Protein AF-A0A8H7EEN5-F1 (afdb_monomer_lite)

Foldseek 3Di:
DDPPPDDVLVVDDPVLSVVVLLVLLFPQKFFFQDPDLDPPQQQHDQDDSPDAAFFGMKGAQDGDPNVVSVVVVVVVVVVVVVVDDPPDDDDDPDPPPDPSSNSVVVCQPPDLVRLLVVLPDDNAMETEGEFQDWGQYNVGTDRDDHQHHGPVCVSCLVVRQQDQEYEYEYAYDAQQQQFAADFDQPPVRDTDGPPPGDGGDGRQLNSLQVVCVSHLNHAEYEYEYEDELVCVLSHCCDLDHCPSNVCVVPDDSDDPSQDRHFKYKYFYWYDPGSNDTDTQKIWIWGDDDRPDTDIDIDGACPPPSSVVSFDPVDVSSVVSSVVRDDDDDPPDDDDDDDDDDDDDDDDDDDDDDDDDDDDDDDDDDDDDDDDDDDDDDDDDDPPDPDPDDDPDFDDWAWDCFDWDDDDQKIWTFNQPQQVQFPDKTKTKGWRDQDPQWTWIKMWMFTHHNAPDFRGWGKIWGHDDWAFLLPWPWKWKKWAKDKDFFLFAKFWWKWWFWDLDLPDDTQEIEIETLGGPNPHADAAPVSAFPDWDQFQNFIWGWGWDDDPNYIYIYTHTPDRRNIGTHTPSRSVCVCCVPPPDPSSIITNIIIIGMTTRGGGRMMMTIPTIGIDID

Secondary structure (DSSP, 8-state):
-------GGGGS-HHHHHHHHHHHTS-SEEE-S---S--TTTTT-SSPPS---SEEEEE------HHHHHHHHHHHHHHHHTTS-TT-------TT---HHHHHHTTTTSSHHHHHHHHT--SS-EEEEEES--EEETTEEE-----S--HHHHHHHHHHTT-SEEEEEEEE-TTTT--PPPEEE-TTS-EEE-TTSPPPPPHHHHHHHHHHTT-TT--EEEEEEEEEHHHHTTS---SSTTHHHHHHHHS-S-TT--SS--EEEEEEEEESSTT--EEEEEEEEEEEETTEEEEEEE--S-SHHHHTTS-TTSHHHHHHHHHT-------SS-----------S----------------------------------------PPPPPPPPPPPB-STT-EEEETTEEEE---TTGGG-SEEEEEEEEEEEETTEEEEEEEEEEES-TT-----EEEEEP---EEGGG----EEEEEEEEEEEEEEEEEEEEEEEESSTTSPP-EEEEEEEEEETT-----SSSS-SEEEEETTEEEEEEEEEETTEEEEEEEESS--SEEEEETHHHHHHHHHHS---TT-EEEEEEEEE-EEEEEEEEEEEEEEEE---

Organism: NCBI:txid1187904

Radius of gyration: 32.05 Å; chains: 1; bounding box: 96×91×93 Å

InterPro domains:
  IPR002594 Glycoside hydrolase family 12 [PF01670] (408-610)
  IPR002594 Glycoside hydrolase family 12 [PTHR34002] (374-611)
  IPR013319 Glycoside hydrolase family 11/12 [G3DSA:2.60.120.180] (385-611)
  IPR013320 Concanavalin A-like lectin/glucanase domain superfamily [SSF49899] (396-610)

Sequence (613 aa):
MSVTTHSPFLALPRELRDEILGYLILPQYVYTSTSAKDIQNLYKSRQRAIDTYLDTRIYLPSRPPANILATCRQLREECLERRLDPTISVALSTPENRPLSNILAERLGTEFAEEAERACDDDAPRITLEIQRQLRGAHGYYIPTRDEVSPRFLALLPIMERNKKLRLTLWPGYDWWNGGPPVFTDKRGNVRVNPGEAAKPNAASVAISRMLQHFPHVEELSVDVLMQASDGGRWDLPDKKWENIQSWLDAPIMPNMERTMKKVTRKLTAFWLASEPESFYVQQEIQQSGNTWKVDRKGDMGTPTMISFFDTAIDGDMEFLRSLVLISFWGSSAGYIIASLLSNPPIFRIALTPCSGDRQVCGLTMGHPGEDAFLIASTASLALAVPTATIQKRADYCGQWDSTVTGDYTVYNNLWGQADATSGSQCTGVDGLSGRSLKWHTSWSWTGGPGHVKSYANVVTKITQKAVSSIKSLPSVWKWTYAGDDLVANVSYDLFTSSKVDGSPEYEIMIWVGALGGAGPISATGSPIATVNLAGNTWKLYNGKNGQMNVFSFVAEKQVNNFNGDLMTFVKEITSKHGLPTSQILTSVGAGTEPFSGNKAKLTVTEYSLSQS

Structure (mmCIF, N/CA/C/O backbone):
data_AF-A0A8H7EEN5-F1
#
_entry.id   AF-A0A8H7EEN5-F1
#
loop_
_atom_site.group_PDB
_atom_site.id
_atom_site.type_symbol
_atom_site.label_atom_id
_atom_site.label_alt_id
_atom_site.label_comp_id
_atom_site.label_asym_id
_atom_site.label_entity_id
_atom_site.label_seq_id
_atom_site.pdbx_PDB_ins_code
_atom_site.Cartn_x
_atom_site.Cartn_y
_atom_site.Cartn_z
_atom_site.occupancy
_atom_site.B_iso_or_equiv
_atom_site.auth_seq_id
_atom_site.auth_comp_id
_atom_site.auth_asym_id
_atom_site.auth_atom_id
_atom_site.pdbx_PDB_model_num
ATOM 1 N N . MET A 1 1 ? -13.222 5.894 63.993 1.00 35.59 1 MET A N 1
ATOM 2 C CA . MET A 1 1 ? -11.985 6.248 63.266 1.00 35.59 1 MET A CA 1
ATOM 3 C C . MET A 1 1 ? -12.399 6.731 61.889 1.00 35.59 1 MET A C 1
ATOM 5 O O . MET A 1 1 ? -12.877 5.932 61.097 1.00 35.59 1 MET A O 1
ATOM 9 N N . SER A 1 2 ? -12.361 8.046 61.669 1.00 36.41 2 SER A N 1
ATOM 10 C CA . SER A 1 2 ? -12.703 8.653 60.380 1.00 36.41 2 SER A CA 1
ATOM 11 C C . SER A 1 2 ? -11.558 8.374 59.412 1.00 36.41 2 SER A C 1
ATOM 13 O O . SER A 1 2 ? -10.443 8.840 59.641 1.00 36.41 2 SER A O 1
ATOM 15 N N . VAL A 1 3 ? -11.801 7.563 58.384 1.00 38.34 3 VAL A N 1
ATOM 16 C CA . VAL A 1 3 ? -10.853 7.400 57.281 1.00 38.34 3 VAL A CA 1
ATOM 17 C C . VAL A 1 3 ? -10.930 8.689 56.477 1.00 38.34 3 VAL A C 1
ATOM 19 O O . VAL A 1 3 ? -11.831 8.872 55.663 1.00 38.34 3 VAL A O 1
ATOM 22 N N . THR A 1 4 ? -10.016 9.618 56.746 1.00 41.69 4 THR A N 1
ATOM 23 C CA . THR A 1 4 ? -9.776 10.763 55.873 1.00 41.69 4 THR A CA 1
ATOM 24 C C . THR A 1 4 ? -9.306 10.217 54.533 1.00 41.69 4 THR A C 1
ATOM 26 O O . THR A 1 4 ? -8.136 9.882 54.352 1.00 41.69 4 THR A O 1
ATOM 29 N N . THR A 1 5 ? -10.238 10.073 53.595 1.00 41.34 5 THR A N 1
ATOM 30 C CA . THR A 1 5 ? -9.944 9.770 52.199 1.00 41.34 5 THR A CA 1
ATOM 31 C C . THR A 1 5 ? -9.202 10.967 51.623 1.00 41.34 5 THR A C 1
ATOM 33 O O . THR A 1 5 ? -9.811 11.922 51.141 1.00 41.34 5 THR A O 1
ATOM 36 N N . HIS A 1 6 ? -7.874 10.958 51.730 1.00 45.81 6 HIS A N 1
ATOM 37 C CA . HIS A 1 6 ? -7.046 11.880 50.970 1.00 45.81 6 HIS A CA 1
ATOM 38 C C . HIS A 1 6 ? -7.410 11.709 49.496 1.00 45.81 6 HIS A C 1
ATOM 40 O O . HIS A 1 6 ? -7.462 10.585 48.994 1.00 45.81 6 HIS A O 1
ATOM 46 N N . SER A 1 7 ? -7.708 12.819 48.815 1.00 51.88 7 SER A N 1
ATOM 47 C CA . SER A 1 7 ? -7.914 12.784 47.370 1.00 51.88 7 SER A CA 1
ATOM 48 C C . SER A 1 7 ? -6.681 12.122 46.742 1.00 51.88 7 SER A C 1
ATOM 50 O O . SER A 1 7 ? -5.574 12.613 46.979 1.00 51.88 7 SER A O 1
ATOM 52 N N . PRO A 1 8 ? -6.830 11.030 45.969 1.00 55.72 8 PRO A N 1
ATOM 53 C CA . PRO A 1 8 ? -5.698 10.325 45.362 1.00 55.72 8 PRO A CA 1
ATOM 54 C C . PRO A 1 8 ? -4.866 11.254 44.470 1.00 55.72 8 PRO A C 1
ATOM 56 O O . PRO A 1 8 ? -3.670 11.053 44.302 1.00 55.72 8 PRO A O 1
ATOM 59 N N . PHE A 1 9 ? -5.477 12.340 43.993 1.00 48.69 9 PHE A N 1
ATOM 60 C CA . PHE A 1 9 ? -4.800 13.407 43.278 1.00 48.69 9 PHE A CA 1
ATOM 61 C C . PHE A 1 9 ? -3.714 14.092 44.119 1.00 48.69 9 PHE A C 1
ATOM 63 O O . PHE A 1 9 ? -2.622 14.341 43.626 1.00 48.69 9 PHE A O 1
ATOM 70 N N . LEU A 1 10 ? -3.977 14.366 45.402 1.00 55.97 10 LEU A N 1
ATOM 71 C CA . LEU A 1 10 ? -3.044 15.053 46.306 1.00 55.97 10 LEU A CA 1
ATOM 72 C C . LEU A 1 10 ? -1.858 14.182 46.739 1.00 55.97 10 LEU A C 1
ATOM 74 O O . LEU A 1 10 ? -0.888 14.724 47.264 1.00 55.97 10 LEU A O 1
ATOM 78 N N . ALA A 1 11 ? -1.934 12.868 46.513 1.00 55.31 11 ALA A N 1
ATOM 79 C CA . ALA A 1 11 ? -0.842 11.931 46.761 1.00 55.31 11 ALA A CA 1
ATOM 80 C C . ALA A 1 11 ? 0.208 11.924 45.633 1.00 55.31 11 ALA A C 1
ATOM 82 O O . ALA A 1 11 ? 1.303 11.399 45.825 1.00 55.31 11 ALA A O 1
ATOM 83 N N . LEU A 1 12 ? -0.102 12.510 44.470 1.00 52.31 12 LEU A N 1
ATOM 84 C CA . LEU A 1 12 ? 0.830 12.601 43.350 1.00 52.31 12 LEU A CA 1
ATOM 85 C C . LEU A 1 12 ? 1.868 13.723 43.571 1.00 52.31 12 LEU A C 1
ATOM 87 O O . LEU A 1 12 ? 1.518 14.795 44.099 1.00 52.31 12 LEU A O 1
ATOM 91 N N . PRO A 1 13 ? 3.127 13.520 43.122 1.00 59.56 13 PRO A N 1
ATOM 92 C CA . PRO A 1 13 ? 4.131 14.575 43.012 1.00 59.56 13 PRO A CA 1
ATOM 93 C C . PRO A 1 13 ? 3.558 15.842 42.378 1.00 59.56 13 PRO A C 1
ATOM 95 O O . PRO A 1 13 ? 2.663 15.792 41.529 1.00 59.56 13 PRO A O 1
ATOM 98 N N . ARG A 1 14 ? 4.034 17.000 42.839 1.00 52.62 14 ARG A N 1
ATOM 99 C CA . ARG A 1 14 ? 3.484 18.307 42.454 1.00 52.62 14 ARG A CA 1
ATOM 100 C C . ARG A 1 14 ? 3.541 18.511 40.940 1.00 52.62 14 ARG A C 1
ATOM 102 O O . ARG A 1 14 ? 2.594 19.031 40.365 1.00 52.62 14 ARG A O 1
ATOM 109 N N . GLU A 1 15 ? 4.618 18.051 40.327 1.00 50.78 15 GLU A N 1
ATOM 110 C CA . GLU A 1 15 ? 4.914 18.139 38.904 1.00 50.78 15 GLU A CA 1
ATOM 111 C C . GLU A 1 15 ? 3.869 17.360 38.096 1.00 50.78 15 GLU A C 1
ATOM 113 O O . GLU A 1 15 ? 3.260 17.916 37.189 1.00 50.78 15 GLU A O 1
ATOM 118 N N . LEU A 1 16 ? 3.558 16.126 38.514 1.00 51.06 16 LEU A N 1
ATOM 119 C CA . LEU A 1 16 ? 2.521 15.291 37.895 1.00 51.06 16 LEU A CA 1
ATOM 120 C C . LEU A 1 16 ? 1.118 15.878 38.078 1.00 51.06 16 LEU A C 1
ATOM 122 O O . LEU A 1 16 ? 0.292 15.803 37.174 1.00 51.06 16 LEU A O 1
ATOM 126 N N . ARG A 1 17 ? 0.827 16.503 39.226 1.00 57.94 17 ARG A N 1
ATOM 127 C CA . ARG A 1 17 ? -0.450 17.208 39.421 1.00 57.94 17 ARG A CA 1
ATOM 128 C C . ARG A 1 17 ? -0.589 18.409 38.497 1.00 57.94 17 ARG A C 1
ATOM 130 O O . ARG A 1 17 ? -1.647 18.574 37.898 1.00 57.94 17 ARG A O 1
ATOM 137 N N . ASP A 1 18 ? 0.440 19.248 38.403 1.00 56.47 18 ASP A N 1
ATOM 138 C CA . ASP A 1 18 ? 0.435 20.425 37.531 1.00 56.47 18 ASP A CA 1
ATOM 139 C C . ASP A 1 18 ? 0.334 19.997 36.046 1.00 56.47 18 ASP A C 1
ATOM 141 O O . ASP A 1 18 ? -0.391 20.634 35.276 1.00 56.47 18 ASP A O 1
ATOM 145 N N . GLU A 1 19 ? 0.927 18.856 35.673 1.00 54.81 19 GLU A N 1
ATOM 146 C CA . GLU A 1 19 ? 0.770 18.224 34.357 1.00 54.81 19 GLU A CA 1
ATOM 147 C C . GLU A 1 19 ? -0.674 17.747 34.101 1.00 54.81 19 GLU A C 1
ATOM 149 O O . GLU A 1 19 ? -1.284 18.130 33.101 1.00 54.81 19 GLU A O 1
ATOM 154 N N . ILE A 1 20 ? -1.282 17.005 35.040 1.00 56.19 20 ILE A N 1
ATOM 155 C CA . ILE A 1 20 ? -2.679 16.547 34.930 1.00 56.19 20 ILE A CA 1
ATOM 156 C C . ILE A 1 20 ? -3.653 17.731 34.880 1.00 56.19 20 ILE A C 1
ATOM 158 O O . ILE A 1 20 ? -4.601 17.714 34.097 1.00 56.19 20 ILE A O 1
ATOM 162 N N . LEU A 1 21 ? -3.420 18.796 35.656 1.00 60.31 21 LEU A N 1
ATOM 163 C CA . LEU A 1 21 ? -4.220 20.024 35.570 1.00 60.31 21 LEU A CA 1
ATOM 164 C C . LEU A 1 21 ? -4.040 20.717 34.214 1.00 60.31 21 LEU A C 1
ATOM 166 O O . LEU A 1 21 ? -5.000 21.275 33.697 1.00 60.31 21 LEU A O 1
ATOM 170 N N . GLY A 1 22 ? -2.842 20.681 33.623 1.00 58.50 22 GLY A N 1
ATOM 171 C CA . GLY A 1 22 ? -2.618 21.101 32.237 1.00 58.50 22 GLY A CA 1
ATOM 172 C C . GLY A 1 22 ? -3.462 20.302 31.243 1.00 58.50 22 GLY A C 1
ATOM 173 O O . GLY A 1 22 ? -4.060 20.886 30.339 1.00 58.50 22 GLY A O 1
ATOM 174 N N . TYR A 1 23 ? -3.589 18.991 31.460 1.00 55.62 23 TYR A N 1
ATOM 175 C CA . TYR A 1 23 ? -4.391 18.108 30.616 1.00 55.62 23 TYR A CA 1
ATOM 176 C C . TYR A 1 23 ? -5.911 18.276 30.793 1.00 55.62 23 TYR A C 1
ATOM 178 O O . TYR A 1 23 ? -6.658 18.169 29.820 1.00 55.62 23 TYR A O 1
ATOM 186 N N . LEU A 1 24 ? -6.385 18.611 31.997 1.00 56.81 24 LEU A N 1
ATOM 187 C CA . LEU A 1 24 ? -7.807 18.873 32.272 1.00 56.81 24 LEU A CA 1
ATOM 188 C C . LEU A 1 24 ? -8.338 20.153 31.593 1.00 56.81 24 LEU A C 1
ATOM 190 O O . LEU A 1 24 ? -9.550 20.287 31.435 1.00 56.81 24 LEU A O 1
ATOM 194 N N . ILE A 1 25 ? -7.452 21.059 31.156 1.00 57.94 25 ILE A N 1
ATOM 195 C CA . ILE A 1 25 ? -7.785 22.270 30.371 1.00 57.94 25 ILE A CA 1
ATOM 196 C C . ILE A 1 25 ? -7.855 21.981 28.873 1.00 57.94 25 ILE A C 1
ATOM 198 O O . ILE A 1 25 ? -8.329 22.823 28.111 1.00 57.94 25 ILE A O 1
ATOM 202 N N . LEU A 1 26 ? -7.382 20.813 28.421 1.00 60.53 26 LEU A N 1
ATOM 203 C CA . LEU A 1 26 ? -7.450 20.485 27.002 1.00 60.53 26 LEU A CA 1
ATOM 204 C C . LEU A 1 26 ? -8.919 20.489 26.520 1.00 60.53 26 LEU A C 1
ATOM 206 O O . LEU A 1 26 ? -9.847 20.332 27.322 1.00 60.53 26 LEU A O 1
ATOM 210 N N . PRO A 1 27 ? -9.170 20.627 25.214 1.00 64.25 27 PRO A N 1
ATOM 211 C CA . PRO A 1 27 ? -10.485 20.395 24.631 1.00 64.25 27 PRO A CA 1
ATOM 212 C C . PRO A 1 27 ? -10.919 18.943 24.790 1.00 64.25 27 PRO A C 1
ATOM 214 O O . PRO A 1 27 ? -10.067 18.065 24.935 1.00 64.25 27 PRO A O 1
ATOM 217 N N . GLN A 1 28 ? -12.234 18.693 24.715 1.00 74.75 28 GLN A N 1
ATOM 218 C CA . GLN A 1 28 ? -12.872 17.368 24.852 1.00 74.75 28 GLN A CA 1
ATOM 219 C C . GLN A 1 28 ? -12.187 16.256 24.043 1.00 74.75 28 GLN A C 1
ATOM 221 O O . GLN A 1 28 ? -12.191 15.105 24.477 1.00 74.75 28 GLN A O 1
ATOM 226 N N . TYR A 1 29 ? -11.516 16.626 22.957 1.00 79.69 29 TYR A N 1
ATOM 227 C CA . TYR A 1 29 ? -10.754 15.767 22.068 1.00 79.69 29 TYR A CA 1
ATOM 228 C C . TYR A 1 29 ? -9.254 15.982 22.280 1.00 79.69 29 TYR A C 1
ATOM 230 O O . TYR A 1 29 ? -8.747 17.098 22.162 1.00 79.69 29 TYR A O 1
ATOM 238 N N . VAL A 1 30 ? -8.538 14.907 22.599 1.00 75.88 30 VAL A N 1
ATOM 239 C CA . VAL A 1 30 ? -7.086 14.900 22.770 1.00 75.88 30 VAL A CA 1
ATOM 240 C C . VAL A 1 30 ? -6.458 14.067 21.668 1.00 75.88 30 VAL A C 1
ATOM 242 O O . VAL A 1 30 ? -6.775 12.894 21.509 1.00 75.88 30 VAL A O 1
ATOM 245 N N . TYR A 1 31 ? -5.521 14.662 20.942 1.00 77.12 31 TYR A N 1
ATOM 246 C CA . TYR A 1 31 ? -4.715 13.971 19.944 1.00 77.12 31 TYR A CA 1
ATOM 247 C C . TYR A 1 31 ? -3.474 13.404 20.610 1.00 77.12 31 TYR A C 1
ATOM 249 O O . TYR A 1 31 ? -2.757 14.127 21.310 1.00 77.12 31 TYR A O 1
ATOM 257 N N . THR A 1 32 ? -3.207 12.122 20.402 1.00 72.06 32 THR A N 1
ATOM 258 C CA . THR A 1 32 ? -2.176 11.409 21.153 1.00 72.06 32 THR A CA 1
ATOM 259 C C . THR A 1 32 ? -0.956 11.021 20.324 1.00 72.06 32 THR A C 1
ATOM 261 O O . THR A 1 32 ? 0.145 10.998 20.868 1.00 72.06 32 THR A O 1
ATOM 264 N N . SER A 1 33 ? -1.111 10.836 19.010 1.00 63.16 33 SER A N 1
ATOM 265 C CA . SER A 1 33 ? -0.052 10.332 18.122 1.00 63.16 33 SER A CA 1
ATOM 266 C C . SER A 1 33 ? 0.573 11.359 17.166 1.00 63.16 33 SER A C 1
ATOM 268 O O . SER A 1 33 ? 1.408 10.983 16.349 1.00 63.16 33 SER A O 1
ATOM 270 N N . THR A 1 34 ? 0.214 12.651 17.234 1.00 60.47 34 THR A N 1
ATOM 271 C CA . THR A 1 34 ? 0.760 13.670 16.313 1.00 60.47 34 THR A CA 1
ATOM 272 C C . THR A 1 34 ? 1.407 14.865 17.019 1.00 60.47 34 THR A C 1
ATOM 274 O O . THR A 1 34 ? 0.864 15.455 17.962 1.00 60.47 34 THR A O 1
ATOM 277 N N . SER A 1 35 ? 2.596 15.225 16.529 1.00 50.69 35 SER A N 1
ATOM 278 C CA . SER A 1 35 ? 3.328 16.460 16.835 1.00 50.69 35 SER A CA 1
ATOM 279 C C . SER A 1 35 ? 3.221 17.503 15.710 1.00 50.69 35 SER A C 1
ATOM 281 O O . SER A 1 35 ? 3.724 18.618 15.856 1.00 50.69 35 SER A O 1
ATOM 283 N N . ALA A 1 36 ? 2.562 17.164 14.594 1.00 48.28 36 ALA A N 1
ATOM 284 C CA . ALA A 1 36 ? 2.480 18.010 13.411 1.00 48.28 36 ALA A CA 1
ATOM 285 C C . ALA A 1 36 ? 1.472 19.154 13.600 1.00 48.28 36 ALA A C 1
ATOM 287 O O . ALA A 1 36 ? 0.324 18.946 13.987 1.00 48.28 36 ALA A O 1
ATOM 288 N N . LYS A 1 37 ? 1.913 20.381 13.290 1.00 47.22 37 LYS A N 1
ATOM 289 C CA . LYS A 1 37 ? 1.096 21.603 13.331 1.00 47.22 37 LYS A CA 1
ATOM 290 C C . LYS A 1 37 ? 0.174 21.760 12.127 1.00 47.22 37 LYS A C 1
ATOM 292 O O . LYS A 1 37 ? -0.535 22.750 12.088 1.00 47.22 37 LYS A O 1
ATOM 297 N N . ASP A 1 38 ? 0.174 20.873 11.144 1.00 46.16 38 ASP A N 1
ATOM 298 C CA . ASP A 1 38 ? -0.795 20.836 10.045 1.00 46.16 38 ASP A CA 1
ATOM 299 C C . ASP A 1 38 ? -0.933 19.385 9.599 1.00 46.16 38 ASP A C 1
ATOM 301 O O . ASP A 1 38 ? 0.071 18.690 9.428 1.00 46.16 38 ASP A O 1
ATOM 305 N N . ILE A 1 39 ? -2.175 18.922 9.532 1.00 50.28 39 ILE A N 1
ATOM 306 C CA . ILE A 1 39 ? -2.517 17.527 9.274 1.00 50.28 39 ILE A CA 1
ATOM 307 C C . ILE A 1 39 ? -3.443 17.374 8.079 1.00 50.28 39 ILE A C 1
ATOM 309 O O . ILE A 1 39 ? -3.690 16.233 7.706 1.00 50.28 39 ILE A O 1
ATOM 313 N N . GLN A 1 40 ? -3.818 18.462 7.378 1.00 42.31 40 GLN A N 1
ATOM 314 C CA . GLN A 1 40 ? -4.345 18.323 6.021 1.00 42.31 40 GLN A CA 1
ATOM 315 C C . GLN A 1 40 ? -3.346 17.462 5.253 1.00 42.31 40 GLN A C 1
ATOM 317 O O . GLN A 1 40 ? -2.255 17.929 4.933 1.00 42.31 40 GLN A O 1
ATOM 322 N N . ASN A 1 41 ? -3.713 16.203 4.988 1.00 49.41 41 ASN A N 1
ATOM 323 C CA . ASN A 1 41 ? -2.842 15.165 4.439 1.00 49.41 41 ASN A CA 1
ATOM 324 C C . ASN A 1 41 ? -1.952 14.387 5.439 1.00 49.41 41 ASN A C 1
ATOM 326 O O . ASN A 1 41 ? -0.905 13.929 5.013 1.00 49.41 41 ASN A O 1
ATOM 330 N N . LEU A 1 42 ? -2.319 14.116 6.700 1.00 49.88 42 LEU A N 1
ATOM 331 C CA . LEU A 1 42 ? -1.494 13.304 7.628 1.00 49.88 42 LEU A CA 1
ATOM 332 C C . LEU A 1 42 ? -1.084 11.949 7.012 1.00 49.88 42 LEU A C 1
ATOM 334 O O . LEU A 1 42 ? 0.088 11.584 7.013 1.00 49.88 42 LEU A O 1
ATOM 338 N N . TYR A 1 43 ? -2.033 11.259 6.374 1.00 50.66 43 TYR A N 1
ATOM 339 C CA . TYR A 1 43 ? -1.816 9.992 5.648 1.00 50.66 43 TYR A CA 1
ATOM 340 C C . TYR A 1 43 ? -1.282 10.175 4.216 1.00 50.66 43 TYR A C 1
ATOM 342 O O . TYR A 1 43 ? -1.072 9.209 3.487 1.00 50.66 43 TYR A O 1
ATOM 350 N N . LYS A 1 44 ? -1.108 11.421 3.780 1.00 49.50 44 LYS A N 1
ATOM 351 C CA . LYS A 1 44 ? -0.715 11.839 2.426 1.00 49.50 44 LYS A CA 1
ATOM 352 C C . LYS A 1 44 ? 0.581 12.676 2.443 1.00 49.50 44 LYS A C 1
ATOM 354 O O . LYS A 1 44 ? 1.084 13.023 1.372 1.00 49.50 44 LYS A O 1
ATOM 359 N N . SER A 1 45 ? 1.129 12.977 3.620 1.00 49.53 45 SER A N 1
ATOM 360 C CA . SER A 1 45 ? 2.338 13.764 3.843 1.00 49.53 45 SER A CA 1
ATOM 361 C C . SER A 1 45 ? 3.560 12.946 3.450 1.00 49.53 45 SER A C 1
ATOM 363 O O . SER A 1 45 ? 3.586 11.729 3.598 1.00 49.53 45 SER A O 1
ATOM 365 N N . ARG A 1 46 ? 4.576 13.617 2.906 1.00 49.44 46 ARG A N 1
ATOM 366 C CA . ARG A 1 46 ? 5.858 12.993 2.535 1.00 49.44 46 ARG A CA 1
ATOM 367 C C . ARG A 1 46 ? 6.856 12.973 3.701 1.00 49.44 46 ARG A C 1
ATOM 369 O O . ARG A 1 46 ? 7.968 12.478 3.540 1.00 49.44 46 ARG A O 1
ATOM 376 N N . GLN A 1 47 ? 6.493 13.551 4.849 1.00 47.38 47 GLN A N 1
ATOM 377 C CA . GLN A 1 47 ? 7.352 13.627 6.030 1.00 47.38 47 GLN A CA 1
ATOM 378 C C . GLN A 1 47 ? 7.192 12.376 6.898 1.00 47.38 47 GLN A C 1
ATOM 380 O O . GLN A 1 47 ? 6.083 11.901 7.122 1.00 47.38 47 GLN A O 1
ATOM 385 N N . ARG A 1 48 ? 8.314 11.845 7.397 1.00 46.78 48 ARG A N 1
ATOM 386 C CA . ARG A 1 48 ? 8.341 10.667 8.272 1.00 46.78 48 ARG A CA 1
ATOM 387 C C . ARG A 1 48 ? 7.588 10.985 9.570 1.00 46.78 48 ARG A C 1
ATOM 389 O O . ARG A 1 48 ? 8.006 11.883 10.297 1.00 46.78 48 ARG A O 1
ATOM 396 N N . ALA A 1 49 ? 6.511 10.256 9.866 1.00 53.62 49 ALA A N 1
ATOM 397 C CA . ALA A 1 49 ? 5.925 10.262 11.205 1.00 53.62 49 ALA A CA 1
ATOM 398 C C . ALA A 1 49 ? 6.983 9.708 12.171 1.00 53.62 49 ALA A C 1
ATOM 400 O O . ALA A 1 49 ? 7.495 8.610 11.951 1.00 53.62 49 ALA A O 1
ATOM 401 N N . ILE A 1 50 ? 7.393 10.518 13.151 1.00 54.66 50 ILE A N 1
ATOM 402 C CA . ILE A 1 50 ? 8.576 10.231 13.976 1.00 54.66 50 ILE A CA 1
ATOM 403 C C . ILE A 1 50 ? 8.283 9.110 14.981 1.00 54.66 50 ILE A C 1
ATOM 405 O O . ILE A 1 50 ? 9.167 8.292 15.185 1.00 54.66 50 ILE A O 1
ATOM 409 N N . ASP A 1 51 ? 7.038 8.983 15.461 1.00 65.38 51 ASP A N 1
ATOM 410 C CA . ASP A 1 51 ? 6.567 7.871 16.297 1.00 65.38 51 ASP A CA 1
ATOM 411 C C . ASP A 1 51 ? 5.092 7.551 15.988 1.00 65.38 51 ASP A C 1
ATOM 413 O O . ASP A 1 51 ? 4.288 8.461 15.771 1.00 65.38 51 ASP A O 1
ATOM 417 N N . THR A 1 52 ? 4.716 6.268 15.971 1.00 72.94 52 THR A N 1
ATOM 418 C CA . THR A 1 52 ? 3.328 5.812 15.767 1.00 72.94 52 THR A CA 1
ATOM 419 C C . THR A 1 52 ? 2.881 4.926 16.920 1.00 72.94 52 THR A C 1
ATOM 421 O O . THR A 1 52 ? 3.549 3.947 17.238 1.00 72.94 52 THR A O 1
ATOM 424 N N . TYR A 1 53 ? 1.723 5.235 17.499 1.00 85.19 53 TYR A N 1
ATOM 425 C CA . TYR A 1 53 ? 1.168 4.539 18.663 1.00 85.19 53 TYR A CA 1
ATOM 426 C C . TYR A 1 53 ? -0.162 3.857 18.320 1.00 85.19 53 TYR A C 1
ATOM 428 O O . TYR A 1 53 ? -0.763 4.145 17.280 1.00 85.19 53 TYR A O 1
ATOM 436 N N . LEU A 1 54 ? -0.609 2.946 19.189 1.00 86.25 54 LEU A N 1
ATOM 437 C CA . LEU A 1 54 ? -1.911 2.277 19.096 1.00 86.25 54 LEU A CA 1
ATOM 438 C C . LEU A 1 54 ? -3.067 3.276 19.144 1.00 86.25 54 LEU A C 1
ATOM 440 O O . LEU A 1 54 ? -3.959 3.240 18.295 1.00 86.25 54 LEU A O 1
ATOM 444 N N . ASP A 1 55 ? -3.040 4.164 20.135 1.00 90.25 55 ASP A N 1
ATOM 445 C CA . ASP A 1 55 ? -4.004 5.238 20.302 1.00 90.25 55 ASP A CA 1
ATOM 446 C C . ASP A 1 55 ? -3.598 6.465 19.485 1.00 90.25 55 ASP A C 1
ATOM 448 O O . ASP A 1 55 ? -2.431 6.853 19.421 1.00 90.25 55 ASP A O 1
ATOM 452 N N . THR A 1 56 ? -4.592 7.095 18.866 1.00 86.75 56 THR A N 1
ATOM 453 C CA . THR A 1 56 ? -4.377 8.292 18.041 1.00 86.75 56 THR A CA 1
ATOM 454 C C . THR A 1 56 ? -5.167 9.497 18.523 1.00 86.75 56 THR A C 1
ATOM 456 O O . THR A 1 56 ? -4.688 10.634 18.430 1.00 86.75 56 THR A O 1
ATOM 459 N N . ARG A 1 57 ? -6.372 9.260 19.051 1.00 88.25 57 ARG A N 1
ATOM 460 C CA . ARG A 1 57 ? -7.298 10.279 19.552 1.00 88.25 57 ARG A CA 1
ATOM 461 C C . ARG A 1 57 ? -8.067 9.740 20.755 1.00 88.25 57 ARG A C 1
ATOM 463 O O . ARG A 1 57 ? -8.368 8.550 20.819 1.00 88.25 57 ARG A O 1
ATOM 470 N N . ILE A 1 58 ? -8.396 10.619 21.695 1.00 89.50 58 ILE A N 1
ATOM 471 C CA . ILE A 1 58 ? -9.183 10.311 22.891 1.00 89.50 58 ILE A CA 1
ATOM 472 C C . ILE A 1 58 ? -10.271 11.371 23.047 1.00 89.50 58 ILE A C 1
ATOM 474 O O . ILE A 1 58 ? -9.973 12.565 23.048 1.00 89.50 58 ILE A O 1
ATOM 478 N N . TYR A 1 59 ? -11.515 10.945 23.227 1.00 89.25 59 TYR A N 1
ATOM 479 C CA . TYR A 1 59 ? -12.625 11.808 23.621 1.00 89.25 59 TYR A CA 1
ATOM 480 C C . TYR A 1 59 ? -12.955 11.594 25.101 1.00 89.25 59 TYR A C 1
ATOM 482 O O . TYR A 1 59 ? -13.131 10.462 25.556 1.00 89.25 59 TYR A O 1
ATOM 490 N N . LEU A 1 60 ? -13.022 12.698 25.852 1.00 87.25 60 LEU A N 1
ATOM 491 C CA . LEU A 1 60 ? -13.359 12.723 27.277 1.00 87.25 60 LEU A CA 1
ATOM 492 C C . LEU A 1 60 ? -14.556 13.660 27.510 1.00 87.25 60 LEU A C 1
ATOM 494 O O . LEU A 1 60 ? -14.348 14.882 27.534 1.00 87.25 60 LEU A O 1
ATOM 498 N N . PRO A 1 61 ? -15.772 13.108 27.704 1.00 76.12 61 PRO A N 1
ATOM 499 C CA . PRO A 1 61 ? -17.016 13.881 27.777 1.00 76.12 61 PRO A CA 1
ATOM 500 C C . PRO A 1 61 ? -17.124 14.735 29.048 1.00 76.12 61 PRO A C 1
ATOM 502 O O . PRO A 1 61 ? -17.570 15.880 29.003 1.00 76.12 61 PRO A O 1
ATOM 505 N N . SER A 1 62 ? -16.674 14.217 30.194 1.00 68.12 62 SER A N 1
ATOM 506 C CA . SER A 1 62 ? -16.779 14.897 31.489 1.00 68.12 62 SER A CA 1
ATOM 507 C C . SER A 1 62 ? -15.470 15.588 31.881 1.00 68.12 62 SER A C 1
ATOM 509 O O . SER A 1 62 ? -14.468 14.914 32.134 1.00 68.12 62 SER A O 1
ATOM 511 N N . ARG A 1 63 ? -15.484 16.925 31.990 1.00 65.50 63 ARG A N 1
ATOM 512 C CA . ARG A 1 63 ? -14.343 17.731 32.466 1.00 65.50 63 ARG A CA 1
ATOM 513 C C . ARG A 1 63 ? -14.773 18.772 33.499 1.00 65.50 63 ARG A C 1
ATOM 515 O O . ARG A 1 63 ? -15.901 19.261 33.423 1.00 65.50 63 ARG A O 1
ATOM 522 N N . PRO A 1 64 ? -13.889 19.159 34.437 1.00 58.91 64 PRO A N 1
ATOM 523 C CA . PRO A 1 64 ? -14.100 20.358 35.232 1.00 58.91 64 PRO A CA 1
ATOM 524 C C . PRO A 1 64 ? -14.234 21.568 34.290 1.00 58.91 64 PRO A C 1
ATOM 526 O O . PRO A 1 64 ? -13.391 21.730 33.406 1.00 58.91 64 PRO A O 1
ATOM 529 N N . PRO A 1 65 ? -15.259 22.419 34.451 1.00 57.28 65 PRO A N 1
ATOM 530 C CA . PRO A 1 65 ? -15.396 23.653 33.687 1.00 57.28 65 PRO A CA 1
ATOM 531 C C . PRO A 1 65 ? -14.102 24.486 33.714 1.00 57.28 65 PRO A C 1
ATOM 533 O O . PRO A 1 65 ? -13.510 24.686 34.778 1.00 57.28 65 PRO A O 1
ATOM 536 N N . ALA A 1 66 ? -13.652 24.976 32.553 1.00 53.62 66 ALA A N 1
ATOM 537 C CA . ALA A 1 66 ? -12.372 25.684 32.417 1.00 53.62 66 ALA A CA 1
ATOM 538 C C . ALA A 1 66 ? -12.259 26.907 33.347 1.00 53.62 66 ALA A C 1
ATOM 540 O O . ALA A 1 66 ? -11.181 27.206 33.857 1.00 53.62 66 ALA A O 1
ATOM 541 N N . ASN A 1 67 ? -13.384 27.570 33.626 1.00 54.31 67 ASN A N 1
ATOM 542 C CA . ASN A 1 67 ? -13.492 28.662 34.591 1.00 54.31 67 ASN A CA 1
ATOM 543 C C . ASN A 1 67 ? -13.200 28.209 36.029 1.00 54.31 67 ASN A C 1
ATOM 545 O O . ASN A 1 67 ? -12.459 28.892 36.721 1.00 54.31 67 ASN A O 1
ATOM 549 N N . ILE A 1 68 ? -13.703 27.048 36.467 1.00 58.94 68 ILE A N 1
ATOM 550 C CA . ILE A 1 68 ? -13.416 26.515 37.810 1.00 58.94 68 ILE A CA 1
ATOM 551 C C . ILE A 1 68 ? -11.918 26.262 37.959 1.00 58.94 68 ILE A C 1
ATOM 553 O O . ILE A 1 68 ? -11.320 26.612 38.975 1.00 58.94 68 ILE A O 1
ATOM 557 N N . LEU A 1 69 ? -11.287 25.706 36.926 1.00 62.41 69 LEU A N 1
ATOM 558 C CA . LEU A 1 69 ? -9.864 25.411 36.976 1.00 62.41 69 LEU A CA 1
ATOM 559 C C . LEU A 1 69 ? -8.988 26.671 36.904 1.00 62.41 69 LEU A C 1
ATOM 561 O O . LEU A 1 69 ? -7.979 26.751 37.604 1.00 62.41 69 LEU A O 1
ATOM 565 N N . ALA A 1 70 ? -9.386 27.662 36.102 1.00 53.56 70 ALA A N 1
ATOM 566 C CA . ALA A 1 70 ? -8.744 28.972 36.066 1.00 53.56 70 ALA A CA 1
ATOM 567 C C . ALA A 1 70 ? -8.833 29.668 37.433 1.00 53.56 70 ALA A C 1
ATOM 569 O O . ALA A 1 70 ? -7.817 30.133 37.942 1.00 53.56 70 ALA A O 1
ATOM 570 N N . THR A 1 71 ? -10.002 29.640 38.080 1.00 55.16 71 THR A N 1
ATOM 571 C CA . THR A 1 71 ? -10.184 30.162 39.440 1.00 55.16 71 THR A CA 1
ATOM 572 C C . THR A 1 71 ? -9.321 29.412 40.457 1.00 55.16 71 THR A C 1
ATOM 574 O O . THR A 1 71 ? -8.687 30.041 41.297 1.00 55.16 71 THR A O 1
ATOM 577 N N . CYS A 1 72 ? -9.216 28.080 40.374 1.00 60.94 72 CYS A N 1
ATOM 578 C CA . CYS A 1 72 ? -8.325 27.312 41.249 1.00 60.94 72 CYS A CA 1
ATOM 579 C C . CYS A 1 72 ? -6.839 27.656 41.046 1.00 60.94 72 CYS A C 1
ATOM 581 O O . CYS A 1 72 ? -6.090 27.684 42.024 1.00 60.94 72 CYS A O 1
ATOM 583 N N . ARG A 1 73 ? -6.402 27.915 39.804 1.00 62.69 73 ARG A N 1
ATOM 584 C CA . ARG A 1 73 ? -5.031 28.368 39.504 1.00 62.69 73 ARG A CA 1
ATOM 585 C C . ARG A 1 73 ? -4.768 29.762 40.061 1.00 62.69 73 ARG A C 1
ATOM 587 O O . ARG A 1 73 ? -3.799 29.930 40.794 1.00 62.69 73 ARG A O 1
ATOM 594 N N . GLN A 1 74 ? -5.670 30.699 39.793 1.00 58.03 74 GLN A N 1
ATOM 595 C CA . GLN A 1 74 ? -5.585 32.068 40.288 1.00 58.03 74 GLN A CA 1
ATOM 596 C C . GLN A 1 74 ? -5.521 32.107 41.825 1.00 58.03 74 GLN A C 1
ATOM 598 O O . GLN A 1 74 ? -4.597 32.679 42.393 1.00 58.03 74 GLN A O 1
ATOM 603 N N . LEU A 1 75 ? -6.433 31.414 42.517 1.00 56.97 75 LEU A N 1
ATOM 604 C CA . LEU A 1 75 ? -6.444 31.351 43.986 1.00 56.97 75 LEU A CA 1
ATOM 605 C C . LEU A 1 75 ? -5.154 30.751 44.566 1.00 56.97 75 LEU A C 1
ATOM 607 O O . LEU A 1 75 ? -4.719 31.129 45.655 1.00 56.97 75 LEU A O 1
ATOM 611 N N . ARG A 1 76 ? -4.534 29.801 43.857 1.00 66.25 76 ARG A N 1
ATOM 612 C CA . ARG A 1 76 ? -3.243 29.224 44.247 1.00 66.25 76 ARG A CA 1
ATOM 613 C C . ARG A 1 76 ? -2.110 30.234 44.086 1.00 66.25 76 ARG A C 1
ATOM 615 O O . ARG A 1 76 ? -1.286 30.320 44.992 1.00 66.25 76 ARG A O 1
ATOM 622 N N . GLU A 1 77 ? -2.048 30.946 42.964 1.00 60.84 77 GLU A N 1
ATOM 623 C CA . GLU A 1 77 ? -1.046 31.992 42.714 1.00 60.84 77 GLU A CA 1
ATOM 624 C C . GLU A 1 77 ? -1.138 33.086 43.778 1.00 60.84 77 GLU A C 1
ATOM 626 O O . GLU A 1 77 ? -0.152 33.347 44.462 1.00 60.84 77 GLU A O 1
ATOM 631 N N . GLU A 1 78 ? -2.344 33.581 44.058 1.00 59.22 78 GLU A N 1
ATOM 632 C CA . GLU A 1 78 ? -2.591 34.568 45.116 1.00 59.22 78 GLU A CA 1
ATOM 633 C C . GLU A 1 78 ? -2.174 34.054 46.514 1.00 59.22 78 GLU A C 1
ATOM 635 O O . GLU A 1 78 ? -1.651 34.805 47.342 1.00 59.22 78 GLU A O 1
ATOM 640 N N . CYS A 1 79 ? -2.353 32.758 46.803 1.00 60.09 79 CYS A N 1
ATOM 641 C CA . CYS A 1 79 ? -1.881 32.146 48.053 1.00 60.09 79 CYS A CA 1
ATOM 642 C C . CYS A 1 79 ? -0.353 31.989 48.123 1.00 60.09 79 CYS A C 1
ATOM 644 O O . CYS A 1 79 ? 0.206 32.017 49.223 1.00 60.09 79 CYS A O 1
ATOM 646 N N . LEU A 1 80 ? 0.315 31.775 46.987 1.00 56.78 80 LEU A N 1
ATOM 647 C CA . LEU A 1 80 ? 1.772 31.649 46.898 1.00 56.78 80 LEU A CA 1
ATOM 648 C C . LEU A 1 80 ? 2.452 33.017 46.985 1.00 56.78 80 LEU A C 1
ATOM 650 O O . LEU A 1 80 ? 3.431 33.147 47.715 1.00 56.78 80 LEU A O 1
ATOM 654 N N . GLU A 1 81 ? 1.894 34.036 46.332 1.00 60.84 81 GLU A N 1
ATOM 655 C CA . GLU A 1 81 ? 2.341 35.431 46.440 1.00 60.84 81 GLU A CA 1
ATOM 656 C C . GLU A 1 81 ? 2.253 35.937 47.881 1.00 60.84 81 GLU A C 1
ATOM 658 O O . GLU A 1 81 ? 3.161 36.599 48.373 1.00 60.84 81 GLU A O 1
ATOM 663 N N . ARG A 1 82 ? 1.209 35.541 48.618 1.00 58.31 82 ARG A N 1
ATOM 664 C CA . ARG A 1 82 ? 1.081 35.853 50.050 1.00 58.31 82 ARG A CA 1
ATOM 665 C C . ARG A 1 82 ? 2.031 35.066 50.963 1.00 58.31 82 ARG A C 1
ATOM 667 O O . ARG A 1 82 ? 2.048 35.331 52.164 1.00 58.31 82 ARG A O 1
ATOM 674 N N . ARG A 1 83 ? 2.781 34.086 50.445 1.00 55.81 83 ARG A N 1
ATOM 675 C CA . ARG A 1 83 ? 3.677 33.207 51.224 1.00 55.81 83 ARG A CA 1
ATOM 676 C C . ARG A 1 83 ? 5.158 33.291 50.839 1.00 55.81 83 ARG A C 1
ATOM 678 O O . ARG A 1 83 ? 5.952 32.631 51.507 1.00 55.81 83 ARG A O 1
ATOM 685 N N . LEU A 1 84 ? 5.547 34.055 49.815 1.00 49.50 84 LEU A N 1
ATOM 686 C CA . LEU A 1 84 ? 6.938 34.135 49.354 1.00 49.50 84 LEU A CA 1
ATOM 687 C C . LEU A 1 84 ? 7.606 35.479 49.686 1.00 49.50 84 LEU A C 1
ATOM 689 O O . LEU A 1 84 ? 7.041 36.551 49.500 1.00 49.50 84 LEU A O 1
ATOM 693 N N . ASP A 1 85 ? 8.836 35.355 50.186 1.00 54.88 85 ASP A N 1
ATOM 694 C CA . ASP A 1 85 ? 9.842 36.392 50.437 1.00 54.88 85 ASP A CA 1
ATOM 695 C C . ASP A 1 85 ? 10.196 37.133 49.117 1.00 54.88 85 ASP A C 1
ATOM 697 O O . ASP A 1 85 ? 10.247 36.471 48.072 1.00 54.88 85 ASP A O 1
ATOM 701 N N . PRO A 1 86 ? 10.476 38.457 49.096 1.00 53.31 86 PRO A N 1
ATOM 702 C CA . PRO A 1 86 ? 10.587 39.273 47.871 1.00 53.31 86 PRO A CA 1
ATOM 703 C C . PRO A 1 86 ? 11.735 38.926 46.902 1.00 53.31 86 PRO A C 1
ATOM 705 O O . PRO A 1 86 ? 11.970 39.662 45.947 1.00 53.31 86 PRO A O 1
ATOM 708 N N . THR A 1 87 ? 12.496 37.858 47.143 1.00 48.34 87 THR A N 1
ATOM 709 C CA . THR A 1 87 ? 13.724 37.517 46.406 1.00 48.34 87 THR A CA 1
ATOM 710 C C . THR A 1 87 ? 13.568 36.372 45.404 1.00 48.34 87 THR A C 1
ATOM 712 O O . THR A 1 87 ? 14.500 36.106 44.645 1.00 48.34 87 THR A O 1
ATOM 715 N N . ILE A 1 88 ? 12.407 35.711 45.332 1.00 48.66 88 ILE A N 1
ATOM 716 C CA . ILE A 1 88 ? 12.177 34.611 44.384 1.00 48.66 88 ILE A CA 1
ATOM 717 C C . ILE A 1 88 ? 11.359 35.115 43.190 1.00 48.66 88 ILE A C 1
ATOM 719 O O . ILE A 1 88 ? 10.142 35.261 43.263 1.00 48.66 88 ILE A O 1
ATOM 723 N N . SER A 1 89 ? 12.038 35.344 42.064 1.00 45.19 89 SER A N 1
ATOM 724 C CA . SER A 1 89 ? 11.385 35.558 40.769 1.00 45.19 89 SER A CA 1
ATOM 725 C C . SER A 1 89 ? 10.864 34.223 40.235 1.00 45.19 89 SER A C 1
ATOM 727 O O . SER A 1 89 ? 11.642 33.361 39.819 1.00 45.19 89 SER A O 1
ATOM 729 N N . VAL A 1 90 ? 9.545 34.035 40.265 1.00 45.69 90 VAL A N 1
ATOM 730 C CA . VAL A 1 90 ? 8.874 32.958 39.531 1.00 45.69 90 VAL A CA 1
ATOM 731 C C . VAL A 1 90 ? 8.531 33.507 38.150 1.00 45.69 90 VAL A C 1
ATOM 733 O O . VAL A 1 90 ? 7.736 34.435 38.025 1.00 45.69 90 VAL A O 1
ATOM 736 N N . ALA A 1 91 ? 9.158 32.962 37.108 1.00 41.19 91 ALA A N 1
ATOM 737 C CA . ALA A 1 91 ? 8.870 33.358 35.735 1.00 41.19 91 ALA A CA 1
ATOM 738 C C . ALA A 1 91 ? 7.394 33.078 35.398 1.00 41.19 91 ALA A C 1
ATOM 740 O O . ALA A 1 91 ? 6.940 31.935 35.494 1.00 41.19 91 ALA A O 1
ATOM 741 N N . LEU A 1 92 ? 6.658 34.117 34.987 1.00 40.56 92 LEU A N 1
ATOM 742 C CA . LEU A 1 92 ? 5.313 33.983 34.429 1.00 40.56 92 LEU A CA 1
ATOM 743 C C . LEU A 1 92 ? 5.372 33.078 33.191 1.00 40.56 92 LEU A C 1
ATOM 745 O O . LEU A 1 92 ? 6.097 33.373 32.240 1.00 40.56 92 LEU A O 1
ATOM 749 N N . SER A 1 93 ? 4.567 32.015 33.156 1.00 38.47 93 SER A N 1
ATOM 750 C CA . SER A 1 93 ? 4.274 31.334 31.896 1.00 38.47 93 SER A CA 1
ATOM 751 C C . SER A 1 93 ? 3.478 32.297 31.014 1.00 38.47 93 SER A C 1
ATOM 753 O O . SER A 1 93 ? 2.324 32.607 31.312 1.00 38.47 93 SER A O 1
ATOM 755 N N . THR A 1 94 ? 4.100 32.808 29.955 1.00 37.12 94 THR A N 1
ATOM 756 C CA . THR A 1 94 ? 3.451 33.710 29.003 1.00 37.12 94 THR A CA 1
ATOM 757 C C . THR A 1 94 ? 2.330 32.993 28.226 1.00 37.12 94 THR A C 1
ATOM 759 O O . THR A 1 94 ? 2.403 31.778 28.012 1.00 37.12 94 THR A O 1
ATOM 762 N N . PRO A 1 95 ? 1.304 33.726 27.740 1.00 40.31 95 PRO A N 1
ATOM 763 C CA . PRO A 1 95 ? 0.184 33.181 26.953 1.00 40.31 95 PRO A CA 1
ATOM 764 C C . PRO A 1 95 ? 0.569 32.509 25.620 1.00 40.31 95 PRO A C 1
ATOM 766 O O . PRO A 1 95 ? -0.303 31.989 24.924 1.00 40.31 95 PRO A O 1
ATOM 769 N N . GLU A 1 96 ? 1.851 32.524 25.245 1.00 40.09 96 GLU A N 1
ATOM 770 C CA . GLU A 1 96 ? 2.368 31.971 23.989 1.00 40.09 96 GLU A CA 1
ATOM 771 C C . GLU A 1 96 ? 2.579 30.444 24.025 1.00 40.09 96 GLU A C 1
ATOM 773 O O . GLU A 1 96 ? 2.673 29.816 22.972 1.00 40.09 96 GLU A O 1
ATOM 778 N N . ASN A 1 97 ? 2.555 29.805 25.202 1.00 47.28 97 ASN A N 1
ATOM 779 C CA . ASN A 1 97 ? 2.676 28.347 25.350 1.00 47.28 97 ASN A CA 1
ATOM 780 C C . ASN A 1 97 ? 1.305 27.644 25.417 1.00 47.28 97 ASN A C 1
ATOM 782 O O . ASN A 1 97 ? 0.959 26.999 26.409 1.00 47.28 97 ASN A O 1
ATOM 786 N N . ARG A 1 98 ? 0.493 27.747 24.355 1.00 47.94 98 ARG A N 1
ATOM 787 C CA . ARG A 1 98 ? -0.714 26.906 24.234 1.00 47.94 98 ARG A CA 1
ATOM 788 C C . ARG A 1 98 ? -0.312 25.434 24.021 1.00 47.94 98 ARG A C 1
ATOM 790 O O . ARG A 1 98 ? 0.486 25.165 23.121 1.00 47.94 98 ARG A O 1
ATOM 797 N N . PRO A 1 99 ? -0.873 24.465 24.777 1.00 54.56 99 PRO A N 1
ATOM 798 C CA . PRO A 1 99 ? -0.649 23.044 24.521 1.00 54.56 99 PRO A CA 1
ATOM 799 C C . PRO A 1 99 ? -1.030 22.687 23.081 1.00 54.56 99 PRO A C 1
ATOM 801 O O . PRO A 1 99 ? -2.087 23.101 22.606 1.00 54.56 99 PRO A O 1
ATOM 804 N N . LEU A 1 100 ? -0.207 21.890 22.391 1.00 57.34 100 LEU A N 1
ATOM 805 C CA . LEU A 1 100 ? -0.446 21.512 20.990 1.00 57.34 100 LEU A CA 1
ATOM 806 C C . LEU A 1 100 ? -1.838 20.893 20.784 1.00 57.34 100 LEU A C 1
ATOM 808 O O . LEU A 1 100 ? -2.493 21.178 19.789 1.00 57.34 100 LEU A O 1
ATOM 812 N N . SER A 1 101 ? -2.329 20.115 21.750 1.00 54.53 101 SER A N 1
ATOM 813 C CA . SER A 1 101 ? -3.675 19.538 21.703 1.00 54.53 101 SER A CA 1
ATOM 814 C C . SER A 1 101 ? -4.793 20.592 21.701 1.00 54.53 101 SER A C 1
ATOM 816 O O . SER A 1 101 ? -5.832 20.336 21.107 1.00 54.53 101 SER A O 1
ATOM 818 N N . ASN A 1 102 ? -4.586 21.782 22.282 1.00 57.44 102 ASN A N 1
ATOM 819 C CA . ASN A 1 102 ? -5.549 22.890 22.188 1.00 57.44 102 ASN A CA 1
ATOM 820 C C . ASN A 1 102 ? -5.598 23.442 20.763 1.00 57.44 102 ASN A C 1
ATOM 822 O O . ASN A 1 102 ? -6.678 23.622 20.217 1.00 57.44 102 ASN A O 1
ATOM 826 N N . ILE A 1 103 ? -4.430 23.642 20.147 1.00 58.50 103 ILE A N 1
ATOM 827 C CA . ILE A 1 103 ? -4.313 24.110 18.757 1.00 58.50 103 ILE A CA 1
ATOM 828 C C . ILE A 1 103 ? -4.931 23.091 17.789 1.00 58.50 103 ILE A C 1
ATOM 830 O O . ILE A 1 103 ? -5.569 23.470 16.812 1.00 58.50 103 ILE A O 1
ATOM 834 N N . LEU A 1 104 ? -4.745 21.794 18.050 1.00 56.38 104 LEU A N 1
ATOM 835 C CA . LEU A 1 104 ? -5.296 20.723 17.218 1.00 56.38 104 LEU A CA 1
ATOM 836 C C . LEU A 1 104 ? -6.813 20.607 17.363 1.00 56.38 104 LEU A C 1
ATOM 838 O O . LEU A 1 104 ? -7.511 20.512 16.361 1.00 56.38 104 LEU A O 1
ATOM 842 N N . ALA A 1 105 ? -7.346 20.681 18.580 1.00 57.53 105 ALA A N 1
ATOM 843 C CA . ALA A 1 105 ? -8.789 20.614 18.767 1.00 57.53 105 ALA A CA 1
ATOM 844 C C . ALA A 1 105 ? -9.537 21.902 18.365 1.00 57.53 105 ALA A C 1
ATOM 846 O O . ALA A 1 105 ? -10.741 21.853 18.144 1.00 57.53 105 ALA A O 1
ATOM 847 N N . GLU A 1 106 ? -8.856 23.033 18.161 1.00 53.97 106 GLU A N 1
ATOM 848 C CA . GLU A 1 106 ? -9.437 24.200 17.471 1.00 53.97 106 GLU A CA 1
ATOM 849 C C . GLU A 1 106 ? -9.715 23.934 15.966 1.00 53.97 106 GLU A C 1
ATOM 851 O O . GLU A 1 106 ? -10.382 24.740 15.322 1.00 53.97 106 GLU A O 1
ATOM 856 N N . ARG A 1 107 ? -9.257 22.804 15.395 1.00 54.09 107 ARG A N 1
ATOM 857 C CA . ARG A 1 107 ? -9.406 22.430 13.966 1.00 54.09 107 ARG A CA 1
ATOM 858 C C . ARG A 1 107 ? -10.434 21.332 13.688 1.00 54.09 107 ARG A C 1
ATOM 860 O O . ARG A 1 107 ? -10.517 20.839 12.560 1.00 54.09 107 ARG A O 1
ATOM 867 N N . LEU A 1 108 ? -11.196 20.943 14.711 1.00 53.38 108 LEU A N 1
ATOM 868 C CA . LEU A 1 108 ? -12.164 19.847 14.653 1.00 53.38 108 LEU A CA 1
ATOM 869 C C . LEU A 1 108 ? -13.165 20.029 13.503 1.00 53.38 108 LEU A C 1
ATOM 871 O O . LEU A 1 108 ? -13.879 21.030 13.445 1.00 53.38 108 LEU A O 1
ATOM 875 N N . GLY A 1 109 ? -13.264 19.016 12.636 1.00 50.94 109 GLY A N 1
ATOM 876 C CA . GLY A 1 109 ? -14.186 18.999 11.490 1.00 50.94 109 GLY A CA 1
ATOM 877 C C . GLY A 1 109 ? -13.571 19.388 10.152 1.00 50.94 109 GLY A C 1
ATOM 878 O O . GLY A 1 109 ? -14.295 19.625 9.194 1.00 50.94 109 GLY A O 1
ATOM 879 N N . THR A 1 110 ? -12.244 19.450 10.078 1.00 52.88 110 THR A N 1
ATOM 880 C CA . THR A 1 110 ? -11.524 19.613 8.807 1.00 52.88 110 THR A CA 1
ATOM 881 C C . THR A 1 110 ? -11.190 18.276 8.140 1.00 52.88 110 THR A C 1
ATOM 883 O O . THR A 1 110 ? -10.923 18.243 6.939 1.00 52.88 110 THR A O 1
ATOM 886 N N . GLU A 1 111 ? -11.247 17.169 8.889 1.00 69.38 111 GLU A N 1
ATOM 887 C CA . GLU A 1 111 ? -10.958 15.821 8.401 1.00 69.38 111 GLU A CA 1
ATOM 888 C C . GLU A 1 111 ? -12.137 14.862 8.581 1.00 69.38 111 GLU A C 1
ATOM 890 O O . GLU A 1 111 ? -12.765 14.797 9.640 1.00 69.38 111 GLU A O 1
ATOM 895 N N . PHE A 1 112 ? -12.366 14.040 7.553 1.00 79.88 112 PHE A N 1
ATOM 896 C CA . PHE A 1 112 ? -13.448 13.056 7.503 1.00 79.88 112 PHE A CA 1
ATOM 897 C C . PHE A 1 112 ? -13.483 12.138 8.731 1.00 79.88 112 PHE A C 1
ATOM 899 O O . PHE A 1 112 ? -14.535 11.940 9.326 1.00 79.88 112 PHE A O 1
ATOM 906 N N . ALA A 1 113 ? -12.331 11.587 9.131 1.00 82.06 113 ALA A N 1
ATOM 907 C CA . ALA A 1 113 ? -12.266 10.621 10.226 1.00 82.06 113 ALA A CA 1
ATOM 908 C C . ALA A 1 113 ? -12.674 11.238 11.571 1.00 82.06 113 ALA A C 1
ATOM 910 O O . ALA A 1 113 ? -13.345 10.586 12.361 1.00 82.06 113 ALA A O 1
ATOM 911 N N . GLU A 1 114 ? -12.309 12.496 11.820 1.00 82.69 114 GLU A N 1
ATOM 912 C CA . GLU A 1 114 ? -12.641 13.200 13.061 1.00 82.69 114 GLU A CA 1
ATOM 913 C C . GLU A 1 114 ? -14.122 13.565 13.136 1.00 82.69 114 GLU A C 1
ATOM 915 O O . GLU A 1 114 ? -14.737 13.501 14.197 1.00 82.69 114 GLU A O 1
ATOM 920 N N . GLU A 1 115 ? -14.707 13.972 12.011 1.00 83.00 115 GLU A N 1
ATOM 921 C CA . GLU A 1 115 ? -16.138 14.238 11.926 1.00 83.00 115 GLU A CA 1
ATOM 922 C C . GLU A 1 115 ? -16.964 12.949 12.046 1.00 83.00 115 GLU A C 1
ATOM 924 O O . GLU A 1 115 ? -17.913 12.931 12.825 1.00 83.00 115 GLU A O 1
ATOM 929 N N . ALA A 1 116 ? -16.529 11.856 11.412 1.00 87.62 116 ALA A N 1
ATOM 930 C CA . ALA A 1 116 ? -17.137 10.527 11.523 1.00 87.62 116 ALA A CA 1
ATOM 931 C C . ALA A 1 116 ? -17.090 9.973 12.949 1.00 87.62 116 ALA A C 1
ATOM 933 O O . ALA A 1 116 ? -18.085 9.483 13.485 1.00 87.62 116 ALA A O 1
ATOM 934 N N . GLU A 1 117 ? -15.934 10.108 13.593 1.00 90.62 117 GLU A N 1
ATOM 935 C CA . GLU A 1 117 ? -15.737 9.791 15.001 1.00 90.62 117 GLU A CA 1
ATOM 936 C C . GLU A 1 117 ? -16.717 10.565 15.901 1.00 90.62 117 GLU A C 1
ATOM 938 O O . GLU A 1 117 ? -17.371 9.959 16.748 1.00 90.62 117 GLU A O 1
ATOM 943 N N . ARG A 1 118 ? -16.878 11.877 15.674 1.00 86.81 118 ARG A N 1
ATOM 944 C CA . ARG A 1 118 ? -17.811 12.730 16.433 1.00 86.81 118 ARG A CA 1
ATOM 945 C C . ARG A 1 118 ? -19.270 12.380 16.211 1.00 86.81 118 ARG A C 1
ATOM 947 O O . ARG A 1 118 ? -20.044 12.407 17.160 1.00 86.81 118 ARG A O 1
ATOM 954 N N . ALA A 1 119 ? -19.648 12.032 14.988 1.00 88.25 119 ALA A N 1
ATOM 955 C CA . ALA A 1 119 ? -21.013 11.616 14.699 1.00 88.25 119 ALA A CA 1
ATOM 956 C C . ALA A 1 119 ? -21.393 10.315 15.435 1.00 88.25 119 ALA A C 1
ATOM 958 O O . ALA A 1 119 ? -22.574 10.054 15.658 1.00 88.25 119 ALA A O 1
ATOM 959 N N . CYS A 1 120 ? -20.400 9.520 15.854 1.00 90.00 120 CYS A N 1
ATOM 960 C CA . CYS A 1 120 ? -20.597 8.339 16.695 1.00 90.00 120 CYS A CA 1
ATOM 961 C C . CYS A 1 120 ? -20.470 8.606 18.200 1.00 90.00 120 CYS A C 1
ATOM 963 O O . CYS A 1 120 ? -20.807 7.713 18.986 1.00 90.00 120 CYS A O 1
ATOM 965 N N . ASP A 1 121 ? -19.963 9.768 18.623 1.00 89.06 121 ASP A N 1
ATOM 966 C CA . ASP A 1 121 ? -19.717 10.053 20.036 1.00 89.06 121 ASP A CA 1
ATOM 967 C C . ASP A 1 121 ? -21.006 10.014 20.862 1.00 89.06 121 ASP A C 1
ATOM 969 O O . ASP A 1 121 ? -22.090 10.397 20.434 1.00 89.06 121 ASP A O 1
ATOM 973 N N . ASP A 1 122 ? -20.866 9.484 22.069 1.00 83.31 122 ASP A N 1
ATOM 974 C CA . ASP A 1 122 ? -21.881 9.463 23.116 1.00 83.31 122 ASP A CA 1
ATOM 975 C C . ASP A 1 122 ? -21.216 9.930 24.414 1.00 83.31 122 ASP A C 1
ATOM 977 O O . ASP A 1 122 ? -20.028 10.232 24.428 1.00 83.31 122 ASP A O 1
ATOM 981 N N . ASP A 1 123 ? -21.938 9.951 25.529 1.00 83.75 123 ASP A N 1
ATOM 982 C CA . ASP A 1 123 ? -21.380 10.376 26.819 1.00 83.75 123 ASP A CA 1
ATOM 983 C C . ASP A 1 123 ? -20.337 9.397 27.418 1.00 83.75 123 ASP A C 1
ATOM 985 O O . ASP A 1 123 ? -19.983 9.516 28.596 1.00 83.75 123 ASP A O 1
ATOM 989 N N . ALA A 1 124 ? -19.834 8.414 26.656 1.00 88.62 124 ALA A N 1
ATOM 990 C CA . ALA A 1 124 ? -18.767 7.517 27.085 1.00 88.62 124 ALA A CA 1
ATOM 991 C C . ALA A 1 124 ? -17.380 7.993 26.600 1.00 88.62 124 ALA A C 1
ATOM 993 O O . ALA A 1 124 ? -17.233 8.500 25.489 1.00 88.62 124 ALA A O 1
ATOM 994 N N . PRO A 1 125 ? -16.316 7.786 27.399 1.00 91.94 125 PRO A N 1
ATOM 995 C CA . PRO A 1 125 ? -14.946 7.975 26.934 1.00 91.94 125 PRO A CA 1
ATOM 996 C C . PRO A 1 125 ? -14.651 7.106 25.705 1.00 91.94 125 PRO A C 1
ATOM 998 O O . PRO A 1 125 ? -14.876 5.891 25.739 1.00 91.94 125 PRO A O 1
ATOM 1001 N N . ARG A 1 126 ? -14.104 7.712 24.644 1.00 94.06 126 ARG A N 1
ATOM 1002 C CA . ARG A 1 126 ? -13.698 7.014 23.412 1.00 94.06 126 ARG A CA 1
ATOM 1003 C C . ARG A 1 126 ? -12.189 7.053 23.249 1.00 94.06 126 ARG A C 1
ATOM 1005 O O . ARG A 1 126 ? -11.578 8.109 23.397 1.00 94.06 126 ARG A O 1
ATOM 1012 N N . ILE A 1 127 ? -11.603 5.926 22.859 1.00 94.81 127 ILE A N 1
ATOM 1013 C CA . ILE A 1 127 ? -10.220 5.837 22.387 1.00 94.81 127 ILE A CA 1
ATOM 1014 C C . ILE A 1 127 ? -10.240 5.371 20.937 1.00 94.81 127 ILE A C 1
ATOM 1016 O O . ILE A 1 127 ? -10.815 4.331 20.617 1.00 94.81 127 ILE A O 1
ATOM 1020 N N . THR A 1 128 ? -9.599 6.137 20.065 1.00 94.38 128 THR A N 1
ATOM 1021 C CA . THR A 1 128 ? -9.484 5.820 18.647 1.00 94.38 128 THR A CA 1
ATOM 1022 C C . THR A 1 128 ? -8.183 5.072 18.368 1.00 94.38 128 THR A C 1
ATOM 1024 O O . THR A 1 128 ? -7.091 5.581 18.641 1.00 94.38 128 THR A O 1
ATOM 1027 N N . LEU A 1 129 ? -8.311 3.892 17.766 1.00 93.12 129 LEU A N 1
ATOM 1028 C CA . LEU A 1 129 ? -7.235 2.990 17.384 1.00 93.12 129 LEU A CA 1
ATOM 1029 C C . LEU A 1 129 ? -7.097 2.931 15.866 1.00 93.12 129 LEU A C 1
ATOM 1031 O O . LEU A 1 129 ? -8.084 2.809 15.140 1.00 93.12 129 LEU A O 1
ATOM 1035 N N . GLU A 1 130 ? -5.860 2.948 15.388 1.00 88.38 130 GLU A N 1
ATOM 1036 C CA . GLU A 1 130 ? -5.557 2.685 13.983 1.00 88.38 130 GLU A CA 1
ATOM 1037 C C . GLU A 1 130 ? -4.905 1.326 13.828 1.00 88.38 130 GLU A C 1
ATOM 1039 O O . GLU A 1 130 ? -3.854 1.062 14.405 1.00 88.38 130 GLU A O 1
ATOM 1044 N N . ILE A 1 131 ? -5.510 0.462 13.020 1.00 86.00 131 ILE A N 1
ATOM 1045 C CA . ILE A 1 131 ? -5.128 -0.950 12.965 1.00 86.00 131 ILE A CA 1
ATOM 1046 C C . ILE A 1 131 ? -4.741 -1.287 11.544 1.00 86.00 131 ILE A C 1
ATOM 1048 O O . ILE A 1 131 ? -5.563 -1.181 10.650 1.00 86.00 131 ILE A O 1
ATOM 1052 N N . GLN A 1 132 ? -3.480 -1.648 11.306 1.00 78.62 132 GLN A N 1
ATOM 1053 C CA . GLN A 1 132 ? -2.957 -1.909 9.955 1.00 78.62 132 GLN A CA 1
ATOM 1054 C C . GLN A 1 132 ? -3.181 -0.766 8.940 1.00 78.62 132 GLN A C 1
ATOM 1056 O O . GLN A 1 132 ? -3.032 -0.950 7.732 1.00 78.62 132 GLN A O 1
ATOM 1061 N N . ARG A 1 133 ? -3.514 0.440 9.413 1.00 79.88 133 ARG A N 1
ATOM 1062 C CA . ARG A 1 133 ? -3.732 1.602 8.557 1.00 79.88 133 ARG A CA 1
ATOM 1063 C C . ARG A 1 133 ? -2.396 2.067 7.995 1.00 79.88 133 ARG A C 1
ATOM 1065 O O . ARG A 1 133 ? -1.475 2.357 8.770 1.00 79.88 133 ARG A O 1
ATOM 1072 N N . GLN A 1 134 ? -2.303 2.118 6.671 1.00 71.12 134 GLN A N 1
ATOM 1073 C CA . GLN A 1 134 ? -1.094 2.518 5.961 1.00 71.12 134 GLN A CA 1
ATOM 1074 C C . GLN A 1 134 ? -0.784 4.005 6.178 1.00 71.12 134 GLN A C 1
ATOM 1076 O O . GLN A 1 134 ? -1.686 4.841 6.237 1.00 71.12 134 GLN A O 1
ATOM 1081 N N . LEU A 1 135 ? 0.504 4.331 6.259 1.00 65.69 135 LEU A N 1
ATOM 1082 C CA . LEU A 1 135 ? 1.035 5.689 6.244 1.00 65.69 135 LEU A CA 1
ATOM 1083 C C . LEU A 1 135 ? 1.888 5.892 4.997 1.00 65.69 135 LEU A C 1
ATOM 1085 O O . LEU A 1 135 ? 2.580 4.978 4.551 1.00 65.69 135 LEU A O 1
ATOM 1089 N N . ARG A 1 136 ? 1.870 7.110 4.456 1.00 55.09 136 ARG A N 1
ATOM 1090 C CA . ARG A 1 136 ? 2.769 7.501 3.374 1.00 55.09 136 ARG A CA 1
ATOM 1091 C C . ARG A 1 136 ? 4.150 7.811 3.952 1.00 55.09 136 ARG A C 1
ATOM 1093 O O . ARG A 1 136 ? 4.303 8.694 4.788 1.00 55.09 136 ARG A O 1
ATOM 1100 N N . GLY A 1 137 ? 5.152 7.071 3.500 1.00 56.56 137 GLY A N 1
ATOM 1101 C CA . GLY A 1 137 ? 6.563 7.335 3.747 1.00 56.56 137 GLY A CA 1
ATOM 1102 C C . GLY A 1 137 ? 7.263 7.873 2.501 1.00 56.56 137 GLY A C 1
ATOM 1103 O O . GLY A 1 137 ? 6.654 8.086 1.451 1.00 56.56 137 GLY A O 1
ATOM 1104 N N . ALA A 1 138 ? 8.579 8.057 2.609 1.00 47.38 138 ALA A N 1
ATOM 1105 C CA . ALA A 1 138 ? 9.421 8.500 1.496 1.00 47.38 138 ALA A CA 1
ATOM 1106 C C . ALA A 1 138 ? 9.381 7.546 0.281 1.00 47.38 138 ALA A C 1
ATOM 1108 O O . ALA A 1 138 ? 9.572 7.999 -0.842 1.00 47.38 138 ALA A O 1
ATOM 1109 N N . HIS A 1 139 ? 9.079 6.261 0.508 1.00 51.53 139 HIS A N 1
ATOM 1110 C CA . HIS A 1 139 ? 9.127 5.176 -0.486 1.00 51.53 139 HIS A CA 1
ATOM 1111 C C . HIS A 1 139 ? 7.747 4.577 -0.800 1.00 51.53 139 HIS A C 1
ATOM 1113 O O . HIS A 1 139 ? 7.637 3.409 -1.153 1.00 51.53 139 HIS A O 1
ATOM 1119 N N . GLY A 1 140 ? 6.680 5.360 -0.628 1.00 54.12 140 GLY A N 1
ATOM 1120 C CA . GLY A 1 140 ? 5.303 4.892 -0.805 1.00 54.12 140 GLY A CA 1
ATOM 1121 C C . GLY A 1 140 ? 4.619 4.555 0.518 1.00 54.12 140 GLY A C 1
ATOM 1122 O O . GLY A 1 140 ? 4.997 5.069 1.572 1.00 54.12 140 GLY A O 1
ATOM 1123 N N . TYR A 1 141 ? 3.563 3.748 0.464 1.00 59.59 141 TYR A N 1
ATOM 1124 C CA . TYR A 1 141 ? 2.779 3.396 1.645 1.00 59.59 141 TYR A CA 1
ATOM 1125 C C . TYR A 1 141 ? 3.406 2.227 2.402 1.00 59.59 141 TYR A C 1
ATOM 1127 O O . TYR A 1 141 ? 3.811 1.233 1.809 1.00 59.59 141 TYR A O 1
ATOM 1135 N N . TYR A 1 142 ? 3.453 2.334 3.724 1.00 63.19 142 TYR A N 1
ATOM 1136 C CA . TYR A 1 142 ? 3.862 1.256 4.617 1.00 63.19 142 TYR A CA 1
ATOM 1137 C C . TYR A 1 142 ? 2.874 1.150 5.777 1.00 63.19 142 TYR A C 1
ATOM 1139 O O . TYR A 1 142 ? 2.223 2.127 6.145 1.00 63.19 142 TYR A O 1
ATOM 1147 N N . ILE A 1 143 ? 2.742 -0.036 6.364 1.00 73.00 143 ILE A N 1
ATOM 1148 C CA . ILE A 1 143 ? 1.976 -0.215 7.599 1.00 73.00 143 ILE A CA 1
ATOM 1149 C C . ILE A 1 143 ? 2.956 -0.003 8.756 1.00 73.00 143 ILE A C 1
ATOM 1151 O O . ILE A 1 143 ? 3.878 -0.806 8.899 1.00 73.00 143 ILE A O 1
ATOM 1155 N N . PRO A 1 144 ? 2.823 1.066 9.559 1.00 71.25 144 PRO A N 1
ATOM 1156 C CA . PRO A 1 144 ? 3.711 1.266 10.691 1.00 71.25 144 PRO A CA 1
ATOM 1157 C C . PRO A 1 144 ? 3.385 0.264 11.805 1.00 71.25 144 PRO A C 1
ATOM 1159 O O . PRO A 1 144 ? 2.220 -0.088 12.029 1.00 71.25 144 PRO A O 1
ATOM 1162 N N . THR A 1 145 ? 4.414 -0.148 12.538 1.00 74.94 145 THR A N 1
ATOM 1163 C CA . THR A 1 145 ? 4.260 -0.934 13.762 1.00 74.94 145 THR A CA 1
ATOM 1164 C C . THR A 1 145 ? 3.639 -0.058 14.850 1.00 74.94 145 THR A C 1
ATOM 1166 O O . THR A 1 145 ? 4.193 0.978 15.212 1.00 74.94 145 THR A O 1
ATOM 1169 N N . ARG A 1 146 ? 2.474 -0.462 15.362 1.00 80.38 146 ARG A N 1
ATOM 1170 C CA . ARG A 1 146 ? 1.750 0.215 16.447 1.00 80.38 146 ARG A CA 1
ATOM 1171 C C . ARG A 1 146 ? 1.595 -0.767 17.596 1.00 80.38 146 ARG A C 1
ATOM 1173 O O . ARG A 1 146 ? 0.530 -1.341 17.780 1.00 80.38 146 ARG A O 1
ATOM 1180 N N . ASP A 1 147 ? 2.678 -0.990 18.326 1.00 76.25 147 ASP A N 1
ATOM 1181 C CA . ASP A 1 147 ? 2.672 -1.938 19.441 1.00 76.25 147 ASP A CA 1
ATOM 1182 C C . ASP A 1 147 ? 2.547 -1.229 20.791 1.00 76.25 147 ASP A C 1
ATOM 1184 O O . ASP A 1 147 ? 2.121 -1.841 21.761 1.00 76.25 147 ASP A O 1
ATOM 1188 N N . GLU A 1 148 ? 2.869 0.059 20.880 1.00 84.31 148 GLU A N 1
ATOM 1189 C CA . GLU A 1 148 ? 2.897 0.798 22.143 1.00 84.31 148 GLU A CA 1
ATOM 1190 C C . GLU A 1 148 ? 1.759 1.815 22.243 1.00 84.31 148 GLU A C 1
ATOM 1192 O O . GLU A 1 148 ? 1.282 2.348 21.239 1.00 84.31 148 GLU A O 1
ATOM 1197 N N . VAL A 1 149 ? 1.325 2.084 23.475 1.00 88.12 149 VAL A N 1
ATOM 1198 C CA . VAL A 1 149 ? 0.423 3.200 23.782 1.00 88.12 149 VAL A CA 1
ATOM 1199 C C . VAL A 1 149 ? 1.226 4.491 23.913 1.00 88.12 149 VAL A C 1
ATOM 1201 O O . VAL A 1 149 ? 2.384 4.476 24.329 1.00 88.12 149 VAL A O 1
ATOM 1204 N N . SER A 1 150 ? 0.621 5.618 23.563 1.00 86.31 150 SER A N 1
ATOM 1205 C CA . SER A 1 150 ? 1.302 6.906 23.550 1.00 86.31 150 SER A CA 1
ATOM 1206 C C . SER A 1 150 ? 1.623 7.415 24.965 1.00 86.31 150 SER A C 1
ATOM 1208 O O . SER A 1 150 ? 0.870 7.165 25.916 1.00 86.31 150 SER A O 1
ATOM 1210 N N . PRO A 1 151 ? 2.678 8.238 25.126 1.00 80.88 151 PRO A N 1
ATOM 1211 C CA . PRO A 1 151 ? 2.947 8.920 26.391 1.00 80.88 151 PRO A CA 1
ATOM 1212 C C . PRO A 1 151 ? 1.761 9.766 26.881 1.00 80.88 151 PRO A C 1
ATOM 1214 O O . PRO A 1 151 ? 1.498 9.835 28.081 1.00 80.88 151 PRO A O 1
ATOM 1217 N N . ARG A 1 152 ? 0.996 10.372 25.957 1.00 77.50 152 ARG A N 1
ATOM 1218 C CA . ARG A 1 152 ? -0.201 11.164 26.292 1.00 77.50 152 ARG A CA 1
ATOM 1219 C C . ARG A 1 152 ? -1.343 10.292 26.810 1.00 77.50 152 ARG A C 1
ATOM 1221 O O . ARG A 1 152 ? -2.037 10.710 27.732 1.00 77.50 152 ARG A O 1
ATOM 1228 N N . PHE A 1 153 ? -1.530 9.094 26.261 1.00 86.81 153 PHE A N 1
ATOM 1229 C CA . PHE A 1 153 ? -2.484 8.131 26.803 1.00 86.81 153 PHE A CA 1
ATOM 1230 C C . PHE A 1 153 ? -2.117 7.743 28.236 1.00 86.81 153 PHE A C 1
ATOM 1232 O O . PHE A 1 153 ? -2.970 7.811 29.119 1.00 86.81 153 PHE A O 1
ATOM 1239 N N . LEU A 1 154 ? -0.846 7.413 28.487 1.00 85.19 154 LEU A N 1
ATOM 1240 C CA . LEU A 1 154 ? -0.368 7.060 29.828 1.00 85.19 154 LEU A CA 1
ATOM 1241 C C . LEU A 1 154 ? -0.571 8.203 30.831 1.00 85.19 154 LEU A C 1
ATOM 1243 O O . LEU A 1 154 ? -0.988 7.957 31.960 1.00 85.19 154 LEU A O 1
ATOM 1247 N N . ALA A 1 155 ? -0.353 9.451 30.410 1.00 75.88 155 ALA A N 1
ATOM 1248 C CA . ALA A 1 155 ? -0.595 10.625 31.245 1.00 75.88 155 ALA A CA 1
ATOM 1249 C C . ALA A 1 155 ? -2.083 10.828 31.593 1.00 75.88 155 ALA A C 1
ATOM 1251 O O . ALA A 1 155 ? -2.411 11.282 32.689 1.00 75.88 155 ALA A O 1
ATOM 1252 N N . LEU A 1 156 ? -2.996 10.474 30.680 1.00 78.69 156 LEU A N 1
ATOM 1253 C CA . LEU A 1 156 ? -4.445 10.553 30.897 1.00 78.69 156 LEU A CA 1
ATOM 1254 C C . LEU A 1 156 ? -5.015 9.322 31.612 1.00 78.69 156 LEU A C 1
ATOM 1256 O O . LEU A 1 156 ? -6.147 9.358 32.091 1.00 78.69 156 LEU A O 1
ATOM 1260 N N . LEU A 1 157 ? -4.266 8.225 31.703 1.00 84.31 157 LEU A N 1
ATOM 1261 C CA . LEU A 1 157 ? -4.763 6.976 32.268 1.00 84.31 157 LEU A CA 1
ATOM 1262 C C . LEU A 1 157 ? -5.350 7.123 33.689 1.00 84.31 157 LEU A C 1
ATOM 1264 O O . LEU A 1 157 ? -6.448 6.606 33.903 1.00 84.31 157 LEU A O 1
ATOM 1268 N N . PRO A 1 158 ? -4.753 7.888 34.631 1.00 80.75 158 PRO A N 1
ATOM 1269 C CA . PRO A 1 158 ? -5.296 8.033 35.986 1.00 80.75 158 PRO A CA 1
ATOM 1270 C C . PRO A 1 158 ? -6.715 8.616 36.053 1.00 80.75 158 PRO A C 1
ATOM 1272 O O . PRO A 1 158 ? -7.436 8.372 37.020 1.00 80.75 158 PRO A O 1
ATOM 1275 N N . ILE A 1 159 ? -7.134 9.392 35.045 1.00 76.88 159 ILE A N 1
ATOM 1276 C CA . ILE A 1 159 ? -8.496 9.947 34.979 1.00 76.88 159 ILE A CA 1
ATOM 1277 C C . ILE A 1 159 ? -9.466 9.043 34.208 1.00 76.88 159 ILE A C 1
ATOM 1279 O O . ILE A 1 159 ? -10.674 9.269 34.262 1.00 76.88 159 ILE A O 1
ATOM 1283 N N . MET A 1 160 ? -8.964 8.019 33.509 1.00 84.38 160 MET A N 1
ATOM 1284 C CA . MET A 1 160 ? -9.776 7.120 32.688 1.00 84.38 160 MET A CA 1
ATOM 1285 C C . MET A 1 160 ? -9.897 5.695 33.252 1.00 84.38 160 MET A C 1
ATOM 1287 O O . MET A 1 160 ? -10.899 5.031 32.995 1.00 84.38 160 MET A O 1
ATOM 1291 N N . GLU A 1 161 ? -8.917 5.216 34.023 1.00 83.00 161 GLU A N 1
ATOM 1292 C CA . GLU A 1 161 ? -8.765 3.810 34.456 1.00 83.00 161 GLU A CA 1
ATOM 1293 C C . GLU A 1 161 ? -9.950 3.250 35.271 1.00 83.00 161 GLU A C 1
ATOM 1295 O O . GLU A 1 161 ? -10.118 2.033 35.403 1.00 83.00 161 GLU A O 1
ATOM 1300 N N . ARG A 1 162 ? -10.771 4.137 35.851 1.00 84.69 162 ARG A N 1
ATOM 1301 C CA . ARG A 1 162 ? -11.937 3.794 36.685 1.00 84.69 162 ARG A CA 1
ATOM 1302 C C . ARG A 1 162 ? -13.263 3.848 35.932 1.00 84.69 162 ARG A C 1
ATOM 1304 O O . ARG A 1 162 ? -14.312 3.649 36.545 1.00 84.69 162 ARG A O 1
ATOM 1311 N N . ASN A 1 163 ? -13.241 4.145 34.635 1.00 86.81 163 ASN A N 1
ATOM 1312 C CA . ASN A 1 163 ? -14.459 4.189 33.842 1.00 86.81 163 ASN A CA 1
ATOM 1313 C C . ASN A 1 163 ? -15.078 2.798 33.721 1.00 86.81 163 ASN A C 1
ATOM 1315 O O . ASN A 1 163 ? -14.409 1.823 33.393 1.00 86.81 163 ASN A O 1
ATOM 1319 N N . LYS A 1 164 ? -16.390 2.732 33.957 1.00 91.62 164 LYS A N 1
ATOM 1320 C CA . LYS A 1 164 ? -17.183 1.510 33.778 1.00 91.62 164 LYS A CA 1
ATOM 1321 C C . LYS A 1 164 ? -17.607 1.291 32.331 1.00 91.62 164 LYS A C 1
ATOM 1323 O O . LYS A 1 164 ? -17.925 0.167 31.960 1.00 91.62 164 LYS A O 1
ATOM 1328 N N . LYS A 1 165 ? -17.640 2.365 31.541 1.00 92.94 165 LYS A N 1
ATOM 1329 C CA . LYS A 1 165 ? -18.008 2.353 30.127 1.00 92.94 165 LYS A CA 1
ATOM 1330 C C . LYS A 1 165 ? -16.830 2.840 29.306 1.00 92.94 165 LYS A C 1
ATOM 1332 O O . LYS A 1 165 ? -16.234 3.858 29.655 1.00 92.94 165 LYS A O 1
ATOM 1337 N N . LEU A 1 166 ? -16.514 2.122 28.240 1.00 93.44 166 LEU A N 1
ATOM 1338 C CA . LEU A 1 166 ? -15.444 2.484 27.322 1.00 93.44 166 LEU A CA 1
ATOM 1339 C C . LEU A 1 166 ? -15.890 2.227 25.888 1.00 93.44 166 LEU A C 1
ATOM 1341 O O . LEU A 1 166 ? -16.443 1.169 25.581 1.00 93.44 166 LEU A O 1
ATOM 1345 N N . ARG A 1 167 ? -15.595 3.175 25.002 1.00 95.62 167 ARG A N 1
ATOM 1346 C CA . ARG A 1 167 ? -15.690 2.977 23.561 1.00 95.62 167 ARG A CA 1
ATOM 1347 C C . ARG A 1 167 ? -14.298 2.883 22.950 1.00 95.62 167 ARG A C 1
ATOM 1349 O O . ARG A 1 167 ? -13.445 3.737 23.178 1.00 95.62 167 ARG A O 1
ATOM 1356 N N . LEU A 1 168 ? -14.084 1.853 22.145 1.00 95.88 168 LEU A N 1
ATOM 1357 C CA . LEU A 1 168 ? -12.932 1.714 21.268 1.00 95.88 168 LEU A CA 1
ATOM 1358 C C . LEU A 1 168 ? -13.409 1.898 19.833 1.00 95.88 168 LEU A C 1
ATOM 1360 O O . LEU A 1 168 ? -14.236 1.130 19.344 1.00 95.88 168 LEU A O 1
ATOM 1364 N N . THR A 1 169 ? -12.886 2.916 19.168 1.00 96.06 169 THR A N 1
ATOM 1365 C CA . THR A 1 169 ? -13.198 3.205 17.770 1.00 96.06 169 THR A CA 1
ATOM 1366 C C . THR A 1 169 ? -12.033 2.778 16.904 1.00 96.06 169 THR A C 1
ATOM 1368 O O . THR A 1 169 ? -10.905 3.198 17.139 1.00 96.06 169 THR A O 1
ATOM 1371 N N . LEU A 1 170 ? -12.285 1.916 15.928 1.00 93.75 170 LEU A N 1
ATOM 1372 C CA . LEU A 1 170 ? -11.257 1.303 15.105 1.00 93.75 170 LEU A CA 1
ATOM 1373 C C . LEU A 1 170 ? -11.321 1.891 13.698 1.00 93.75 170 LEU A C 1
ATOM 1375 O O . LEU A 1 170 ? -12.355 1.806 13.041 1.00 93.75 170 LEU A O 1
ATOM 1379 N N . TRP A 1 171 ? -10.190 2.414 13.228 1.00 90.25 171 TRP A N 1
ATOM 1380 C CA . TRP A 1 171 ? -9.930 2.703 11.818 1.00 90.25 171 TRP A CA 1
ATOM 1381 C C . TRP A 1 171 ? -8.979 1.648 11.257 1.00 90.25 171 TRP A C 1
ATOM 1383 O O . TRP A 1 171 ? -7.756 1.767 11.431 1.00 90.25 171 TRP A O 1
ATOM 1393 N N . PRO A 1 172 ? -9.507 0.589 10.631 1.00 86.44 172 PRO A N 1
ATOM 1394 C CA . PRO A 1 172 ? -8.673 -0.500 10.167 1.00 86.44 172 PRO A CA 1
ATOM 1395 C C . PRO A 1 172 ? -8.180 -0.329 8.716 1.00 86.44 172 PRO A C 1
ATOM 1397 O O . PRO A 1 172 ? -8.777 0.377 7.907 1.00 86.44 172 PRO A O 1
ATOM 1400 N N . GLY A 1 173 ? -7.076 -1.003 8.389 1.00 78.69 173 GLY A N 1
ATOM 1401 C CA . GLY A 1 173 ? -6.618 -1.285 7.027 1.00 78.69 173 GLY A CA 1
ATOM 1402 C C . GLY A 1 173 ? -7.259 -2.555 6.457 1.00 78.69 173 GLY A C 1
ATOM 1403 O O . GLY A 1 173 ? -8.105 -3.156 7.100 1.00 78.69 173 GLY A O 1
ATOM 1404 N N . TYR A 1 174 ? -6.841 -2.977 5.263 1.00 71.25 174 TYR A N 1
ATOM 1405 C CA . TYR A 1 174 ? -7.500 -4.044 4.494 1.00 71.25 174 TYR A CA 1
ATOM 1406 C C . TYR A 1 174 ? -7.618 -5.400 5.217 1.00 71.25 174 TYR A C 1
ATOM 1408 O O . TYR A 1 174 ? -8.667 -6.003 5.146 1.00 71.25 174 TYR A O 1
ATOM 1416 N N . ASP A 1 175 ? -6.599 -5.888 5.929 1.00 69.94 175 ASP A N 1
ATOM 1417 C CA . ASP A 1 175 ? -6.547 -7.282 6.431 1.00 69.94 175 ASP A CA 1
ATOM 1418 C C . ASP A 1 175 ? -6.806 -7.405 7.949 1.00 69.94 175 ASP A C 1
ATOM 1420 O O . ASP A 1 175 ? -6.337 -8.328 8.626 1.00 69.94 175 ASP A O 1
ATOM 1424 N N . TRP A 1 176 ? -7.534 -6.448 8.530 1.00 78.19 176 TRP A N 1
ATOM 1425 C CA . TRP A 1 176 ? -7.603 -6.275 9.986 1.00 78.19 176 TRP A CA 1
ATOM 1426 C C . TRP A 1 176 ? -8.247 -7.444 10.738 1.00 78.19 176 TRP A C 1
ATOM 1428 O O . TRP A 1 176 ? -7.937 -7.668 11.913 1.00 78.19 176 TRP A O 1
ATOM 1438 N N . TRP A 1 177 ? -9.132 -8.176 10.059 1.00 72.62 177 TRP A N 1
ATOM 1439 C CA . TRP A 1 177 ? -9.869 -9.336 10.564 1.00 72.62 177 TRP A CA 1
ATOM 1440 C C . TRP A 1 177 ? -9.091 -10.651 10.448 1.00 72.62 177 TRP A C 1
ATOM 1442 O O . TRP A 1 177 ? -9.498 -11.654 11.036 1.00 72.62 177 TRP A O 1
ATOM 1452 N N . ASN A 1 178 ? -7.988 -10.680 9.695 1.00 66.50 178 ASN A N 1
ATOM 1453 C CA . ASN A 1 178 ? -7.327 -11.924 9.329 1.00 66.50 178 ASN A CA 1
ATOM 1454 C C . ASN A 1 178 ? -6.550 -12.526 10.520 1.00 66.50 178 ASN A C 1
ATOM 1456 O O . ASN A 1 178 ? -5.645 -11.905 11.083 1.00 66.50 178 ASN A O 1
ATOM 1460 N N . GLY A 1 179 ? -6.942 -13.741 10.917 1.00 55.41 179 GLY A N 1
ATOM 1461 C CA . GLY A 1 179 ? -6.402 -14.497 12.056 1.00 55.41 179 GLY A CA 1
ATOM 1462 C C . GLY A 1 179 ? -6.790 -15.986 12.062 1.00 55.41 179 GLY A C 1
ATOM 1463 O O . GLY A 1 179 ? -6.708 -16.647 13.091 1.00 55.41 179 GLY A O 1
ATOM 1464 N N . GLY A 1 180 ? -7.256 -16.532 10.931 1.00 52.38 180 GLY A N 1
ATOM 1465 C CA . GLY A 1 180 ? -7.785 -17.902 10.840 1.00 52.38 180 GLY A CA 1
ATOM 1466 C C . GLY A 1 180 ? -6.765 -19.016 11.154 1.00 52.38 180 GLY A C 1
ATOM 1467 O O . GLY A 1 180 ? -5.568 -18.743 11.303 1.00 52.38 180 GLY A O 1
ATOM 1468 N N . PRO A 1 181 ? -7.213 -20.286 11.270 1.00 45.41 181 PRO A N 1
ATOM 1469 C CA . PRO A 1 181 ? -6.323 -21.409 11.551 1.00 45.41 181 PRO A CA 1
ATOM 1470 C C . PRO A 1 181 ? -5.252 -21.524 10.460 1.00 45.41 181 PRO A C 1
ATOM 1472 O O . PRO A 1 181 ? -5.549 -21.245 9.293 1.00 45.41 181 PRO A O 1
ATOM 1475 N N . PRO A 1 182 ? -4.019 -21.943 10.800 1.00 44.88 182 PRO A N 1
ATOM 1476 C CA . PRO A 1 182 ? -2.956 -22.094 9.824 1.00 44.88 182 PRO A CA 1
ATOM 1477 C C . PRO A 1 182 ? -3.421 -22.990 8.684 1.00 44.88 182 PRO A C 1
ATOM 1479 O O . PRO A 1 182 ? -3.865 -24.129 8.874 1.00 44.88 182 PRO A O 1
ATOM 1482 N N . VAL A 1 183 ? -3.338 -22.442 7.482 1.00 48.22 183 VAL A N 1
ATOM 1483 C CA . VAL A 1 183 ? -3.616 -23.203 6.281 1.00 48.22 183 VAL A CA 1
ATOM 1484 C C . VAL A 1 183 ? -2.365 -24.014 5.972 1.00 48.22 183 VAL A C 1
ATOM 1486 O O . VAL A 1 183 ? -1.274 -23.456 5.856 1.00 48.22 183 VAL A O 1
ATOM 1489 N N . PHE A 1 184 ? -2.504 -25.332 5.875 1.00 49.53 184 PHE A N 1
ATOM 1490 C CA . PHE A 1 184 ? -1.417 -26.227 5.507 1.00 49.53 184 PHE A CA 1
ATOM 1491 C C . PHE A 1 184 ? -1.748 -26.933 4.203 1.00 49.53 184 PHE A C 1
ATOM 1493 O O . PHE A 1 184 ? -2.893 -27.275 3.912 1.00 49.53 184 PHE A O 1
ATOM 1500 N N . THR A 1 185 ? -0.718 -27.183 3.413 1.00 48.91 185 THR A N 1
ATOM 1501 C CA . THR A 1 185 ? -0.858 -27.954 2.186 1.00 48.91 185 THR A CA 1
ATOM 1502 C C . THR A 1 185 ? -0.652 -29.421 2.527 1.00 48.91 185 THR A C 1
ATOM 1504 O O . THR A 1 185 ? 0.410 -29.808 3.021 1.00 48.91 185 THR A O 1
ATOM 1507 N N . ASP A 1 186 ? -1.671 -30.253 2.305 1.00 57.59 186 ASP A N 1
ATOM 1508 C CA . ASP A 1 186 ? -1.520 -31.693 2.485 1.00 57.59 186 ASP A CA 1
ATOM 1509 C C . ASP A 1 186 ? -0.501 -32.266 1.480 1.00 57.59 186 ASP A C 1
ATOM 1511 O O . ASP A 1 186 ? -0.118 -31.629 0.496 1.00 57.59 186 ASP A O 1
ATOM 1515 N N . LYS A 1 187 ? -0.057 -33.509 1.697 1.00 50.59 187 LYS A N 1
ATOM 1516 C CA . LYS A 1 187 ? 0.916 -34.184 0.813 1.00 50.59 187 LYS A CA 1
ATOM 1517 C C . LYS A 1 187 ? 0.450 -34.315 -0.648 1.00 50.59 187 LYS A C 1
ATOM 1519 O O . LYS A 1 187 ? 1.230 -34.751 -1.488 1.00 50.59 187 LYS A O 1
ATOM 1524 N N . ARG A 1 188 ? -0.813 -33.998 -0.947 1.00 53.00 188 ARG A N 1
ATOM 1525 C CA . ARG A 1 188 ? -1.421 -34.046 -2.280 1.00 53.00 188 ARG A CA 1
ATOM 1526 C C . ARG A 1 188 ? -1.609 -32.653 -2.886 1.00 53.00 188 ARG A C 1
ATOM 1528 O O . ARG A 1 188 ? -2.203 -32.551 -3.952 1.00 53.00 188 ARG A O 1
ATOM 1535 N N . GLY A 1 189 ? -1.099 -31.601 -2.245 1.00 42.72 189 GLY A N 1
ATOM 1536 C CA . GLY A 1 189 ? -1.186 -30.237 -2.758 1.00 42.72 189 GLY A CA 1
ATOM 1537 C C . GLY A 1 189 ? -2.503 -29.530 -2.437 1.00 42.72 189 GLY A C 1
ATOM 1538 O O . GLY A 1 189 ? -2.700 -28.414 -2.908 1.00 42.72 189 GLY A O 1
ATOM 1539 N N . ASN A 1 190 ? -3.399 -30.136 -1.647 1.00 49.53 190 ASN A N 1
ATOM 1540 C CA . ASN A 1 190 ? -4.650 -29.482 -1.278 1.00 49.53 190 ASN A CA 1
ATOM 1541 C C . ASN A 1 190 ? -4.424 -28.580 -0.074 1.00 49.53 190 ASN A C 1
ATOM 1543 O O . ASN A 1 190 ? -3.906 -29.012 0.959 1.00 49.53 190 ASN A O 1
ATOM 1547 N N . VAL A 1 191 ? -4.870 -27.341 -0.209 1.00 38.12 191 VAL A N 1
ATOM 1548 C CA . VAL A 1 191 ? -4.918 -26.361 0.866 1.00 38.12 191 VAL A CA 1
ATOM 1549 C C . VAL A 1 191 ? -5.988 -26.814 1.862 1.00 38.12 191 VAL A C 1
ATOM 1551 O O . VAL A 1 191 ? -7.170 -26.879 1.530 1.00 38.12 191 VAL A O 1
ATOM 1554 N N . ARG A 1 192 ? -5.569 -27.196 3.070 1.00 50.03 192 ARG A N 1
ATOM 1555 C CA . ARG A 1 192 ? -6.448 -27.607 4.166 1.00 50.03 192 ARG A CA 1
ATOM 1556 C C . ARG A 1 192 ? -6.277 -26.667 5.347 1.00 50.03 192 ARG A C 1
ATOM 1558 O O . ARG A 1 192 ? -5.177 -26.237 5.672 1.00 50.03 192 ARG A O 1
ATOM 1565 N N . VAL A 1 193 ? -7.380 -26.379 6.016 1.00 49.91 193 VAL A N 1
ATOM 1566 C CA . VAL A 1 193 ? -7.375 -25.679 7.300 1.00 49.91 193 VAL A CA 1
ATOM 1567 C C . VAL A 1 193 ? -6.987 -26.699 8.366 1.00 49.91 193 VAL A C 1
ATOM 1569 O O . VAL A 1 193 ? -7.572 -27.782 8.381 1.00 49.91 193 VAL A O 1
ATOM 1572 N N . ASN A 1 194 ? -6.004 -26.404 9.222 1.00 49.62 194 ASN A N 1
ATOM 1573 C CA . ASN A 1 194 ? -5.707 -27.249 10.378 1.00 49.62 194 ASN A CA 1
ATOM 1574 C C . ASN A 1 194 ? -6.709 -26.932 11.499 1.00 49.62 194 ASN A C 1
ATOM 1576 O O . ASN A 1 194 ? -6.540 -25.923 12.180 1.00 49.62 194 ASN A O 1
ATOM 1580 N N . PRO A 1 195 ? -7.752 -27.750 11.734 1.00 46.19 195 PRO A N 1
ATOM 1581 C CA . PRO A 1 195 ? -8.770 -27.421 12.731 1.00 46.19 195 PRO A CA 1
ATOM 1582 C C . PRO A 1 195 ? -8.226 -27.552 14.164 1.00 46.19 195 PRO A C 1
ATOM 1584 O O . PRO A 1 195 ? -8.875 -27.111 15.106 1.00 46.19 195 PRO A O 1
ATOM 1587 N N . GLY A 1 196 ? -7.061 -28.198 14.328 1.00 40.84 196 GLY A N 1
ATOM 1588 C CA . GLY A 1 196 ? -6.413 -28.452 15.614 1.00 40.84 196 GLY A CA 1
ATOM 1589 C C . GLY A 1 196 ? -5.369 -27.413 16.033 1.00 40.84 196 GLY A C 1
ATOM 1590 O O . GLY A 1 196 ? -4.858 -27.511 17.146 1.00 40.84 196 GLY A O 1
ATOM 1591 N N . GLU A 1 197 ? -5.037 -26.432 15.186 1.00 44.47 197 GLU A N 1
ATOM 1592 C CA . GLU A 1 197 ? -4.153 -25.317 15.553 1.00 44.47 197 GLU A CA 1
ATOM 1593 C C . GLU A 1 197 ? -4.976 -24.072 15.896 1.00 44.47 197 GLU A C 1
ATOM 1595 O O . GLU A 1 197 ? -5.862 -23.668 15.143 1.00 44.47 197 GLU A O 1
ATOM 1600 N N . ALA A 1 198 ? -4.677 -23.457 17.044 1.00 44.44 198 ALA A N 1
ATOM 1601 C CA . ALA A 1 198 ? -5.366 -22.255 17.499 1.00 44.44 198 ALA A CA 1
ATOM 1602 C C . ALA A 1 198 ? -5.213 -21.121 16.469 1.00 44.44 198 ALA A C 1
ATOM 1604 O O . ALA A 1 198 ? -4.099 -20.791 16.056 1.00 44.44 198 ALA A O 1
ATOM 1605 N N . ALA A 1 199 ? -6.341 -20.526 16.075 1.00 53.47 199 ALA A N 1
ATOM 1606 C CA . ALA A 1 199 ? -6.398 -19.319 15.257 1.00 53.47 199 ALA A CA 1
ATOM 1607 C C . ALA A 1 199 ? -5.461 -18.244 15.845 1.00 53.47 199 ALA A C 1
ATOM 1609 O O . ALA A 1 199 ? -5.521 -17.953 17.045 1.00 53.47 199 ALA A O 1
ATOM 1610 N N . LYS A 1 200 ? -4.558 -17.678 15.032 1.00 56.03 200 LYS A N 1
ATOM 1611 C CA . LYS A 1 200 ? -3.706 -16.569 15.489 1.00 56.03 200 LYS A CA 1
ATOM 1612 C C . LYS A 1 200 ? -4.606 -15.356 15.761 1.00 56.03 200 LYS A C 1
ATOM 1614 O O . LYS A 1 200 ? -5.458 -15.051 14.937 1.00 56.03 200 LYS A O 1
ATOM 1619 N N . PRO A 1 201 ? -4.441 -14.621 16.871 1.00 64.44 201 PRO A N 1
ATOM 1620 C CA . PRO A 1 201 ? -5.276 -13.451 17.116 1.00 64.44 201 PRO A CA 1
ATOM 1621 C C . PRO A 1 201 ? -5.052 -12.413 16.004 1.00 64.44 201 PRO A C 1
ATOM 1623 O O . PRO A 1 201 ? -3.913 -12.055 15.703 1.00 64.44 201 PRO A O 1
ATOM 1626 N N . ASN A 1 202 ? -6.138 -11.955 15.379 1.00 76.88 202 ASN A N 1
ATOM 1627 C CA . ASN A 1 202 ? -6.107 -10.907 14.354 1.00 76.88 202 ASN A CA 1
ATOM 1628 C C . ASN A 1 202 ? -5.671 -9.561 14.961 1.00 76.88 202 ASN A C 1
ATOM 1630 O O . ASN A 1 202 ? -5.729 -9.353 16.179 1.00 76.88 202 ASN A O 1
ATOM 1634 N N . ALA A 1 203 ? -5.253 -8.627 14.104 1.00 79.75 203 ALA A N 1
ATOM 1635 C CA . ALA A 1 203 ? -4.689 -7.348 14.532 1.00 79.75 203 ALA A CA 1
ATOM 1636 C C . ALA A 1 203 ? -5.657 -6.522 15.397 1.00 79.75 203 ALA A C 1
ATOM 1638 O O . ALA A 1 203 ? -5.222 -5.886 16.361 1.00 79.75 203 ALA A O 1
ATOM 1639 N N . ALA A 1 204 ? -6.963 -6.572 15.107 1.00 85.38 204 ALA A N 1
ATOM 1640 C CA . ALA A 1 204 ? -7.967 -5.894 15.922 1.00 85.38 204 ALA A CA 1
ATOM 1641 C C . ALA A 1 204 ? -8.068 -6.474 17.333 1.00 85.38 204 ALA A C 1
ATOM 1643 O O . ALA A 1 204 ? -8.009 -5.728 18.310 1.00 85.38 204 ALA A O 1
ATOM 1644 N N . SER A 1 205 ? -8.150 -7.799 17.454 1.00 84.25 205 SER A N 1
ATOM 1645 C CA . SER A 1 205 ? -8.169 -8.488 18.745 1.00 84.25 205 SER A CA 1
ATOM 1646 C C . SER A 1 205 ? -6.912 -8.196 19.568 1.00 84.25 205 SER A C 1
ATOM 1648 O O . SER A 1 205 ? -7.026 -7.969 20.772 1.00 84.25 205 SER A O 1
ATOM 1650 N N . VAL A 1 206 ? -5.728 -8.143 18.945 1.00 83.75 206 VAL A N 1
ATOM 1651 C CA . VAL A 1 206 ? -4.469 -7.806 19.637 1.00 83.75 206 VAL A CA 1
ATOM 1652 C C . VAL A 1 206 ? -4.493 -6.371 20.171 1.00 83.75 206 VAL A C 1
ATOM 1654 O O . VAL A 1 206 ? -4.208 -6.158 21.351 1.00 83.75 206 VAL A O 1
ATOM 1657 N N . ALA A 1 207 ? -4.875 -5.396 19.341 1.00 88.06 207 ALA A N 1
ATOM 1658 C CA . ALA A 1 207 ? -4.929 -3.988 19.736 1.00 88.06 207 ALA A CA 1
ATOM 1659 C C . ALA A 1 207 ? -5.954 -3.740 20.854 1.00 88.06 207 ALA A C 1
ATOM 1661 O O . ALA A 1 207 ? -5.629 -3.114 21.864 1.00 88.06 207 ALA A O 1
ATOM 1662 N N . ILE A 1 208 ? -7.168 -4.285 20.714 1.00 89.31 208 ILE A N 1
ATOM 1663 C CA . ILE A 1 208 ? -8.217 -4.194 21.739 1.00 89.31 208 ILE A CA 1
ATOM 1664 C C . ILE A 1 208 ? -7.733 -4.830 23.043 1.00 89.31 208 ILE A C 1
ATOM 1666 O O . ILE A 1 208 ? -7.850 -4.217 24.104 1.00 89.31 208 ILE A O 1
ATOM 1670 N N . SER A 1 209 ? -7.136 -6.024 22.966 1.00 86.12 209 SER A N 1
ATOM 1671 C CA . SER A 1 209 ? -6.641 -6.723 24.153 1.00 86.12 209 SER A CA 1
ATOM 1672 C C . SER A 1 209 ? -5.584 -5.914 24.892 1.00 86.12 209 SER A C 1
ATOM 1674 O O . SER A 1 209 ? -5.607 -5.833 26.118 1.00 86.12 209 SER A O 1
ATOM 1676 N N . ARG A 1 210 ? -4.674 -5.274 24.153 1.00 87.81 210 ARG A N 1
ATOM 1677 C CA . ARG A 1 210 ? -3.630 -4.432 24.736 1.00 87.81 210 ARG A CA 1
ATOM 1678 C C . ARG A 1 210 ? -4.203 -3.183 25.396 1.00 87.81 210 ARG A C 1
ATOM 1680 O O . ARG A 1 210 ? -3.789 -2.846 26.499 1.00 87.81 210 ARG A O 1
ATOM 1687 N N . MET A 1 211 ? -5.202 -2.549 24.783 1.00 90.25 211 MET A N 1
ATOM 1688 C CA . MET A 1 211 ? -5.877 -1.401 25.391 1.00 90.25 211 MET A CA 1
ATOM 1689 C C . MET A 1 211 ? -6.592 -1.767 26.688 1.00 90.25 211 MET A C 1
ATOM 1691 O O . MET A 1 211 ? -6.446 -1.070 27.690 1.00 90.25 211 MET A O 1
ATOM 1695 N N . LEU A 1 212 ? -7.338 -2.872 26.696 1.00 89.38 212 LEU A N 1
ATOM 1696 C CA . LEU A 1 212 ? -8.145 -3.275 27.847 1.00 89.38 212 LEU A CA 1
ATOM 1697 C C . LEU A 1 212 ? -7.309 -3.657 29.077 1.00 89.38 212 LEU A C 1
ATOM 1699 O O . LEU A 1 212 ? -7.811 -3.537 30.191 1.00 89.38 212 LEU A O 1
ATOM 1703 N N . GLN A 1 213 ? -6.027 -4.016 28.921 1.00 88.31 213 GLN A N 1
ATOM 1704 C CA . GLN A 1 213 ? -5.106 -4.225 30.054 1.00 88.31 213 GLN A CA 1
ATOM 1705 C C . GLN A 1 213 ? -4.994 -2.997 30.971 1.00 88.31 213 GLN A C 1
ATOM 1707 O O . GLN A 1 213 ? -4.739 -3.145 32.165 1.00 88.31 213 GLN A O 1
ATOM 1712 N N . HIS A 1 214 ? -5.230 -1.798 30.437 1.00 90.25 214 HIS A N 1
ATOM 1713 C CA . HIS A 1 214 ? -5.200 -0.546 31.190 1.00 90.25 214 HIS A CA 1
ATOM 1714 C C . HIS A 1 214 ? -6.544 -0.197 31.861 1.00 90.25 214 HIS A C 1
ATOM 1716 O O . HIS A 1 214 ? -6.613 0.761 32.627 1.00 90.25 214 HIS A O 1
ATOM 1722 N N . PHE A 1 215 ? -7.610 -0.966 31.611 1.00 90.56 215 PHE A N 1
ATOM 1723 C CA . PHE A 1 215 ? -8.977 -0.657 32.043 1.00 90.56 215 PHE A CA 1
ATOM 1724 C C . PHE A 1 215 ? -9.634 -1.803 32.832 1.00 90.56 215 PHE A C 1
ATOM 1726 O O . PHE A 1 215 ? -10.642 -2.367 32.400 1.00 90.56 215 PHE A O 1
ATOM 1733 N N . PRO A 1 216 ? -9.125 -2.142 34.031 1.00 87.38 216 PRO A N 1
ATOM 1734 C CA . PRO A 1 216 ? -9.612 -3.294 34.798 1.00 87.38 216 PRO A CA 1
ATOM 1735 C C . PRO A 1 216 ? -11.066 -3.156 35.295 1.00 87.38 216 PRO A C 1
ATOM 1737 O O . PRO A 1 216 ? -11.692 -4.153 35.656 1.00 87.38 216 PRO A O 1
ATOM 1740 N N . HIS A 1 217 ? -11.617 -1.937 35.319 1.00 89.19 217 HIS A N 1
ATOM 1741 C CA . HIS A 1 217 ? -12.951 -1.637 35.856 1.00 89.19 217 HIS A CA 1
ATOM 1742 C C . HIS A 1 217 ? -14.059 -1.543 34.796 1.00 89.19 217 HIS A C 1
ATOM 1744 O O . HIS A 1 217 ? -15.202 -1.257 35.154 1.00 89.19 217 HIS A O 1
ATOM 1750 N N . VAL A 1 218 ? -13.747 -1.747 33.513 1.00 90.88 218 VAL A N 1
ATOM 1751 C CA . VAL A 1 218 ? -14.747 -1.642 32.441 1.00 90.88 218 VAL A CA 1
ATOM 1752 C C . VAL A 1 218 ? -15.749 -2.792 32.539 1.00 90.88 218 VAL A C 1
ATOM 1754 O O . VAL A 1 218 ? -15.381 -3.964 32.557 1.00 90.88 218 VAL A O 1
ATOM 1757 N N . GLU A 1 219 ? -17.030 -2.430 32.598 1.00 92.44 219 GLU A N 1
ATOM 1758 C CA . GLU A 1 219 ? -18.176 -3.343 32.632 1.00 92.44 219 GLU A CA 1
ATOM 1759 C C . GLU A 1 219 ? -18.941 -3.337 31.294 1.00 92.44 219 GLU A C 1
ATOM 1761 O O . GLU A 1 219 ? -19.539 -4.345 30.918 1.00 92.44 219 GLU A O 1
ATOM 1766 N N . GLU A 1 220 ? -18.931 -2.214 30.568 1.00 93.50 220 GLU A N 1
ATOM 1767 C CA . GLU A 1 220 ? -19.559 -2.066 29.252 1.00 93.50 220 GLU A CA 1
ATOM 1768 C C . GLU A 1 220 ? -18.535 -1.589 28.214 1.00 93.50 220 GLU A C 1
ATOM 1770 O O . GLU A 1 220 ? -17.959 -0.505 28.348 1.00 93.50 220 GLU A O 1
ATOM 1775 N N . LEU A 1 221 ? -18.345 -2.375 27.155 1.00 93.75 221 LEU A N 1
ATOM 1776 C CA . LEU A 1 221 ? -17.437 -2.066 26.051 1.00 93.75 221 LEU A CA 1
ATOM 1777 C C . LEU A 1 221 ? -18.215 -1.883 24.742 1.00 93.75 221 LEU A C 1
ATOM 1779 O O . LEU A 1 221 ? -18.986 -2.760 24.356 1.00 93.75 221 LEU A O 1
ATOM 1783 N N . SER A 1 222 ? -17.981 -0.781 24.028 1.00 95.25 222 SER A N 1
ATOM 1784 C CA . SER A 1 222 ? -18.383 -0.633 22.620 1.00 95.25 222 SER A CA 1
ATOM 1785 C C . SER A 1 222 ? -17.145 -0.688 21.736 1.00 95.25 222 SER A C 1
ATOM 1787 O O . SER A 1 222 ? -16.188 0.039 21.984 1.00 95.25 222 SER A O 1
ATOM 1789 N N . VAL A 1 223 ? -17.154 -1.544 20.721 1.00 95.19 223 VAL A N 1
ATOM 1790 C CA . VAL A 1 223 ? -16.117 -1.653 19.694 1.00 95.19 223 VAL A CA 1
ATOM 1791 C C . VAL A 1 223 ? -16.745 -1.259 18.365 1.00 95.19 223 VAL A C 1
ATOM 1793 O O . VAL A 1 223 ? -17.498 -2.034 17.775 1.00 95.19 223 VAL A O 1
ATOM 1796 N N . ASP A 1 224 ? -16.436 -0.055 17.903 1.00 94.88 224 ASP A N 1
ATOM 1797 C CA . ASP A 1 224 ? -17.041 0.524 16.708 1.00 94.88 224 ASP A CA 1
ATOM 1798 C C . ASP A 1 224 ? -15.983 0.563 15.602 1.00 94.88 224 ASP A C 1
ATOM 1800 O O . ASP A 1 224 ? -15.033 1.344 15.655 1.00 94.88 224 ASP A O 1
ATOM 1804 N N . VAL A 1 225 ? -16.122 -0.316 14.612 1.00 92.69 225 VAL A N 1
ATOM 1805 C CA . VAL A 1 225 ? -15.259 -0.353 13.432 1.00 92.69 225 VAL A CA 1
ATOM 1806 C C . VAL A 1 225 ? -15.841 0.594 12.390 1.00 92.69 225 VAL A C 1
ATOM 1808 O O . VAL A 1 225 ? -16.943 0.366 11.887 1.00 92.69 225 VAL A O 1
ATOM 1811 N N . LEU A 1 226 ? -15.108 1.663 12.087 1.00 91.75 226 LEU A N 1
ATOM 1812 C CA . LEU A 1 226 ? -15.541 2.699 11.156 1.00 91.75 226 LEU A CA 1
ATOM 1813 C C . LEU A 1 226 ? -14.860 2.517 9.803 1.00 91.75 226 LEU A C 1
ATOM 1815 O O . LEU A 1 226 ? -13.678 2.175 9.727 1.00 91.75 226 LEU A O 1
ATOM 1819 N N . MET A 1 227 ? -15.597 2.795 8.733 1.00 84.19 227 MET A N 1
ATOM 1820 C CA . MET A 1 227 ? -15.058 2.840 7.378 1.00 84.19 227 MET A CA 1
ATOM 1821 C C . MET A 1 227 ? -15.624 4.024 6.605 1.00 84.19 227 MET A C 1
ATOM 1823 O O . MET A 1 227 ? -16.814 4.331 6.687 1.00 84.19 227 MET A O 1
ATOM 1827 N N . GLN A 1 228 ? -14.781 4.668 5.802 1.00 80.88 228 GLN A N 1
ATOM 1828 C CA . GLN A 1 228 ? -15.294 5.511 4.733 1.00 80.88 228 GLN A CA 1
ATOM 1829 C C . GLN A 1 228 ? -15.921 4.596 3.684 1.00 80.88 228 GLN A C 1
ATOM 1831 O O . GLN A 1 228 ? -15.345 3.561 3.353 1.00 80.88 228 GLN A O 1
ATOM 1836 N N . ALA A 1 229 ? -17.085 4.960 3.152 1.00 71.56 229 ALA A N 1
ATOM 1837 C CA . ALA A 1 229 ? -17.795 4.107 2.212 1.00 71.56 229 ALA A CA 1
ATOM 1838 C C . ALA A 1 229 ? -16.921 3.748 0.994 1.00 71.56 229 ALA A C 1
ATOM 1840 O O . ALA A 1 229 ? -16.834 2.588 0.617 1.00 71.56 229 ALA A O 1
ATOM 1841 N N . SER A 1 230 ? -16.134 4.692 0.469 1.00 64.06 230 SER A N 1
ATOM 1842 C CA . SER A 1 230 ? -15.168 4.424 -0.610 1.00 64.06 230 SER A CA 1
ATOM 1843 C C . SER A 1 230 ? -14.123 3.340 -0.299 1.00 64.06 230 SER A C 1
ATOM 1845 O O . SER A 1 230 ? -13.523 2.798 -1.223 1.00 64.06 230 SER A O 1
ATOM 1847 N N . ASP A 1 231 ? -13.878 3.032 0.976 1.00 62.28 231 ASP A N 1
ATOM 1848 C CA . ASP A 1 231 ? -12.978 1.958 1.400 1.00 62.28 231 ASP A CA 1
ATOM 1849 C C . ASP A 1 231 ? -13.704 0.609 1.553 1.00 62.28 231 ASP A C 1
ATOM 1851 O O . ASP A 1 231 ? -13.049 -0.432 1.534 1.00 62.28 231 ASP A O 1
ATOM 1855 N N . GLY A 1 232 ? -15.039 0.609 1.659 1.00 57.50 232 GLY A N 1
ATOM 1856 C CA . GLY A 1 232 ? -15.871 -0.587 1.821 1.00 57.50 232 GLY A CA 1
ATOM 1857 C C . GLY A 1 232 ? -15.799 -1.536 0.625 1.00 57.50 232 GLY A C 1
ATOM 1858 O O . GLY A 1 232 ? -15.684 -2.741 0.819 1.00 57.50 232 GLY A O 1
ATOM 1859 N N . GLY A 1 233 ? -15.727 -1.000 -0.599 1.00 54.84 233 GLY A N 1
ATOM 1860 C CA . GLY A 1 233 ? -15.490 -1.796 -1.813 1.00 54.84 233 GLY A CA 1
ATOM 1861 C C . GLY A 1 233 ? -14.106 -2.458 -1.869 1.00 54.84 233 GLY A C 1
ATOM 1862 O O . GLY A 1 233 ? -13.886 -3.354 -2.678 1.00 54.84 233 GLY A O 1
ATOM 1863 N N . ARG A 1 234 ? -13.165 -2.038 -1.008 1.00 53.50 234 ARG A N 1
ATOM 1864 C CA . ARG A 1 234 ? -11.878 -2.720 -0.836 1.00 53.50 234 ARG A CA 1
ATOM 1865 C C . ARG A 1 234 ? -11.948 -3.822 0.205 1.00 53.50 234 ARG A C 1
ATOM 1867 O O . ARG A 1 234 ? -11.002 -4.579 0.284 1.00 53.50 234 ARG A O 1
ATOM 1874 N N . TRP A 1 235 ? -12.958 -3.912 1.061 1.00 54.75 235 TRP A N 1
ATOM 1875 C CA . TRP A 1 235 ? -12.995 -5.010 2.023 1.00 54.75 235 TRP A CA 1
ATOM 1876 C C . TRP A 1 235 ? -13.536 -6.240 1.308 1.00 54.75 235 TRP A C 1
ATOM 1878 O O . TRP A 1 235 ? -14.529 -6.136 0.597 1.00 54.75 235 TRP A O 1
ATOM 1888 N N . ASP A 1 236 ? -12.892 -7.396 1.491 1.00 48.78 236 ASP A N 1
ATOM 1889 C CA . ASP A 1 236 ? -13.383 -8.693 1.001 1.00 48.78 236 ASP A CA 1
ATOM 1890 C C . ASP A 1 236 ? -14.603 -9.122 1.843 1.00 48.78 236 ASP A C 1
ATOM 1892 O O . ASP A 1 236 ? -14.570 -10.120 2.569 1.00 48.78 236 ASP A O 1
ATOM 1896 N N . LEU A 1 237 ? -15.642 -8.273 1.839 1.00 52.25 237 LEU A N 1
ATOM 1897 C CA . LEU A 1 237 ? -16.980 -8.533 2.344 1.00 52.25 237 LEU A CA 1
ATOM 1898 C C . LEU A 1 237 ? -17.573 -9.541 1.354 1.00 52.25 237 LEU A C 1
ATOM 1900 O O . LEU A 1 237 ? -17.902 -9.174 0.232 1.00 52.25 237 LEU A O 1
ATOM 1904 N N . PRO A 1 238 ? -17.608 -10.828 1.714 1.00 40.47 238 PRO A N 1
ATOM 1905 C CA . PRO A 1 238 ? -17.630 -11.899 0.727 1.00 40.47 238 PRO A CA 1
ATOM 1906 C C . PRO A 1 238 ? -18.950 -11.979 -0.047 1.00 40.47 238 PRO A C 1
ATOM 1908 O O . PRO A 1 238 ? -20.013 -11.750 0.534 1.00 40.47 238 PRO A O 1
ATOM 1911 N N . ASP A 1 239 ? -18.876 -12.512 -1.276 1.00 42.19 239 ASP A N 1
ATOM 1912 C CA . ASP A 1 239 ? -20.000 -13.032 -2.090 1.00 42.19 239 ASP A CA 1
ATOM 1913 C C . ASP A 1 239 ? -20.872 -14.059 -1.323 1.00 42.19 239 ASP A C 1
ATOM 1915 O O . ASP A 1 239 ? -21.990 -14.398 -1.716 1.00 42.19 239 ASP A O 1
ATOM 1919 N N . LYS A 1 240 ? -20.366 -14.576 -0.190 1.00 46.28 240 LYS A N 1
ATOM 1920 C CA . LYS A 1 240 ? -21.098 -15.342 0.828 1.00 46.28 240 LYS A CA 1
ATOM 1921 C C . LYS A 1 240 ? -20.828 -14.796 2.232 1.00 46.28 240 LYS A C 1
ATOM 1923 O O . LYS A 1 240 ? -19.810 -15.111 2.833 1.00 46.28 240 LYS A O 1
ATOM 1928 N N . LYS A 1 241 ? -21.786 -14.014 2.750 1.00 48.62 241 LYS A N 1
ATOM 1929 C CA . LYS A 1 241 ? -21.965 -13.549 4.146 1.00 48.62 241 LYS A CA 1
ATOM 1930 C C . LYS A 1 241 ? -20.759 -13.718 5.072 1.00 48.62 241 LYS A C 1
ATOM 1932 O O . LYS A 1 241 ? -20.575 -14.788 5.644 1.00 48.62 241 LYS A O 1
ATOM 1937 N N . TRP A 1 242 ? -20.072 -12.609 5.347 1.00 55.31 242 TRP A N 1
ATOM 1938 C CA . TRP A 1 242 ? -19.244 -12.396 6.540 1.00 55.31 242 TRP A CA 1
ATOM 1939 C C . TRP A 1 242 ? -18.096 -13.381 6.796 1.00 55.31 242 TRP A C 1
ATOM 1941 O O . TRP A 1 242 ? -17.357 -13.138 7.734 1.00 55.31 242 TRP A O 1
ATOM 1951 N N . GLU A 1 243 ? -17.893 -14.432 5.998 1.00 55.97 243 GLU A N 1
ATOM 1952 C CA . GLU A 1 243 ? -17.003 -15.573 6.267 1.00 55.97 243 GLU A CA 1
ATOM 1953 C C . GLU A 1 243 ? -15.613 -15.164 6.781 1.00 55.97 243 GLU A C 1
ATOM 1955 O O . GLU A 1 243 ? -15.138 -15.682 7.793 1.00 55.97 243 GLU A O 1
ATOM 1960 N N . ASN A 1 244 ? -15.019 -14.141 6.165 1.00 60.50 244 ASN A N 1
ATOM 1961 C CA . ASN A 1 244 ? -13.706 -13.621 6.536 1.00 60.50 244 ASN A CA 1
ATOM 1962 C C . ASN A 1 244 ? -13.677 -12.912 7.903 1.00 60.50 244 ASN A C 1
ATOM 1964 O O . ASN A 1 244 ? -12.722 -13.074 8.666 1.00 60.50 244 ASN A O 1
ATOM 1968 N N . ILE A 1 245 ? -14.727 -12.160 8.247 1.00 71.50 245 ILE A N 1
ATOM 1969 C CA . ILE A 1 245 ? -14.817 -11.423 9.519 1.00 71.50 245 ILE A CA 1
ATOM 1970 C C . ILE A 1 245 ? -15.594 -12.186 10.598 1.00 71.50 245 ILE A C 1
ATOM 1972 O O . ILE A 1 245 ? -15.554 -11.820 11.771 1.00 71.50 245 ILE A O 1
ATOM 1976 N N . GLN A 1 246 ? -16.307 -13.245 10.216 1.00 70.94 246 GLN A N 1
ATOM 1977 C CA . GLN A 1 246 ? -17.185 -14.031 11.076 1.00 70.94 246 GLN A CA 1
ATOM 1978 C C . GLN A 1 246 ? -16.381 -14.661 12.208 1.00 70.94 246 GLN A C 1
ATOM 1980 O O . GLN A 1 246 ? -16.801 -14.623 13.358 1.00 70.94 246 GLN A O 1
ATOM 1985 N N . SER A 1 247 ? -15.168 -15.127 11.898 1.00 71.69 247 SER A N 1
ATOM 1986 C CA . SER A 1 247 ? -14.221 -15.619 12.898 1.00 71.69 247 SER A CA 1
ATOM 1987 C C . SER A 1 247 ? -13.905 -14.573 13.975 1.00 71.69 247 SER A C 1
ATOM 1989 O O . SER A 1 247 ? -13.889 -14.907 15.156 1.00 71.69 247 SER A O 1
ATOM 1991 N N . TRP A 1 248 ? -13.725 -13.300 13.603 1.00 79.94 248 TRP A N 1
ATOM 1992 C CA . TRP A 1 248 ? -13.541 -12.207 14.559 1.00 79.94 248 TRP A CA 1
ATOM 1993 C C . TRP A 1 248 ? -14.822 -11.921 15.342 1.00 79.94 248 TRP A C 1
ATOM 1995 O O . TRP A 1 248 ? -14.759 -11.789 16.561 1.00 79.94 248 TRP A O 1
ATOM 2005 N N . LEU A 1 249 ? -15.977 -11.856 14.670 1.00 78.81 249 LEU A N 1
ATOM 2006 C CA . LEU A 1 249 ? -17.285 -11.604 15.290 1.00 78.81 249 LEU A CA 1
ATOM 2007 C C . LEU A 1 249 ? -17.680 -12.678 16.312 1.00 78.81 249 LEU A C 1
ATOM 2009 O O . LEU A 1 249 ? -18.266 -12.350 17.344 1.00 78.81 249 LEU A O 1
ATOM 2013 N N . ASP A 1 250 ? -17.348 -13.936 16.035 1.00 75.75 250 ASP A N 1
ATOM 2014 C CA . ASP A 1 250 ? -17.620 -15.080 16.907 1.00 75.75 250 ASP A CA 1
ATOM 2015 C C . ASP A 1 250 ? -16.563 -15.250 18.000 1.00 75.75 250 ASP A C 1
ATOM 2017 O O . ASP A 1 250 ? -16.858 -15.795 19.065 1.00 75.75 250 ASP A O 1
ATOM 2021 N N . ALA A 1 251 ? -15.334 -14.782 17.764 1.00 75.00 251 ALA A N 1
ATOM 2022 C CA . ALA A 1 251 ? -14.274 -14.865 18.754 1.00 75.00 251 ALA A CA 1
ATOM 2023 C C . ALA A 1 251 ? -14.585 -13.979 19.972 1.00 75.00 251 ALA A C 1
ATOM 2025 O O . ALA A 1 251 ? -15.067 -12.848 19.817 1.00 75.00 251 ALA A O 1
ATOM 2026 N N . PRO A 1 252 ? -14.262 -14.438 21.195 1.00 73.50 252 PRO A N 1
ATOM 2027 C CA . PRO A 1 252 ? -14.314 -13.579 22.367 1.00 73.50 252 PRO A CA 1
ATOM 2028 C C . PRO A 1 252 ? -13.335 -12.419 22.178 1.00 73.50 252 PRO A C 1
ATOM 2030 O O . PRO A 1 252 ? -12.189 -12.626 21.777 1.00 73.50 252 PRO A O 1
ATOM 2033 N N . ILE A 1 253 ? -13.767 -11.194 22.493 1.00 69.75 253 ILE A N 1
ATOM 2034 C CA . ILE A 1 253 ? -12.895 -10.015 22.380 1.00 69.75 253 ILE A CA 1
ATOM 2035 C C . ILE A 1 253 ? -11.646 -10.164 23.250 1.00 69.75 253 ILE A C 1
ATOM 2037 O O . ILE A 1 253 ? -10.575 -9.731 22.833 1.00 69.75 253 ILE A O 1
ATOM 2041 N N . MET A 1 254 ? -11.767 -10.828 24.406 1.00 65.62 254 MET A N 1
ATOM 2042 C CA . MET A 1 254 ? -10.642 -11.170 25.271 1.00 65.62 254 MET A CA 1
ATOM 2043 C C . MET A 1 254 ? -10.782 -12.584 25.846 1.00 65.62 254 MET A C 1
ATOM 2045 O O . MET A 1 254 ? -11.627 -12.801 26.718 1.00 65.62 254 MET A O 1
ATOM 2049 N N . PRO A 1 255 ? -9.928 -13.541 25.454 1.00 52.78 255 PRO A N 1
ATOM 2050 C CA . PRO A 1 255 ? -9.703 -14.717 26.276 1.00 52.78 255 PRO A CA 1
ATOM 2051 C C . PRO A 1 255 ? -8.946 -14.245 27.532 1.00 52.78 255 PRO A C 1
ATOM 2053 O O . PRO A 1 255 ? -7.849 -13.708 27.406 1.00 52.78 255 PRO A O 1
ATOM 2056 N N . ASN A 1 256 ? -9.516 -14.419 28.733 1.00 52.09 256 ASN A N 1
ATOM 2057 C CA . ASN A 1 256 ? -8.884 -14.224 30.062 1.00 52.09 256 ASN A CA 1
ATOM 2058 C C . ASN A 1 256 ? -9.179 -12.936 30.883 1.00 52.09 256 ASN A C 1
ATOM 2060 O O . ASN A 1 256 ? -8.648 -12.832 31.989 1.00 52.09 256 ASN A O 1
ATOM 2064 N N . MET A 1 257 ? -10.053 -12.001 30.472 1.00 54.25 257 MET A N 1
ATOM 2065 C CA . MET A 1 257 ? -10.670 -11.031 31.419 1.00 54.25 257 MET A CA 1
ATOM 2066 C C . MET A 1 257 ? -12.152 -11.343 31.622 1.00 54.25 257 MET A C 1
ATOM 2068 O O . MET A 1 257 ? -13.026 -10.737 31.011 1.00 54.25 257 MET A O 1
ATOM 2072 N N . GLU A 1 258 ? -12.450 -12.279 32.515 1.00 55.06 258 GLU A N 1
ATOM 2073 C CA . GLU A 1 258 ? -13.834 -12.709 32.768 1.00 55.06 258 GLU A CA 1
ATOM 2074 C C . GLU A 1 258 ? -14.453 -12.103 34.038 1.00 55.06 258 GLU A C 1
ATOM 2076 O O . GLU A 1 258 ? -15.557 -12.474 34.421 1.00 55.06 258 GLU A O 1
ATOM 2081 N N . ARG A 1 259 ? -13.781 -11.174 34.736 1.00 57.34 259 ARG A N 1
ATOM 2082 C CA . ARG A 1 259 ? -14.223 -10.787 36.092 1.00 57.34 259 ARG A CA 1
ATOM 2083 C C . ARG A 1 259 ? -15.118 -9.546 36.194 1.00 57.34 259 ARG A C 1
ATOM 2085 O O . ARG A 1 259 ? -15.771 -9.406 37.224 1.00 57.34 259 ARG A O 1
ATOM 2092 N N . THR A 1 260 ? -15.187 -8.674 35.185 1.00 75.19 260 THR A N 1
ATOM 2093 C CA . THR A 1 260 ? -15.947 -7.402 35.280 1.00 75.19 260 THR A CA 1
ATOM 2094 C C . THR A 1 260 ? -16.836 -7.072 34.079 1.00 75.19 260 THR A C 1
ATOM 2096 O O . THR A 1 260 ? -17.807 -6.336 34.250 1.00 75.19 260 THR A O 1
ATOM 2099 N N . MET A 1 261 ? -16.566 -7.629 32.893 1.00 86.69 261 MET A N 1
ATOM 2100 C CA . MET A 1 261 ? -17.312 -7.317 31.670 1.00 86.69 261 MET A CA 1
ATOM 2101 C C . MET A 1 261 ? -18.734 -7.892 31.716 1.00 86.69 261 MET A C 1
ATOM 2103 O O . MET A 1 261 ? -18.908 -9.098 31.857 1.00 86.69 261 MET A O 1
ATOM 2107 N N . LYS A 1 262 ? -19.743 -7.037 31.540 1.00 90.12 262 LYS A N 1
ATOM 2108 C CA . LYS A 1 262 ? -21.173 -7.395 31.535 1.00 90.12 262 LYS A CA 1
ATOM 2109 C C . LYS A 1 262 ? -21.816 -7.253 30.165 1.00 90.12 262 LYS A C 1
ATOM 2111 O O . LYS A 1 262 ? -22.781 -7.953 29.859 1.00 90.12 262 LYS A O 1
ATOM 2116 N N . LYS A 1 263 ? -21.324 -6.312 29.359 1.00 91.81 263 LYS A N 1
ATOM 2117 C CA . LYS A 1 263 ? -21.890 -6.004 28.049 1.00 91.81 263 LYS A CA 1
ATOM 2118 C C . LYS A 1 263 ? -20.794 -5.664 27.058 1.00 91.81 263 LYS A C 1
ATOM 2120 O O . LYS A 1 263 ? -19.964 -4.801 27.332 1.00 91.81 263 LYS A O 1
ATOM 2125 N N . VAL A 1 264 ? -20.861 -6.268 25.880 1.00 92.44 264 VAL A N 1
ATOM 2126 C CA . VAL A 1 264 ? -20.035 -5.878 24.743 1.00 92.44 264 VAL A CA 1
ATOM 2127 C C . VAL A 1 264 ? -20.922 -5.568 23.551 1.00 92.44 264 VAL A C 1
ATOM 2129 O O . VAL A 1 264 ? -21.867 -6.290 23.259 1.00 92.44 264 VAL A O 1
ATOM 2132 N N . THR A 1 265 ? -20.668 -4.450 22.886 1.00 93.88 265 THR A N 1
ATOM 2133 C CA . THR A 1 265 ? -21.344 -4.074 21.644 1.00 93.88 265 THR A CA 1
ATOM 2134 C C . THR A 1 265 ? -20.297 -3.962 20.552 1.00 93.88 265 THR A C 1
ATOM 2136 O O . THR A 1 265 ? -19.306 -3.270 20.742 1.00 93.88 265 THR A O 1
ATOM 2139 N N . ARG A 1 266 ? -20.500 -4.632 19.419 1.00 92.06 266 ARG A N 1
ATOM 2140 C CA . ARG A 1 266 ? -19.668 -4.485 18.221 1.00 92.06 266 ARG A CA 1
ATOM 2141 C C . ARG A 1 266 ? -20.493 -3.838 17.130 1.00 92.06 266 ARG A C 1
ATOM 2143 O O . ARG A 1 266 ? -21.619 -4.279 16.893 1.00 92.06 266 ARG A O 1
ATOM 2150 N N . LYS A 1 267 ? -19.946 -2.832 16.461 1.00 91.44 267 LYS A N 1
ATOM 2151 C CA . LYS A 1 267 ? -20.592 -2.185 15.318 1.00 91.44 267 LYS A CA 1
ATOM 2152 C C . LYS A 1 267 ? -19.652 -2.138 14.132 1.00 91.44 267 LYS A C 1
ATOM 2154 O O . LYS A 1 267 ? -18.464 -1.879 14.306 1.00 91.44 267 LYS A O 1
ATOM 2159 N N . LEU A 1 268 ? -20.206 -2.351 12.947 1.00 88.06 268 LEU A N 1
ATOM 2160 C CA . LEU A 1 268 ? -19.564 -2.003 11.686 1.00 88.06 268 LEU A CA 1
ATOM 2161 C C . LEU A 1 268 ? -20.366 -0.849 11.088 1.00 88.06 268 LEU A C 1
ATOM 2163 O O . LEU A 1 268 ? -21.569 -0.993 10.853 1.00 88.06 268 LEU A O 1
ATOM 2167 N N . THR A 1 269 ? -19.707 0.292 10.908 1.00 88.12 269 THR A N 1
ATOM 2168 C CA . THR A 1 269 ? -20.346 1.550 10.511 1.00 88.12 269 THR A CA 1
ATOM 2169 C C . THR A 1 269 ? -19.648 2.121 9.290 1.00 88.12 269 THR A C 1
ATOM 2171 O O . THR A 1 269 ? -18.438 2.351 9.313 1.00 88.12 269 THR A O 1
ATOM 2174 N N . ALA A 1 270 ? -20.420 2.365 8.235 1.00 84.88 270 ALA A N 1
ATOM 2175 C CA . ALA A 1 270 ? -19.961 3.025 7.023 1.00 84.88 270 ALA A CA 1
ATOM 2176 C C . ALA A 1 270 ? -20.420 4.489 6.990 1.00 84.88 270 ALA A C 1
ATOM 2178 O O . ALA A 1 270 ? -21.414 4.853 7.615 1.00 84.88 270 ALA A O 1
ATOM 2179 N N . PHE A 1 271 ? -19.678 5.322 6.262 1.00 83.81 271 PHE A N 1
ATOM 2180 C CA . PHE A 1 271 ? -19.944 6.754 6.127 1.00 83.81 271 PHE A CA 1
ATOM 2181 C C . PHE A 1 271 ? -19.758 7.201 4.670 1.00 83.81 271 PHE A C 1
ATOM 2183 O O . PHE A 1 271 ? -18.646 7.103 4.141 1.00 83.81 271 PHE A O 1
ATOM 2190 N N . TRP A 1 272 ? -20.799 7.748 4.032 1.00 75.25 272 TRP A N 1
ATOM 2191 C CA . TRP A 1 272 ? -20.643 8.554 2.802 1.00 75.25 272 TRP A CA 1
ATOM 2192 C C . TRP A 1 272 ? -20.250 9.977 3.127 1.00 75.25 272 TRP A C 1
ATOM 2194 O O . TRP A 1 272 ? -19.300 10.527 2.573 1.00 75.25 272 TRP A O 1
ATOM 2204 N N . LEU A 1 273 ? -21.003 10.546 4.059 1.00 78.75 273 LEU A N 1
ATOM 2205 C CA . LEU A 1 273 ? -20.758 11.829 4.673 1.00 78.75 273 LEU A CA 1
ATOM 2206 C C . LEU A 1 273 ? -20.320 11.552 6.103 1.00 78.75 273 LEU A C 1
ATOM 2208 O O . LEU A 1 273 ? -20.894 10.705 6.785 1.00 78.75 273 LEU A O 1
ATOM 2212 N N . ALA A 1 274 ? -19.285 12.249 6.557 1.00 81.50 274 ALA A N 1
ATOM 2213 C CA . ALA A 1 274 ? -18.731 12.020 7.884 1.00 81.50 274 ALA A CA 1
ATOM 2214 C C . ALA A 1 274 ? -19.763 12.273 9.001 1.00 81.50 274 ALA A C 1
ATOM 2216 O O . ALA A 1 274 ? -19.716 11.638 10.045 1.00 81.50 274 ALA A O 1
ATOM 2217 N N . SER A 1 275 ? -20.742 13.145 8.774 1.00 84.81 275 SER A N 1
ATOM 2218 C CA . SER A 1 275 ? -21.820 13.442 9.718 1.00 84.81 275 SER A CA 1
ATOM 2219 C C . SER A 1 275 ? -22.933 12.386 9.783 1.00 84.81 275 SER A C 1
ATOM 2221 O O . SER A 1 275 ? -23.784 12.474 10.667 1.00 84.81 275 SER A O 1
ATOM 2223 N N . GLU A 1 276 ? -22.954 11.404 8.877 1.00 85.38 276 GLU A N 1
ATOM 2224 C CA . GLU A 1 276 ? -24.058 10.448 8.717 1.00 85.38 276 GLU A CA 1
ATOM 2225 C C . GLU A 1 276 ? -23.567 9.000 8.911 1.00 85.38 276 GLU A C 1
ATOM 2227 O O . GLU A 1 276 ? -23.286 8.298 7.936 1.00 85.38 276 GLU A O 1
ATOM 2232 N N . PRO A 1 277 ? -23.416 8.538 10.169 1.00 88.88 277 PRO A N 1
ATOM 2233 C CA . PRO A 1 277 ? -23.001 7.174 10.468 1.00 88.88 277 PRO A CA 1
ATOM 2234 C C . PRO A 1 277 ? -24.101 6.178 10.106 1.00 88.88 277 PRO A C 1
ATOM 2236 O O . PRO A 1 277 ? -25.211 6.242 10.637 1.00 88.88 277 PRO A O 1
ATOM 2239 N N . GLU A 1 278 ? -23.763 5.186 9.286 1.00 85.81 278 GLU A N 1
ATOM 2240 C CA . GLU A 1 278 ? -24.673 4.108 8.918 1.00 85.81 278 GLU A CA 1
ATOM 2241 C C . GLU A 1 278 ? -24.134 2.747 9.377 1.00 85.81 278 GLU A C 1
ATOM 2243 O O . GLU A 1 278 ? -23.272 2.128 8.745 1.00 85.81 278 GLU A O 1
ATOM 2248 N N . SER A 1 279 ? -24.630 2.270 10.524 1.00 85.81 279 SER A N 1
ATOM 2249 C CA . SER A 1 279 ? -24.288 0.941 11.040 1.00 85.81 279 SER A CA 1
ATOM 2250 C C . SER A 1 279 ? -25.069 -0.145 10.305 1.00 85.81 279 SER A C 1
ATOM 2252 O O . SER A 1 279 ? -26.260 -0.328 10.544 1.00 85.81 279 SER A O 1
ATOM 2254 N N . PHE A 1 280 ? -24.379 -0.913 9.468 1.00 79.06 280 PHE A N 1
ATOM 2255 C CA . PHE A 1 280 ? -24.955 -2.046 8.736 1.00 79.06 280 PHE A CA 1
ATOM 2256 C C . PHE A 1 280 ? -24.846 -3.371 9.514 1.00 79.06 280 PHE A C 1
ATOM 2258 O O . PHE A 1 280 ? -25.506 -4.357 9.189 1.00 79.06 280 PHE A O 1
ATOM 2265 N N . TYR A 1 281 ? -24.052 -3.402 10.591 1.00 83.75 281 TYR A N 1
ATOM 2266 C CA . TYR A 1 281 ? -23.985 -4.532 11.516 1.00 83.75 281 TYR A CA 1
ATOM 2267 C C . TYR A 1 281 ? -23.824 -4.072 12.962 1.00 83.75 281 TYR A C 1
ATOM 2269 O O . TYR A 1 281 ? -22.984 -3.228 13.274 1.00 83.75 281 TYR A O 1
ATOM 2277 N N . VAL A 1 282 ? -24.603 -4.675 13.858 1.00 88.31 282 VAL A N 1
ATOM 2278 C CA . VAL A 1 282 ? -24.575 -4.466 15.304 1.00 88.31 282 VAL A CA 1
ATOM 2279 C C . VAL A 1 282 ? -24.710 -5.815 16.008 1.00 88.31 282 VAL A C 1
ATOM 2281 O O . VAL A 1 282 ? -25.715 -6.511 15.877 1.00 88.31 282 VAL A O 1
ATOM 2284 N N . GLN A 1 283 ? -23.723 -6.165 16.823 1.00 87.94 283 GLN A N 1
ATOM 2285 C CA . GLN A 1 283 ? -23.756 -7.330 17.702 1.00 87.94 283 GLN A CA 1
ATOM 2286 C C . GLN A 1 283 ? -23.734 -6.874 19.155 1.00 87.94 283 GLN A C 1
ATOM 2288 O O . GLN A 1 283 ? -22.871 -6.097 19.550 1.00 87.94 283 GLN A O 1
ATOM 2293 N N . GLN A 1 284 ? -24.677 -7.361 19.952 1.00 91.31 284 GLN A N 1
ATOM 2294 C CA . GLN A 1 284 ? -24.739 -7.132 21.390 1.00 91.31 284 GLN A CA 1
ATOM 2295 C C . GLN A 1 284 ? -24.535 -8.450 22.125 1.00 91.31 284 GLN A C 1
ATOM 2297 O O . GLN A 1 284 ? -25.253 -9.419 21.901 1.00 91.31 284 GLN A O 1
ATOM 2302 N N . GLU A 1 285 ? -23.565 -8.467 23.022 1.00 90.38 285 GLU A N 1
ATOM 2303 C CA . GLU A 1 285 ? -23.213 -9.592 23.875 1.00 90.38 285 GLU A CA 1
ATOM 2304 C C . GLU A 1 285 ? -23.514 -9.183 25.318 1.00 90.38 285 GLU A C 1
ATOM 2306 O O . GLU A 1 285 ? -22.937 -8.222 25.826 1.00 90.38 285 GLU A O 1
ATOM 2311 N N . ILE A 1 286 ? -24.448 -9.873 25.973 1.00 90.19 286 ILE A N 1
ATOM 2312 C CA . ILE A 1 286 ? -24.870 -9.586 27.350 1.00 90.19 286 ILE A CA 1
ATOM 2313 C C . ILE A 1 286 ? -24.579 -10.806 28.217 1.00 90.19 286 ILE A C 1
ATOM 2315 O O . ILE A 1 286 ? -25.058 -11.906 27.932 1.00 90.19 286 ILE A O 1
ATOM 2319 N N . GLN A 1 287 ? -23.820 -10.611 29.292 1.00 86.81 287 GLN A N 1
ATOM 2320 C CA . GLN A 1 287 ? -23.524 -11.663 30.257 1.00 86.81 287 GLN A CA 1
ATOM 2321 C C . GLN A 1 287 ? -24.804 -12.048 31.011 1.00 86.81 287 GLN A C 1
ATOM 2323 O O . GLN A 1 287 ? -25.483 -11.187 31.571 1.00 86.81 287 GLN A O 1
ATOM 2328 N N . GLN A 1 288 ? -25.139 -13.339 31.039 1.00 83.50 288 GLN A N 1
ATOM 2329 C CA . GLN A 1 288 ? -26.290 -13.844 31.794 1.00 83.50 288 GLN A CA 1
ATOM 2330 C C . GLN A 1 288 ? -25.870 -14.392 33.161 1.00 83.50 288 GLN A C 1
ATOM 2332 O O . GLN A 1 288 ? -26.354 -13.934 34.194 1.00 83.50 288 GLN A O 1
ATOM 2337 N N . SER A 1 289 ? -24.956 -15.367 33.174 1.00 74.69 289 SER A N 1
ATOM 2338 C CA . SER A 1 289 ? -24.454 -16.008 34.396 1.00 74.69 289 SER A CA 1
ATOM 2339 C C . SER A 1 289 ? -23.118 -16.710 34.143 1.00 74.69 289 SER A C 1
ATOM 2341 O O . SER A 1 289 ? -23.007 -17.511 33.209 1.00 74.69 289 SER A O 1
ATOM 2343 N N . GLY A 1 290 ? -22.113 -16.447 34.985 1.00 71.62 290 GLY A N 1
ATOM 2344 C CA . GLY A 1 290 ? -20.763 -16.992 34.805 1.00 71.62 290 GLY A CA 1
ATOM 2345 C C . GLY A 1 290 ? -20.182 -16.602 33.443 1.00 71.62 290 GLY A C 1
ATOM 2346 O O . GLY A 1 290 ? -20.230 -15.433 33.065 1.00 71.62 290 GLY A O 1
ATOM 2347 N N . ASN A 1 291 ? -19.713 -17.588 32.677 1.00 68.56 291 ASN A N 1
ATOM 2348 C CA . ASN A 1 291 ? -19.145 -17.379 31.337 1.00 68.56 291 ASN A CA 1
ATOM 2349 C C . ASN A 1 291 ? -20.187 -17.491 30.210 1.00 68.56 291 ASN A C 1
ATOM 2351 O O . ASN A 1 291 ? -19.828 -17.626 29.043 1.00 68.56 291 ASN A O 1
ATOM 2355 N N . THR A 1 292 ? -21.482 -17.460 30.540 1.00 79.12 292 THR A N 1
ATOM 2356 C CA . THR A 1 292 ? -22.559 -17.574 29.546 1.00 79.12 292 THR A CA 1
ATOM 2357 C C . THR A 1 292 ? -22.959 -16.196 29.031 1.00 79.12 292 THR A C 1
ATOM 2359 O O . THR A 1 292 ? -23.380 -15.335 29.810 1.00 79.12 292 THR A O 1
ATOM 2362 N N . TRP A 1 293 ? -22.880 -16.018 27.713 1.00 82.75 293 TRP A N 1
ATOM 2363 C CA . TRP A 1 293 ? -23.211 -14.778 27.016 1.00 82.75 293 TRP A CA 1
ATOM 2364 C C . TRP A 1 293 ? -24.395 -14.985 26.076 1.00 82.75 293 TRP A C 1
ATOM 2366 O O . TRP A 1 293 ? -24.421 -15.925 25.284 1.00 82.75 293 TRP A O 1
ATOM 2376 N N . LYS A 1 294 ? -25.370 -14.078 26.141 1.00 86.06 294 LYS A N 1
ATOM 2377 C CA . LYS A 1 294 ? -26.418 -13.954 25.130 1.00 86.06 294 LYS A CA 1
ATOM 2378 C C . LYS A 1 294 ? -25.904 -13.060 24.010 1.00 86.06 294 LYS A C 1
ATOM 2380 O O . LYS A 1 294 ? -25.508 -11.932 24.289 1.00 86.06 294 LYS A O 1
ATOM 2385 N N . VAL A 1 295 ? -25.944 -13.545 22.772 1.00 85.12 295 VAL A N 1
ATOM 2386 C CA . VAL A 1 295 ? -25.497 -12.798 21.590 1.00 85.12 295 VAL A CA 1
ATOM 2387 C C . VAL A 1 295 ? -26.701 -12.462 20.718 1.00 85.12 295 VAL A C 1
ATOM 2389 O O . VAL A 1 295 ? -27.314 -13.351 20.134 1.00 85.12 295 VAL A O 1
ATOM 2392 N N . ASP A 1 296 ? -27.025 -11.177 20.620 1.00 82.56 296 ASP A N 1
ATOM 2393 C CA . ASP A 1 296 ? -28.065 -10.647 19.744 1.00 82.56 296 ASP A CA 1
ATOM 2394 C C . ASP A 1 296 ? -27.398 -9.922 18.565 1.00 82.56 296 ASP A C 1
ATOM 2396 O O . ASP A 1 296 ? -26.634 -8.974 18.755 1.00 82.56 296 ASP A O 1
ATOM 2400 N N . ARG A 1 297 ? -27.683 -10.359 17.335 1.00 82.62 297 ARG A N 1
ATOM 2401 C CA . ARG A 1 297 ? -27.137 -9.769 16.102 1.00 82.62 297 ARG A CA 1
ATOM 2402 C C . ARG A 1 297 ? -28.245 -9.071 15.332 1.00 82.62 297 ARG A C 1
ATOM 2404 O O . ARG A 1 297 ? -29.323 -9.632 15.147 1.00 82.62 297 ARG A O 1
ATOM 2411 N N . LYS A 1 298 ? -27.976 -7.849 14.889 1.00 77.75 298 LYS A N 1
ATOM 2412 C CA . LYS A 1 298 ? -28.848 -7.045 14.035 1.00 77.75 298 LYS A CA 1
ATOM 2413 C C . LYS A 1 298 ? -28.014 -6.438 12.921 1.00 77.75 298 LYS A C 1
ATOM 2415 O O . LYS A 1 298 ? -26.883 -6.031 13.151 1.00 77.75 298 LYS A O 1
ATOM 2420 N N . GLY A 1 299 ? -28.581 -6.360 11.733 1.00 65.44 299 GLY A N 1
ATOM 2421 C CA . GLY A 1 299 ? -27.909 -5.781 10.583 1.00 65.44 299 GLY A CA 1
ATOM 2422 C C . GLY A 1 299 ? -28.567 -6.246 9.303 1.00 65.44 299 GLY A C 1
ATOM 2423 O O . GLY A 1 299 ? -29.017 -7.390 9.210 1.00 65.44 299 GLY A O 1
ATOM 2424 N N . ASP A 1 300 ? -28.620 -5.351 8.335 1.00 58.22 300 ASP A N 1
ATOM 2425 C CA . ASP A 1 300 ? -28.829 -5.701 6.947 1.00 58.22 300 ASP A CA 1
ATOM 2426 C C . ASP A 1 300 ? -27.736 -5.011 6.129 1.00 58.22 300 ASP A C 1
ATOM 2428 O O . ASP A 1 300 ? -27.247 -3.937 6.473 1.00 58.22 300 ASP A O 1
ATOM 2432 N N . MET A 1 301 ? -27.311 -5.679 5.063 1.00 54.50 301 MET A N 1
ATOM 2433 C CA . MET A 1 301 ? -26.413 -5.098 4.063 1.00 54.50 301 MET A CA 1
ATOM 2434 C C . MET A 1 301 ? -27.223 -4.377 2.970 1.00 54.50 301 MET A C 1
ATOM 2436 O O . MET A 1 301 ? -26.709 -4.110 1.893 1.00 54.50 301 MET A O 1
ATOM 2440 N N . GLY A 1 302 ? -28.509 -4.121 3.220 1.00 53.84 302 GLY A N 1
ATOM 2441 C CA . GLY A 1 302 ? -29.435 -3.404 2.351 1.00 53.84 302 GLY A CA 1
ATOM 2442 C C . GLY A 1 302 ? -29.525 -1.918 2.697 1.00 53.84 302 GLY A C 1
ATOM 2443 O O . GLY A 1 302 ? -30.447 -1.240 2.246 1.00 53.84 302 GLY A O 1
ATOM 2444 N N . THR A 1 303 ? -28.589 -1.398 3.489 1.00 64.31 303 THR A N 1
ATOM 2445 C CA . THR A 1 303 ? -28.473 0.037 3.707 1.00 64.31 303 THR A CA 1
ATOM 2446 C C . THR A 1 303 ? -28.185 0.750 2.382 1.00 64.31 303 THR A C 1
ATOM 2448 O O . THR A 1 303 ? -27.481 0.183 1.541 1.00 64.31 303 THR A O 1
ATOM 2451 N N . PRO A 1 304 ? -28.678 1.984 2.155 1.00 64.31 304 PRO A N 1
ATOM 2452 C CA . PRO A 1 304 ? -28.323 2.773 0.976 1.00 64.31 304 PRO A CA 1
ATOM 2453 C C . PRO A 1 304 ? -26.818 2.785 0.698 1.00 64.31 304 PRO A C 1
ATOM 2455 O O . PRO A 1 304 ? -26.407 2.657 -0.457 1.00 64.31 304 PRO A O 1
ATOM 2458 N N . THR A 1 305 ? -25.995 2.840 1.754 1.00 62.88 305 THR A N 1
ATOM 2459 C CA . THR A 1 305 ? -24.546 2.728 1.611 1.00 62.88 305 THR A CA 1
ATOM 2460 C C . THR A 1 305 ? -24.090 1.401 1.061 1.00 62.88 305 THR A C 1
ATOM 2462 O O . THR A 1 305 ? -23.350 1.376 0.080 1.00 62.88 305 THR A O 1
ATOM 2465 N N . MET A 1 306 ? -24.530 0.305 1.665 1.00 65.94 306 MET A N 1
ATOM 2466 C CA . MET A 1 306 ? -24.097 -1.013 1.243 1.00 65.94 306 MET A CA 1
ATOM 2467 C C . MET A 1 306 ? -24.619 -1.347 -0.155 1.00 65.94 306 MET A C 1
ATOM 2469 O O . MET A 1 306 ? -23.839 -1.834 -0.962 1.00 65.94 306 MET A O 1
ATOM 2473 N N . ILE A 1 307 ? -25.868 -0.991 -0.484 1.00 63.41 307 ILE A N 1
ATOM 2474 C CA . ILE A 1 307 ? -26.464 -1.172 -1.820 1.00 63.41 307 ILE A CA 1
ATOM 2475 C C . ILE A 1 307 ? -25.618 -0.504 -2.904 1.00 63.41 307 ILE A C 1
ATOM 2477 O O . ILE A 1 307 ? -25.446 -1.077 -3.972 1.00 63.41 307 ILE A O 1
ATOM 2481 N N . SER A 1 308 ? -25.067 0.682 -2.646 1.00 60.03 308 SER A N 1
ATOM 2482 C CA . SER A 1 308 ? -24.271 1.393 -3.653 1.00 60.03 308 SER A CA 1
ATOM 2483 C C . SER A 1 308 ? -22.905 0.758 -3.960 1.00 60.03 308 SER A C 1
ATOM 2485 O O . SER A 1 308 ? -22.268 1.152 -4.935 1.00 60.03 308 SER A O 1
ATOM 2487 N N . PHE A 1 309 ? -22.457 -0.229 -3.172 1.00 55.97 309 PHE A N 1
ATOM 2488 C CA . PHE A 1 309 ? -21.297 -1.058 -3.524 1.00 55.97 309 PHE A CA 1
ATOM 2489 C C . PHE A 1 309 ? -21.629 -2.174 -4.511 1.00 55.97 309 PHE A C 1
ATOM 2491 O O . PHE A 1 309 ? -20.711 -2.759 -5.079 1.00 55.97 309 PHE A O 1
ATOM 2498 N N . PHE A 1 310 ? -22.912 -2.469 -4.705 1.00 55.41 310 PHE A N 1
ATOM 2499 C CA . PHE A 1 310 ? -23.379 -3.534 -5.578 1.00 55.41 310 PHE A CA 1
ATOM 2500 C C . PHE A 1 310 ? -23.873 -2.956 -6.901 1.00 55.41 310 PHE A C 1
ATOM 2502 O O . PHE A 1 310 ? -24.542 -1.917 -6.934 1.00 55.41 310 PHE A O 1
ATOM 2509 N N . ASP A 1 311 ? -23.580 -3.642 -8.004 1.00 55.88 311 ASP A N 1
ATOM 2510 C CA . ASP A 1 311 ? -24.151 -3.260 -9.287 1.00 55.88 311 ASP A CA 1
ATOM 2511 C C . ASP A 1 311 ? -25.564 -3.838 -9.386 1.00 55.88 311 ASP A C 1
ATOM 2513 O O . ASP A 1 311 ? -25.775 -5.024 -9.636 1.00 55.88 311 ASP A O 1
ATOM 2517 N N . THR A 1 312 ? -26.564 -2.976 -9.203 1.00 52.03 312 THR A N 1
ATOM 2518 C CA . THR A 1 312 ? -27.981 -3.364 -9.295 1.00 52.03 312 THR A CA 1
ATOM 2519 C C . THR A 1 312 ? -28.388 -3.925 -10.667 1.00 52.03 312 THR A C 1
ATOM 2521 O O . THR A 1 312 ? -29.480 -4.484 -10.781 1.00 52.03 312 THR A O 1
ATOM 2524 N N . ALA A 1 313 ? -27.542 -3.790 -11.701 1.00 46.62 313 ALA A N 1
ATOM 2525 C CA . ALA A 1 313 ? -27.737 -4.384 -13.023 1.00 46.62 313 ALA A CA 1
ATOM 2526 C C . ALA A 1 313 ? -27.244 -5.841 -13.127 1.00 46.62 313 ALA A C 1
ATOM 2528 O O . ALA A 1 313 ? -27.507 -6.501 -14.135 1.00 46.62 313 ALA A O 1
ATOM 2529 N N . ILE A 1 314 ? -26.548 -6.355 -12.108 1.00 50.78 314 ILE A N 1
ATOM 2530 C CA . ILE A 1 314 ? -26.100 -7.746 -12.020 1.00 50.78 314 ILE A CA 1
ATOM 2531 C C . ILE A 1 314 ? -27.094 -8.514 -11.138 1.00 50.78 314 ILE A C 1
ATOM 2533 O O . ILE A 1 314 ? -27.154 -8.325 -9.925 1.00 50.78 314 ILE A O 1
ATOM 2537 N N . ASP A 1 315 ? -27.877 -9.418 -11.738 1.00 47.16 315 ASP A N 1
ATOM 2538 C CA . ASP A 1 315 ? -28.934 -10.171 -11.034 1.00 47.16 315 ASP A CA 1
ATOM 2539 C C . ASP A 1 315 ? -28.417 -10.952 -9.806 1.00 47.16 315 ASP A C 1
ATOM 2541 O O . ASP A 1 315 ? -29.132 -11.088 -8.810 1.00 47.16 315 ASP A O 1
ATOM 2545 N N . GLY A 1 316 ? -27.158 -11.406 -9.843 1.00 50.22 316 GLY A N 1
ATOM 2546 C CA . GLY A 1 316 ? -26.500 -12.098 -8.729 1.00 50.22 316 GLY A CA 1
ATOM 2547 C C . GLY A 1 316 ? -26.269 -11.215 -7.497 1.00 50.22 316 GLY A C 1
ATOM 2548 O O . GLY A 1 316 ? -26.472 -11.677 -6.374 1.00 50.22 316 GLY A O 1
ATOM 2549 N N . ASP A 1 317 ? -25.936 -9.938 -7.690 1.00 45.31 317 ASP A N 1
ATOM 2550 C CA . ASP A 1 317 ? -25.692 -8.985 -6.602 1.00 45.31 317 ASP A CA 1
ATOM 2551 C C . ASP A 1 317 ? -27.001 -8.654 -5.869 1.00 45.31 317 ASP A C 1
ATOM 2553 O O . ASP A 1 317 ? -27.059 -8.588 -4.638 1.00 45.31 317 ASP A O 1
ATOM 2557 N N . MET A 1 318 ? -28.100 -8.525 -6.619 1.00 52.97 318 MET A N 1
ATOM 2558 C CA . MET A 1 318 ? -29.430 -8.274 -6.059 1.00 52.97 318 MET A CA 1
ATOM 2559 C C . MET A 1 318 ? -30.040 -9.512 -5.386 1.00 52.97 318 MET A C 1
ATOM 2561 O O . MET A 1 318 ? -30.767 -9.382 -4.397 1.00 52.97 318 MET A O 1
ATOM 2565 N N . GLU A 1 319 ? -29.761 -10.719 -5.884 1.00 51.09 319 GLU A N 1
ATOM 2566 C CA . GLU A 1 319 ? -30.155 -11.973 -5.231 1.00 51.09 319 GLU A CA 1
ATOM 2567 C C . GLU A 1 319 ? -29.364 -12.200 -3.931 1.00 51.09 319 GLU A C 1
ATOM 2569 O O . GLU A 1 319 ? -29.948 -12.563 -2.902 1.00 51.09 319 GLU A O 1
ATOM 2574 N N . PHE A 1 320 ? -28.069 -11.864 -3.931 1.00 45.75 320 PHE A N 1
ATOM 2575 C CA . PHE A 1 320 ? -27.237 -11.814 -2.733 1.00 45.75 320 PHE A CA 1
ATOM 2576 C C . PHE A 1 320 ? -27.801 -10.820 -1.712 1.00 45.75 320 PHE A C 1
ATOM 2578 O O . PHE A 1 320 ? -28.122 -11.246 -0.602 1.00 45.75 320 PHE A O 1
ATOM 2585 N N . LEU A 1 321 ? -28.050 -9.558 -2.085 1.00 49.97 321 LEU A N 1
ATOM 2586 C CA . LEU A 1 321 ? -28.660 -8.538 -1.216 1.00 49.97 321 LEU A CA 1
ATOM 2587 C C . LEU A 1 321 ? -29.970 -9.009 -0.565 1.00 49.97 321 LEU A C 1
ATOM 2589 O O . LEU A 1 321 ? -30.184 -8.824 0.634 1.00 49.97 321 LEU A O 1
ATOM 2593 N N . ARG A 1 322 ? -30.831 -9.693 -1.325 1.00 53.59 322 ARG A N 1
ATOM 2594 C CA . ARG A 1 322 ? -32.095 -10.253 -0.813 1.00 53.59 322 ARG A CA 1
ATOM 2595 C C . ARG A 1 322 ? -31.885 -11.417 0.158 1.00 53.59 322 ARG A C 1
ATOM 2597 O O . ARG A 1 322 ? -32.667 -11.574 1.094 1.00 53.59 322 ARG A O 1
ATOM 2604 N N . SER A 1 323 ? -30.821 -12.202 -0.007 1.00 49.22 323 SER A N 1
ATOM 2605 C CA . SER A 1 323 ? -30.443 -13.268 0.933 1.00 49.22 323 SER A CA 1
ATOM 2606 C C . SER A 1 323 ? -29.891 -12.737 2.271 1.00 49.22 323 SER A C 1
ATOM 2608 O O . SER A 1 323 ? -29.796 -13.484 3.253 1.00 49.22 323 SER A O 1
ATOM 2610 N N . LEU A 1 324 ? -29.515 -11.451 2.338 1.00 43.03 324 LEU A N 1
ATOM 2611 C CA . LEU A 1 324 ? -28.829 -10.831 3.478 1.00 43.03 324 LEU A CA 1
ATOM 2612 C C . LEU A 1 324 ? -29.749 -10.383 4.621 1.00 43.03 324 LEU A C 1
ATOM 2614 O O . LEU A 1 324 ? -29.232 -10.039 5.682 1.00 43.03 324 LEU A O 1
ATOM 2618 N N . VAL A 1 325 ? -31.077 -10.466 4.472 1.00 50.34 325 VAL A N 1
ATOM 2619 C CA . VAL A 1 325 ? -32.028 -10.146 5.550 1.00 50.34 325 VAL A CA 1
ATOM 2620 C C . VAL A 1 325 ? -31.839 -11.117 6.722 1.00 50.34 325 VAL A C 1
ATOM 2622 O O . VAL A 1 325 ? -32.133 -12.311 6.622 1.00 50.34 325 VAL A O 1
ATOM 2625 N N . LEU A 1 326 ? -31.334 -10.623 7.855 1.00 41.03 326 LEU A N 1
ATOM 2626 C CA . LEU A 1 326 ? -31.309 -11.384 9.102 1.00 41.03 326 LEU A CA 1
ATOM 2627 C C . LEU A 1 326 ? -32.715 -11.388 9.718 1.00 41.03 326 LEU A C 1
ATOM 2629 O O . LEU A 1 326 ? -33.211 -10.362 10.176 1.00 41.03 326 LEU A O 1
ATOM 2633 N N . ILE A 1 327 ? -33.360 -12.556 9.750 1.00 38.31 327 ILE A N 1
ATOM 2634 C CA . ILE A 1 327 ? -34.626 -12.744 10.468 1.00 38.31 327 ILE A CA 1
ATOM 2635 C C . ILE A 1 327 ? -34.334 -12.766 11.974 1.00 38.31 327 ILE A C 1
ATOM 2637 O O . ILE A 1 327 ? -33.613 -13.630 12.474 1.00 38.31 327 ILE A O 1
ATOM 2641 N N . SER A 1 328 ? -34.915 -11.822 12.715 1.00 34.16 328 SER A N 1
ATOM 2642 C CA . SER A 1 328 ? -34.914 -11.849 14.176 1.00 34.16 328 SER A CA 1
ATOM 2643 C C . SER A 1 328 ? -35.757 -13.022 14.688 1.00 34.16 328 SER A C 1
ATOM 2645 O O . SER A 1 328 ? -36.965 -13.048 14.449 1.00 34.16 328 SER A O 1
ATOM 2647 N N . PHE A 1 329 ? -35.178 -13.941 15.464 1.00 28.75 329 PHE A N 1
ATOM 2648 C CA . PHE A 1 329 ? -35.977 -14.797 16.346 1.00 28.75 329 PHE A CA 1
ATOM 2649 C C . PHE A 1 329 ? -36.306 -14.017 17.622 1.00 28.75 329 PHE A C 1
ATOM 2651 O O . PHE A 1 329 ? -35.515 -13.962 18.563 1.00 28.75 329 PHE A O 1
ATOM 2658 N N . TRP A 1 330 ? -37.483 -13.388 17.654 1.00 29.97 330 TRP A N 1
ATOM 2659 C CA . TRP A 1 330 ? -38.078 -12.960 18.918 1.00 29.97 330 TRP A CA 1
ATOM 2660 C C . TRP A 1 330 ? -38.596 -14.200 19.644 1.00 29.97 330 TRP A C 1
ATOM 2662 O O . TRP A 1 330 ? -39.639 -14.758 19.312 1.00 29.97 330 TRP A O 1
ATOM 2672 N N . GLY A 1 331 ? -37.843 -14.640 20.646 1.00 31.42 331 GLY A N 1
ATOM 2673 C CA . GLY A 1 331 ? -38.357 -15.510 21.692 1.00 31.42 331 GLY A CA 1
ATOM 2674 C C . GLY A 1 331 ? -39.248 -14.712 22.639 1.00 31.42 331 GLY A C 1
ATOM 2675 O O . GLY A 1 331 ? -38.816 -14.368 23.733 1.00 31.42 331 GLY A O 1
ATOM 2676 N N . SER A 1 332 ? -40.472 -14.405 22.219 1.00 28.91 332 SER A N 1
ATOM 2677 C CA . SER A 1 332 ? -41.599 -14.137 23.115 1.00 28.91 332 SER A CA 1
ATOM 2678 C C . SER A 1 332 ? -42.912 -14.193 22.335 1.00 28.91 332 SER A C 1
ATOM 2680 O O . SER A 1 332 ? -43.007 -13.819 21.171 1.00 28.91 332 SER A O 1
ATOM 2682 N N . SER A 1 333 ? -43.900 -14.787 22.987 1.00 31.64 333 SER A N 1
ATOM 2683 C CA . SER A 1 333 ? -45.188 -15.232 22.471 1.00 31.64 333 SER A CA 1
ATOM 2684 C C . SER A 1 333 ? -45.965 -14.168 21.675 1.00 31.64 333 SER A C 1
ATOM 2686 O O . SER A 1 333 ? -46.019 -13.015 22.085 1.00 31.64 333 SER A O 1
ATOM 2688 N N . ALA A 1 334 ? -46.665 -14.633 20.629 1.00 25.88 334 ALA A N 1
ATOM 2689 C CA . ALA A 1 334 ? -47.582 -13.922 19.720 1.00 25.88 334 ALA A CA 1
ATOM 2690 C C . ALA A 1 334 ? -46.923 -13.213 18.517 1.00 25.88 334 ALA A C 1
ATOM 2692 O O . ALA A 1 334 ? -46.389 -12.112 18.607 1.00 25.88 334 ALA A O 1
ATOM 2693 N N . GLY A 1 335 ? -46.996 -13.876 17.358 1.00 26.77 335 GLY A N 1
ATOM 2694 C CA . GLY A 1 335 ? -46.449 -13.397 16.094 1.00 26.77 335 GLY A CA 1
ATOM 2695 C C . GLY A 1 335 ? -47.351 -12.406 15.359 1.00 26.77 335 GLY A C 1
ATOM 2696 O O . GLY A 1 335 ? -48.563 -12.582 15.307 1.00 26.77 335 GLY A O 1
ATOM 2697 N N . TYR A 1 336 ? -46.714 -11.425 14.722 1.00 24.20 336 TYR A N 1
ATOM 2698 C CA . TYR A 1 336 ? -47.205 -10.718 13.540 1.00 24.20 336 TYR A CA 1
ATOM 2699 C C . TYR A 1 336 ? -45.995 -10.396 12.649 1.00 24.20 336 TYR A C 1
ATOM 2701 O O . TYR A 1 336 ? -45.060 -9.731 13.086 1.00 24.20 336 TYR A O 1
ATOM 2709 N N . ILE A 1 337 ? -45.998 -10.895 11.409 1.00 26.22 337 ILE A N 1
ATOM 2710 C CA . ILE A 1 337 ? -45.011 -10.561 10.373 1.00 26.22 337 ILE A CA 1
ATOM 2711 C C . ILE A 1 337 ? -45.654 -9.525 9.450 1.00 26.22 337 ILE A C 1
ATOM 2713 O O . ILE A 1 337 ? -46.660 -9.816 8.807 1.00 26.22 337 ILE A O 1
ATOM 2717 N N . ILE A 1 338 ? -45.061 -8.333 9.362 1.00 23.42 338 ILE A N 1
ATOM 2718 C CA . ILE A 1 338 ? -45.305 -7.389 8.266 1.00 23.42 338 ILE A CA 1
ATOM 2719 C C . ILE A 1 338 ? -44.165 -7.587 7.266 1.00 23.42 338 ILE A C 1
ATOM 2721 O O . ILE A 1 338 ? -43.060 -7.094 7.468 1.00 23.42 338 ILE A O 1
ATOM 2725 N N . ALA A 1 339 ? -44.425 -8.339 6.197 1.00 25.06 339 ALA A N 1
ATOM 2726 C CA . ALA A 1 339 ? -43.572 -8.347 5.016 1.00 25.06 339 ALA A CA 1
ATOM 2727 C C . ALA A 1 339 ? -44.030 -7.200 4.102 1.00 25.06 339 ALA A C 1
ATOM 2729 O O . ALA A 1 339 ? -45.108 -7.262 3.510 1.00 25.06 339 ALA A O 1
ATOM 2730 N N . SER A 1 340 ? -43.241 -6.127 4.033 1.00 25.44 340 SER A N 1
ATOM 2731 C CA . SER A 1 340 ? -43.458 -5.033 3.084 1.00 25.44 340 SER A CA 1
ATOM 2732 C C . SER A 1 340 ? -43.020 -5.466 1.685 1.00 25.44 340 SER A C 1
ATOM 2734 O O . SER A 1 340 ? -41.871 -5.836 1.460 1.00 25.44 340 SER A O 1
ATOM 2736 N N . LEU A 1 341 ? -43.980 -5.409 0.767 1.00 25.94 341 LEU A N 1
ATOM 2737 C CA . LEU A 1 341 ? -43.904 -5.709 -0.657 1.00 25.94 341 LEU A CA 1
ATOM 2738 C C . LEU A 1 341 ? -43.038 -4.695 -1.419 1.00 25.94 341 LEU A C 1
ATOM 2740 O O . LEU A 1 341 ? -43.340 -3.506 -1.411 1.00 25.94 341 LEU A O 1
ATOM 2744 N N . LEU A 1 342 ? -42.066 -5.180 -2.194 1.00 26.81 342 LEU A N 1
ATOM 2745 C CA . LEU A 1 342 ? -41.601 -4.520 -3.420 1.00 26.81 342 LEU A CA 1
ATOM 2746 C C . LEU A 1 342 ? -41.450 -5.573 -4.524 1.00 26.81 342 LEU A C 1
ATOM 2748 O O . LEU A 1 342 ? -40.360 -6.034 -4.843 1.00 26.81 342 LEU A O 1
ATOM 2752 N N . SER A 1 343 ? -42.577 -5.982 -5.102 1.00 27.08 343 SER A N 1
ATOM 2753 C CA . SER A 1 343 ? -42.599 -6.553 -6.449 1.00 27.08 343 SER A CA 1
ATOM 2754 C C . SER A 1 343 ? -43.869 -6.107 -7.165 1.00 27.08 343 SER A C 1
ATOM 2756 O O . SER A 1 343 ? -44.972 -6.166 -6.626 1.00 27.08 343 SER A O 1
ATOM 2758 N N . ASN A 1 344 ? -43.681 -5.603 -8.379 1.00 24.61 344 ASN A N 1
ATOM 2759 C CA . ASN A 1 344 ? -44.725 -5.291 -9.343 1.00 24.61 344 ASN A CA 1
ATOM 2760 C C . ASN A 1 344 ? -44.289 -5.972 -10.659 1.00 24.61 344 ASN A C 1
ATOM 2762 O O . ASN A 1 344 ? -43.110 -5.822 -10.996 1.00 24.61 344 ASN A O 1
ATOM 2766 N N . PRO A 1 345 ? -45.156 -6.701 -11.401 1.00 33.91 345 PRO A N 1
ATOM 2767 C CA . PRO A 1 345 ? -46.614 -6.803 -11.267 1.00 33.91 345 PRO A CA 1
ATOM 2768 C C . PRO A 1 345 ? -47.153 -8.143 -10.697 1.00 33.91 345 PRO A C 1
ATOM 2770 O O . PRO A 1 345 ? -46.396 -9.104 -10.563 1.00 33.91 345 PRO A O 1
ATOM 2773 N N . PRO A 1 346 ? -48.458 -8.214 -10.332 1.00 29.50 346 PRO A N 1
ATOM 2774 C CA . PRO A 1 346 ? -49.018 -9.225 -9.433 1.00 29.50 346 PRO A CA 1
ATOM 2775 C C . PRO A 1 346 ? -49.774 -10.342 -10.169 1.00 29.50 346 PRO A C 1
ATOM 2777 O O . PRO A 1 346 ? -50.557 -10.067 -11.077 1.00 29.50 346 PRO A O 1
ATOM 2780 N N . ILE A 1 347 ? -49.655 -11.591 -9.708 1.00 26.42 347 ILE A N 1
ATOM 2781 C CA . ILE A 1 347 ? -50.615 -12.648 -10.060 1.00 26.42 347 ILE A CA 1
ATOM 2782 C C . ILE A 1 347 ? -51.014 -13.419 -8.788 1.00 26.42 347 ILE A C 1
ATOM 2784 O O . ILE A 1 347 ? -50.165 -13.944 -8.078 1.00 26.42 347 ILE A O 1
ATOM 2788 N N . PHE A 1 348 ? -52.333 -13.474 -8.564 1.00 24.27 348 PHE A N 1
ATOM 2789 C CA . PHE A 1 348 ? -53.113 -14.189 -7.538 1.00 24.27 348 PHE A CA 1
ATOM 2790 C C . PHE A 1 348 ? -53.399 -13.486 -6.194 1.00 24.27 348 PHE A C 1
ATOM 2792 O O . PHE A 1 348 ? -52.542 -13.285 -5.341 1.00 24.27 348 PHE A O 1
ATOM 2799 N N . ARG A 1 349 ? -54.693 -13.181 -5.993 1.00 25.14 349 ARG A N 1
ATOM 2800 C CA . ARG A 1 349 ? -55.324 -12.871 -4.700 1.00 25.14 349 ARG A CA 1
ATOM 2801 C C . ARG A 1 349 ? -55.755 -14.179 -4.033 1.00 25.14 349 ARG A C 1
ATOM 2803 O O . ARG A 1 349 ? -56.501 -14.938 -4.644 1.00 25.14 349 ARG A O 1
ATOM 2810 N N . ILE A 1 350 ? -55.386 -14.389 -2.771 1.00 26.36 350 ILE A N 1
ATOM 2811 C CA . ILE A 1 350 ? -56.031 -15.377 -1.893 1.00 26.36 350 ILE A CA 1
ATOM 2812 C C . ILE A 1 350 ? -56.732 -14.601 -0.777 1.00 26.36 350 ILE A C 1
ATOM 2814 O O . ILE A 1 350 ? -56.100 -13.826 -0.064 1.00 26.36 350 ILE A O 1
ATOM 2818 N N . ALA A 1 351 ? -58.046 -14.782 -0.657 1.00 25.56 351 ALA A N 1
ATOM 2819 C CA . ALA A 1 351 ? -58.845 -14.295 0.461 1.00 25.56 351 ALA A CA 1
ATOM 2820 C C . ALA A 1 351 ? -59.084 -15.453 1.438 1.00 25.56 351 ALA A C 1
ATOM 2822 O O . ALA A 1 351 ? -59.447 -16.544 1.001 1.00 25.56 351 ALA A O 1
ATOM 2823 N N . LEU A 1 352 ? -58.920 -15.220 2.743 1.00 26.05 352 LEU A N 1
ATOM 2824 C CA . LEU A 1 352 ? -59.351 -16.155 3.784 1.00 26.05 352 LEU A CA 1
ATOM 2825 C C . LEU A 1 352 ? -60.187 -15.422 4.838 1.00 26.05 352 LEU A C 1
ATOM 2827 O O . LEU A 1 352 ? -59.753 -14.438 5.433 1.00 26.05 352 LEU A O 1
ATOM 2831 N N . THR A 1 353 ? -61.405 -15.924 5.030 1.00 26.11 353 THR A N 1
ATOM 2832 C CA . THR A 1 353 ? -62.349 -15.595 6.106 1.00 26.11 353 THR A CA 1
ATOM 2833 C C . THR A 1 353 ? -61.969 -16.294 7.420 1.00 26.11 353 THR A C 1
ATOM 2835 O O . THR A 1 353 ? -61.400 -17.386 7.373 1.00 26.11 353 THR A O 1
ATOM 2838 N N . PRO A 1 354 ? -62.296 -15.720 8.595 1.00 26.25 354 PRO A N 1
ATOM 2839 C CA . PRO A 1 354 ? -61.873 -16.254 9.887 1.00 26.25 354 PRO A CA 1
ATOM 2840 C C . PRO A 1 354 ? -62.857 -17.300 10.437 1.00 26.25 354 PRO A C 1
ATOM 2842 O O . PRO A 1 354 ? -64.069 -17.105 10.374 1.00 26.25 354 PRO A O 1
ATOM 2845 N N . CYS A 1 355 ? -62.335 -18.361 11.059 1.00 25.75 355 CYS A N 1
ATOM 2846 C CA . CYS A 1 355 ? -63.104 -19.254 11.932 1.00 25.75 355 CYS A CA 1
ATOM 2847 C C . CYS A 1 355 ? -62.566 -19.168 13.366 1.00 25.75 355 CYS A C 1
ATOM 2849 O O . CYS A 1 355 ? -61.358 -19.213 13.593 1.00 25.75 355 CYS A O 1
ATOM 2851 N N . SER A 1 356 ? -63.481 -19.035 14.325 1.00 32.53 356 SER A N 1
ATOM 2852 C CA . SER A 1 356 ? -63.241 -18.987 15.770 1.00 32.53 356 SER A CA 1
ATOM 2853 C C . SER A 1 356 ? -63.498 -20.343 16.433 1.00 32.53 356 SER A C 1
ATOM 2855 O O . SER A 1 356 ? -64.451 -21.017 16.044 1.00 32.53 356 SER A O 1
ATOM 2857 N N . GLY A 1 357 ? -62.787 -20.652 17.521 1.00 28.72 357 GLY A N 1
ATOM 2858 C CA . GLY A 1 357 ? -63.233 -21.626 18.529 1.00 28.72 357 GLY A CA 1
ATOM 2859 C C . GLY A 1 357 ? -62.293 -22.809 18.781 1.00 28.72 357 GLY A C 1
ATOM 2860 O O . GLY A 1 357 ? -61.707 -23.365 17.863 1.00 28.72 357 GLY A O 1
ATOM 2861 N N . ASP A 1 358 ? -62.174 -23.153 20.064 1.00 34.56 358 ASP A N 1
ATOM 2862 C CA . ASP A 1 358 ? -61.214 -24.058 20.700 1.00 34.56 358 ASP A CA 1
ATOM 2863 C C . ASP A 1 358 ? -61.298 -25.556 20.330 1.00 34.56 358 ASP A C 1
ATOM 2865 O O . ASP A 1 358 ? -62.374 -26.119 20.147 1.00 34.56 358 ASP A O 1
ATOM 2869 N N . ARG A 1 359 ? -60.125 -26.203 20.460 1.00 30.09 359 ARG A N 1
ATOM 2870 C CA . ARG A 1 359 ? -59.806 -27.649 20.548 1.00 30.09 359 ARG A CA 1
ATOM 2871 C C . ARG A 1 359 ? -59.764 -28.502 19.263 1.00 30.09 359 ARG A C 1
ATOM 2873 O O . ARG A 1 359 ? -60.740 -28.685 18.558 1.00 30.09 359 ARG A O 1
ATOM 2880 N N . GLN A 1 360 ? -58.613 -29.185 19.170 1.00 29.58 360 GLN A N 1
ATOM 2881 C CA . GLN A 1 360 ? -58.289 -30.441 18.473 1.00 29.58 360 GLN A CA 1
ATOM 2882 C C . GLN A 1 360 ? -58.183 -30.443 16.933 1.00 29.58 360 GLN A C 1
ATOM 2884 O O . GLN A 1 360 ? -59.156 -30.330 16.207 1.00 29.58 360 GLN A O 1
ATOM 2889 N N . VAL A 1 361 ? -56.932 -30.661 16.493 1.00 32.34 361 VAL A N 1
ATOM 2890 C CA . VAL A 1 361 ? -56.440 -31.412 15.316 1.00 32.34 361 VAL A CA 1
ATOM 2891 C C . VAL A 1 361 ? -57.396 -31.537 14.120 1.00 32.34 361 VAL A C 1
ATOM 2893 O O . VAL A 1 361 ? -58.366 -32.284 14.169 1.00 32.34 361 VAL A O 1
ATOM 2896 N N . CYS A 1 362 ? -57.018 -30.949 12.982 1.00 25.42 362 CYS A N 1
ATOM 2897 C CA . CYS A 1 362 ? -57.539 -31.334 11.667 1.00 25.42 362 CYS A CA 1
ATOM 2898 C C . CYS A 1 362 ? -56.368 -31.703 10.749 1.00 25.42 362 CYS A C 1
ATOM 2900 O O . CYS A 1 362 ? -55.474 -30.895 10.502 1.00 25.42 362 CYS A O 1
ATOM 2902 N N . GLY A 1 363 ? -56.354 -32.967 10.318 1.00 25.16 363 GLY A N 1
ATOM 2903 C CA . GLY A 1 363 ? -55.361 -33.536 9.414 1.00 25.16 363 GLY A CA 1
ATOM 2904 C C . GLY A 1 363 ? -55.517 -33.053 7.970 1.00 25.16 363 GLY A C 1
ATOM 2905 O O . GLY A 1 363 ? -56.601 -32.682 7.528 1.00 25.16 363 GLY A O 1
ATOM 2906 N N . LEU A 1 364 ? -54.406 -33.088 7.236 1.00 25.42 364 LEU A N 1
ATOM 2907 C CA . LEU A 1 364 ? -54.342 -32.859 5.795 1.00 25.42 364 LEU A CA 1
ATOM 2908 C C . LEU A 1 364 ? -54.821 -34.111 5.048 1.00 25.42 364 LEU A C 1
ATOM 2910 O O . LEU A 1 364 ? -54.112 -35.112 4.990 1.00 25.42 364 LEU A O 1
ATOM 2914 N N . THR A 1 365 ? -56.003 -34.048 4.441 1.00 24.45 365 THR A N 1
ATOM 2915 C CA . THR A 1 365 ? -56.409 -34.959 3.362 1.00 24.45 365 THR A CA 1
ATOM 2916 C C . THR A 1 365 ? -56.067 -34.326 2.018 1.00 24.45 365 THR A C 1
ATOM 2918 O O . THR A 1 365 ? -56.662 -33.315 1.648 1.00 24.45 365 THR A O 1
ATOM 2921 N N . MET A 1 366 ? -55.145 -34.934 1.268 1.00 26.98 366 MET A N 1
ATOM 2922 C CA . MET A 1 366 ? -55.089 -34.778 -0.187 1.00 26.98 366 MET A CA 1
ATOM 2923 C C . MET A 1 366 ? -55.736 -36.004 -0.822 1.00 26.98 366 MET A C 1
ATOM 2925 O O . MET A 1 366 ? -55.404 -37.133 -0.471 1.00 26.98 366 MET A O 1
ATOM 2929 N N . GLY A 1 367 ? -56.632 -35.790 -1.775 1.00 22.97 367 GLY A N 1
ATOM 2930 C CA . GLY A 1 367 ? -57.077 -36.838 -2.678 1.00 22.97 367 GLY A CA 1
ATOM 2931 C C . GLY A 1 367 ? -57.322 -36.242 -4.049 1.00 22.97 367 GLY A C 1
ATOM 2932 O O . GLY A 1 367 ? -57.952 -35.191 -4.124 1.00 22.97 367 GLY A O 1
ATOM 2933 N N . HIS A 1 368 ? -56.855 -36.916 -5.100 1.00 27.11 368 HIS A N 1
ATOM 2934 C CA . HIS A 1 368 ? -57.658 -37.263 -6.280 1.00 27.11 368 HIS A CA 1
ATOM 2935 C C . HIS A 1 368 ? -56.925 -38.293 -7.176 1.00 27.11 368 HIS A C 1
ATOM 2937 O O . HIS A 1 368 ? -55.728 -38.500 -6.982 1.00 27.11 368 HIS A O 1
ATOM 2943 N N . PRO A 1 369 ? -57.661 -39.022 -8.042 1.00 35.25 369 PRO A N 1
ATOM 2944 C CA . PRO A 1 369 ? -57.499 -40.463 -8.268 1.00 35.25 369 PRO A CA 1
ATOM 2945 C C . PRO A 1 369 ? -56.758 -40.823 -9.565 1.00 35.25 369 PRO A C 1
ATOM 2947 O O . PRO A 1 369 ? -56.640 -39.997 -10.466 1.00 35.25 369 PRO A O 1
ATOM 2950 N N . GLY A 1 370 ? -56.383 -42.099 -9.695 1.00 27.89 370 GLY A N 1
ATOM 2951 C CA . GLY A 1 370 ? -56.084 -42.730 -10.985 1.00 27.89 370 GLY A CA 1
ATOM 2952 C C . GLY A 1 370 ? -54.978 -43.774 -10.893 1.00 27.89 370 GLY A C 1
ATOM 2953 O O . GLY A 1 370 ? -53.841 -43.431 -10.602 1.00 27.89 370 GLY A O 1
ATOM 2954 N N . GLU A 1 371 ? -55.342 -45.034 -11.101 1.00 31.72 371 GLU A N 1
ATOM 2955 C CA . GLU A 1 371 ? -54.524 -46.245 -10.992 1.00 31.72 371 GLU A CA 1
ATOM 2956 C C . GLU A 1 371 ? -53.487 -46.360 -12.126 1.00 31.72 371 GLU A C 1
ATOM 2958 O O . GLU A 1 371 ? -53.773 -45.943 -13.243 1.00 31.72 371 GLU A O 1
ATOM 2963 N N . ASP A 1 372 ? -52.301 -46.925 -11.843 1.00 29.58 372 ASP A N 1
ATOM 2964 C CA . ASP A 1 372 ? -51.748 -48.066 -12.599 1.00 29.58 372 ASP A CA 1
ATOM 2965 C C . ASP A 1 372 ? -50.395 -48.586 -12.047 1.00 29.58 372 ASP A C 1
ATOM 2967 O O . ASP A 1 372 ? -49.426 -47.861 -11.839 1.00 29.58 372 ASP A O 1
ATOM 2971 N N . ALA A 1 373 ? -50.407 -49.897 -11.792 1.00 28.42 373 ALA A N 1
ATOM 2972 C CA . ALA A 1 373 ? -49.361 -50.926 -11.735 1.00 28.42 373 ALA A CA 1
ATOM 2973 C C . ALA A 1 373 ? -47.868 -50.611 -11.430 1.00 28.42 373 ALA A C 1
ATOM 2975 O O . ALA A 1 373 ? -47.107 -50.078 -12.229 1.00 28.42 373 ALA A O 1
ATOM 2976 N N . PHE A 1 374 ? -47.439 -51.179 -10.295 1.00 29.80 374 PHE A N 1
ATOM 2977 C CA . PHE A 1 374 ? -46.191 -51.914 -10.003 1.00 29.80 374 PHE A CA 1
ATOM 2978 C C . PHE A 1 374 ? -45.094 -52.025 -11.095 1.00 29.80 374 PHE A C 1
ATOM 2980 O O . PHE A 1 374 ? -45.270 -52.731 -12.084 1.00 29.80 374 PHE A O 1
ATOM 2987 N N . LEU A 1 375 ? -43.894 -51.497 -10.795 1.00 25.36 375 LEU A N 1
ATOM 2988 C CA . LEU A 1 375 ? -42.575 -52.086 -11.112 1.00 25.36 375 LEU A CA 1
ATOM 2989 C C . LEU A 1 375 ? -41.468 -51.310 -10.365 1.00 25.36 375 LEU A C 1
ATOM 2991 O O . LEU A 1 375 ? -41.122 -50.187 -10.720 1.00 25.36 375 LEU A O 1
ATOM 2995 N N . ILE A 1 376 ? -40.900 -51.908 -9.312 1.00 31.83 376 ILE A N 1
ATOM 2996 C CA . ILE A 1 376 ? -39.704 -51.385 -8.632 1.00 31.83 376 ILE A CA 1
ATOM 2997 C C . ILE A 1 376 ? -38.491 -51.761 -9.492 1.00 31.83 376 ILE A C 1
ATOM 2999 O O . ILE A 1 376 ? -37.991 -52.881 -9.415 1.00 31.83 376 ILE A O 1
ATOM 3003 N N . ALA A 1 377 ? -38.032 -50.830 -10.328 1.00 29.48 377 ALA A N 1
ATOM 3004 C CA . ALA A 1 377 ? -36.751 -50.924 -11.018 1.00 29.48 377 ALA A CA 1
ATOM 3005 C C . ALA A 1 377 ? -35.686 -50.168 -10.210 1.00 29.48 377 ALA A C 1
ATOM 3007 O O . ALA A 1 377 ? -35.753 -48.952 -10.042 1.00 29.48 377 ALA A O 1
ATOM 3008 N N . SER A 1 378 ? -34.699 -50.897 -9.691 1.00 37.72 378 SER A N 1
ATOM 3009 C CA . SER A 1 378 ? -33.520 -50.334 -9.035 1.00 37.72 378 SER A CA 1
ATOM 3010 C C . SER A 1 378 ? -32.639 -49.612 -10.062 1.00 37.72 378 SER A C 1
ATOM 3012 O O . SER A 1 378 ? -31.801 -50.231 -10.714 1.00 37.72 378 SER A O 1
ATOM 3014 N N . THR A 1 379 ? -32.805 -48.299 -10.216 1.00 32.62 379 THR A N 1
ATOM 3015 C CA . THR A 1 379 ? -31.862 -47.465 -10.970 1.00 32.62 379 THR A CA 1
ATOM 3016 C C . THR A 1 379 ? -30.709 -47.055 -10.061 1.00 32.62 379 THR A C 1
ATOM 3018 O O . THR A 1 379 ? -30.878 -46.252 -9.145 1.00 32.62 379 THR A O 1
ATOM 3021 N N . ALA A 1 380 ? -29.531 -47.623 -10.315 1.00 32.47 380 ALA A N 1
ATOM 3022 C CA . ALA A 1 380 ? -28.273 -47.156 -9.755 1.00 32.47 380 ALA A CA 1
ATOM 3023 C C . ALA A 1 380 ? -28.055 -45.680 -10.132 1.00 32.47 380 ALA A C 1
ATOM 3025 O O . ALA A 1 380 ? -28.000 -45.337 -11.314 1.00 32.47 380 ALA A O 1
ATOM 3026 N N . SER A 1 381 ? -27.932 -44.811 -9.129 1.00 30.94 381 SER A N 1
ATOM 3027 C CA . SER A 1 381 ? -27.571 -43.408 -9.314 1.00 30.94 381 SER A CA 1
ATOM 3028 C C . SER A 1 381 ? -26.154 -43.314 -9.881 1.00 30.94 381 SER A C 1
ATOM 3030 O O . SER A 1 381 ? -25.168 -43.414 -9.152 1.00 30.94 381 SER A O 1
ATOM 3032 N N . LEU A 1 382 ? -26.041 -43.120 -11.194 1.00 31.64 382 LEU A N 1
ATOM 3033 C CA . LEU A 1 382 ? -24.830 -42.602 -11.819 1.00 31.64 382 LEU A CA 1
ATOM 3034 C C . LEU A 1 382 ? -24.627 -41.173 -11.304 1.00 31.64 382 LEU A C 1
ATOM 3036 O O . LEU A 1 382 ? -25.339 -40.251 -11.699 1.00 31.64 382 LEU A O 1
ATOM 3040 N N . ALA A 1 383 ? -23.671 -41.000 -10.392 1.00 30.98 383 ALA A N 1
ATOM 3041 C CA . ALA A 1 383 ? -23.172 -39.691 -10.002 1.00 30.98 383 ALA A CA 1
ATOM 3042 C C . ALA A 1 383 ? -22.497 -39.051 -11.223 1.00 30.98 383 ALA A C 1
ATOM 3044 O O . ALA A 1 383 ? -21.329 -39.307 -11.513 1.00 30.98 383 ALA A O 1
ATOM 3045 N N . LEU A 1 384 ? -23.250 -38.247 -11.973 1.00 30.86 384 LEU A N 1
ATOM 3046 C CA . LEU A 1 384 ? -22.673 -37.331 -12.945 1.00 30.86 384 LEU A CA 1
ATOM 3047 C C . LEU A 1 384 ? -21.815 -36.336 -12.163 1.00 30.86 384 LEU A C 1
ATOM 3049 O O . LEU A 1 384 ? -22.317 -35.613 -11.302 1.00 30.86 384 LEU A O 1
ATOM 3053 N N . ALA A 1 385 ? -20.511 -36.340 -12.434 1.00 31.28 385 ALA A N 1
ATOM 3054 C CA . ALA A 1 385 ? -19.597 -35.335 -11.922 1.00 31.28 385 ALA A CA 1
ATOM 3055 C C . ALA A 1 385 ? -20.068 -33.964 -12.424 1.00 31.28 385 ALA A C 1
ATOM 3057 O O . ALA A 1 385 ? -19.912 -33.632 -13.598 1.00 31.28 385 ALA A O 1
ATOM 3058 N N . VAL A 1 386 ? -20.683 -33.187 -11.533 1.00 32.31 386 VAL A N 1
ATOM 3059 C CA . VAL A 1 386 ? -20.942 -31.768 -11.769 1.00 32.31 386 VAL A CA 1
ATOM 3060 C C . VAL A 1 386 ? -19.568 -31.107 -11.908 1.00 32.31 386 VAL A C 1
ATOM 3062 O O . VAL A 1 386 ? -18.737 -31.289 -11.012 1.00 32.31 386 VAL A O 1
ATOM 3065 N N . PRO A 1 387 ? -19.267 -30.400 -13.011 1.00 33.16 387 PRO A N 1
ATOM 3066 C CA . PRO A 1 387 ? -17.997 -29.704 -13.128 1.00 33.16 387 PRO A CA 1
ATOM 3067 C C . PRO A 1 387 ? -17.882 -28.703 -11.975 1.00 33.16 387 PRO A C 1
ATOM 3069 O O . PRO A 1 387 ? -18.791 -27.909 -11.736 1.00 33.16 387 PRO A O 1
ATOM 3072 N N . THR A 1 388 ? -16.770 -28.767 -11.240 1.00 29.28 388 THR A N 1
ATOM 3073 C CA . THR A 1 388 ? -16.410 -27.763 -10.238 1.00 29.28 388 THR A CA 1
ATOM 3074 C C . THR A 1 388 ? -16.467 -26.391 -10.898 1.00 29.28 388 THR A C 1
ATOM 3076 O O . THR A 1 388 ? -15.832 -26.187 -11.934 1.00 29.28 388 THR A O 1
ATOM 3079 N N . ALA A 1 389 ? -17.234 -25.468 -10.314 1.00 25.95 389 ALA A N 1
ATOM 3080 C CA . ALA A 1 389 ? -17.325 -24.096 -10.787 1.00 25.95 389 ALA A CA 1
ATOM 3081 C C . ALA A 1 389 ? -15.916 -23.517 -10.994 1.00 25.95 389 ALA A C 1
ATOM 3083 O O . ALA A 1 389 ? -15.083 -23.518 -10.084 1.00 25.95 389 ALA A O 1
ATOM 3084 N N . THR A 1 390 ? -15.635 -23.050 -12.208 1.00 27.75 390 THR A N 1
ATOM 3085 C CA . THR A 1 390 ? -14.461 -22.229 -12.498 1.00 27.75 390 THR A CA 1
ATOM 3086 C C . THR A 1 390 ? -14.548 -20.960 -11.661 1.00 27.75 390 THR A C 1
ATOM 3088 O O . THR A 1 390 ? -15.532 -20.233 -11.770 1.00 27.75 390 THR A O 1
ATOM 3091 N N . ILE A 1 391 ? -13.531 -20.717 -10.829 1.00 31.05 391 ILE A N 1
ATOM 3092 C CA . ILE A 1 391 ? -13.354 -19.489 -10.043 1.00 31.05 391 ILE A CA 1
ATOM 3093 C C . ILE A 1 391 ? -13.596 -18.283 -10.960 1.00 31.05 391 ILE A C 1
ATOM 3095 O O . ILE A 1 391 ? -12.897 -18.114 -11.962 1.00 31.05 391 ILE A O 1
ATOM 3099 N N . GLN A 1 392 ? -14.616 -17.488 -10.639 1.00 37.66 392 GLN A N 1
ATOM 3100 C CA . GLN A 1 392 ? -14.948 -16.268 -11.363 1.00 37.66 392 GLN A CA 1
ATOM 3101 C C . GLN A 1 392 ? -13.828 -15.239 -11.142 1.00 37.66 392 GLN A C 1
ATOM 3103 O O . GLN A 1 392 ? -13.223 -15.160 -10.073 1.00 37.66 392 GLN A O 1
ATOM 3108 N N . LYS A 1 393 ? -13.493 -14.514 -12.210 1.00 43.16 393 LYS A N 1
ATOM 3109 C CA . LYS A 1 393 ? -12.399 -13.541 -12.287 1.00 43.16 393 LYS A CA 1
ATOM 3110 C C . LYS A 1 393 ? -12.565 -12.473 -11.190 1.00 43.16 393 LYS A C 1
ATOM 3112 O O . LYS A 1 393 ? -13.640 -11.885 -11.114 1.00 43.16 393 LYS A O 1
ATOM 3117 N N . ARG A 1 394 ? -11.538 -12.212 -10.363 1.00 55.53 394 ARG A N 1
ATOM 3118 C CA . ARG A 1 394 ? -11.571 -11.071 -9.419 1.00 55.53 394 ARG A CA 1
ATOM 3119 C C . ARG A 1 394 ? -11.749 -9.776 -10.214 1.00 55.53 394 ARG A C 1
ATOM 3121 O O . ARG A 1 394 ? -11.164 -9.653 -11.290 1.00 55.53 394 ARG A O 1
ATOM 3128 N N . ALA A 1 395 ? -12.544 -8.846 -9.689 1.00 66.44 395 ALA A N 1
ATOM 3129 C CA . ALA A 1 395 ? -12.721 -7.531 -10.295 1.00 66.44 395 ALA A CA 1
ATOM 3130 C C . ALA A 1 395 ? -11.386 -6.765 -10.346 1.00 66.44 395 ALA A C 1
ATOM 3132 O O . ALA A 1 395 ? -10.555 -6.884 -9.441 1.00 66.44 395 ALA A O 1
ATOM 3133 N N . ASP A 1 396 ? -11.186 -5.991 -11.413 1.00 79.25 396 ASP A N 1
ATOM 3134 C CA . ASP A 1 396 ? -10.032 -5.102 -11.541 1.00 79.25 396 ASP A CA 1
ATOM 3135 C C . ASP A 1 396 ? -10.152 -3.945 -10.537 1.00 79.25 396 ASP A C 1
ATOM 3137 O O . ASP A 1 396 ? -11.245 -3.456 -10.253 1.00 79.25 396 ASP A O 1
ATOM 3141 N N . TYR A 1 397 ? -9.020 -3.462 -10.035 1.00 76.69 397 TYR A N 1
ATOM 3142 C CA . TYR A 1 397 ? -8.939 -2.311 -9.142 1.00 76.69 397 TYR A CA 1
ATOM 3143 C C . TYR A 1 397 ? -8.224 -1.143 -9.821 1.00 76.69 397 TYR A C 1
ATOM 3145 O O . TYR A 1 397 ? -7.206 -1.316 -10.492 1.00 76.69 397 TYR A O 1
ATOM 3153 N N . CYS A 1 398 ? -8.764 0.063 -9.644 1.00 84.62 398 CYS A N 1
ATOM 3154 C CA . CYS A 1 398 ? -8.343 1.258 -10.382 1.00 84.62 398 CYS A CA 1
ATOM 3155 C C . CYS A 1 398 ? -7.777 2.369 -9.490 1.00 84.62 398 CYS A C 1
ATOM 3157 O O . CYS A 1 398 ? -7.299 3.387 -9.990 1.00 84.62 398 CYS A O 1
ATOM 3159 N N . GLY A 1 399 ? -7.828 2.214 -8.166 1.00 66.12 399 GLY A N 1
ATOM 3160 C CA . GLY A 1 399 ? -7.309 3.204 -7.236 1.00 66.12 399 GLY A CA 1
ATOM 3161 C C . GLY A 1 399 ? -5.793 3.331 -7.335 1.00 66.12 399 GLY A C 1
ATOM 3162 O O . GLY A 1 399 ? -5.079 2.372 -7.636 1.00 66.12 399 GLY A O 1
ATOM 3163 N N . GLN A 1 400 ? -5.295 4.536 -7.050 1.00 73.88 400 GLN A N 1
ATOM 3164 C CA . GLN A 1 400 ? -3.878 4.888 -7.175 1.00 73.88 400 GLN A CA 1
ATOM 3165 C C . GLN A 1 400 ? -2.945 3.884 -6.473 1.00 73.88 400 GLN A C 1
ATOM 3167 O O . GLN A 1 400 ? -1.882 3.555 -6.994 1.00 73.88 400 GLN A O 1
ATOM 3172 N N . TRP A 1 401 ? -3.353 3.387 -5.304 1.00 75.06 401 TRP A N 1
ATOM 3173 C CA . TRP A 1 401 ? -2.540 2.534 -4.429 1.00 75.06 401 TRP A CA 1
ATOM 3174 C C . TRP A 1 401 ? -3.189 1.184 -4.137 1.00 75.06 401 TRP A C 1
ATOM 3176 O O . TRP A 1 401 ? -2.774 0.488 -3.212 1.00 75.06 401 TRP A O 1
ATOM 3186 N N . ASP A 1 402 ? -4.205 0.819 -4.916 1.00 71.81 402 ASP A N 1
ATOM 3187 C CA . ASP A 1 402 ? -4.863 -0.469 -4.762 1.00 71.81 402 ASP A CA 1
ATOM 3188 C C . ASP A 1 402 ? -3.875 -1.603 -5.077 1.00 71.81 402 ASP A C 1
ATOM 3190 O O . ASP A 1 402 ? -2.967 -1.473 -5.911 1.00 71.81 402 ASP A O 1
ATOM 3194 N N . SER A 1 403 ? -4.032 -2.720 -4.372 1.00 81.12 403 SER A N 1
ATOM 3195 C CA . SER A 1 403 ? -3.204 -3.907 -4.551 1.00 81.12 403 SER A CA 1
ATOM 3196 C C . SER A 1 403 ? -3.951 -5.166 -4.136 1.00 81.12 403 SER A C 1
ATOM 3198 O O . SER A 1 403 ? -4.967 -5.101 -3.450 1.00 81.12 403 SER A O 1
ATOM 3200 N N . THR A 1 404 ? -3.444 -6.321 -4.549 1.00 76.38 404 THR A N 1
ATOM 3201 C CA . THR A 1 404 ? -3.958 -7.631 -4.147 1.00 76.38 404 THR A CA 1
ATOM 3202 C C . THR A 1 404 ? -2.798 -8.556 -3.812 1.00 76.38 404 THR A C 1
ATOM 3204 O O . THR A 1 404 ? -1.867 -8.707 -4.604 1.00 76.38 404 THR A O 1
ATOM 3207 N N . VAL A 1 405 ? -2.863 -9.205 -2.650 1.00 82.06 405 VAL A N 1
ATOM 3208 C CA . VAL A 1 405 ? -1.927 -10.268 -2.267 1.00 82.06 405 VAL A CA 1
ATOM 3209 C C . VAL A 1 405 ? -2.462 -11.607 -2.775 1.00 82.06 405 VAL A C 1
ATOM 3211 O O . VAL A 1 405 ? -3.625 -11.947 -2.567 1.00 82.06 405 VAL A O 1
ATOM 3214 N N . THR A 1 406 ? -1.624 -12.389 -3.451 1.00 77.62 406 THR A N 1
ATOM 3215 C CA . THR A 1 406 ? -1.972 -13.727 -3.932 1.00 77.62 406 THR A CA 1
ATOM 3216 C C . THR A 1 406 ? -0.751 -14.652 -3.910 1.00 77.62 406 THR A C 1
ATOM 3218 O O . THR A 1 406 ? 0.238 -14.446 -4.611 1.00 77.62 406 THR A O 1
ATOM 3221 N N . GLY A 1 407 ? -0.791 -15.683 -3.062 1.00 87.75 407 GLY A N 1
ATOM 3222 C CA . GLY A 1 407 ? 0.371 -16.546 -2.825 1.00 87.75 407 GLY A CA 1
ATOM 3223 C C . GLY A 1 407 ? 1.575 -15.758 -2.297 1.00 87.75 407 GLY A C 1
ATOM 3224 O O . GLY A 1 407 ? 1.448 -14.997 -1.341 1.00 87.75 407 GLY A O 1
ATOM 3225 N N . ASP A 1 408 ? 2.733 -15.928 -2.938 1.00 85.12 408 ASP A N 1
ATOM 3226 C CA . ASP A 1 408 ? 3.971 -15.202 -2.612 1.00 85.12 408 ASP A CA 1
ATOM 3227 C C . ASP A 1 408 ? 4.063 -13.826 -3.296 1.00 85.12 408 ASP A C 1
ATOM 3229 O O . ASP A 1 408 ? 5.119 -13.194 -3.279 1.00 85.12 408 ASP A O 1
ATOM 3233 N N . TYR A 1 409 ? 2.984 -13.360 -3.923 1.00 86.31 409 TYR A N 1
ATOM 3234 C CA . TYR A 1 409 ? 2.976 -12.165 -4.756 1.00 86.31 409 TYR A CA 1
ATOM 3235 C C . TYR A 1 409 ? 2.067 -11.083 -4.184 1.00 86.31 409 TYR A C 1
ATOM 3237 O O . TYR A 1 409 ? 0.963 -11.372 -3.728 1.00 86.31 409 TYR A O 1
ATOM 3245 N N . THR A 1 410 ? 2.484 -9.828 -4.308 1.00 87.31 410 THR A N 1
ATOM 3246 C CA . THR A 1 410 ? 1.597 -8.671 -4.160 1.00 87.31 410 THR A CA 1
ATOM 3247 C C . THR A 1 410 ? 1.556 -7.916 -5.477 1.00 87.31 410 THR A C 1
ATOM 3249 O O . THR A 1 410 ? 2.593 -7.456 -5.949 1.00 87.31 410 THR A O 1
ATOM 3252 N N . VAL A 1 411 ? 0.377 -7.806 -6.087 1.00 87.56 411 VAL A N 1
ATOM 3253 C CA . VAL A 1 411 ? 0.166 -7.096 -7.354 1.00 87.56 411 VAL A CA 1
ATOM 3254 C C . VAL A 1 411 ? -0.357 -5.701 -7.046 1.00 87.56 411 VAL A C 1
ATOM 3256 O O . VAL A 1 411 ? -1.403 -5.562 -6.422 1.00 87.56 411 VAL A O 1
ATOM 3259 N N . TYR A 1 412 ? 0.353 -4.664 -7.471 1.00 85.81 412 TYR A N 1
ATOM 3260 C CA . TYR A 1 412 ? 0.026 -3.264 -7.206 1.00 85.81 412 TYR A CA 1
ATOM 3261 C C . TYR A 1 412 ? -0.467 -2.556 -8.465 1.00 85.81 412 TYR A C 1
ATOM 3263 O O . TYR A 1 412 ? 0.021 -2.831 -9.559 1.00 85.81 412 TYR A O 1
ATOM 3271 N N . ASN A 1 413 ? -1.385 -1.599 -8.301 1.00 87.75 413 ASN A N 1
ATOM 3272 C CA . ASN A 1 413 ? -1.731 -0.650 -9.362 1.00 87.75 413 ASN A CA 1
ATOM 3273 C C . ASN A 1 413 ? -0.690 0.479 -9.454 1.00 87.75 413 ASN A C 1
ATOM 3275 O O . ASN A 1 413 ? -0.207 0.792 -10.536 1.00 87.75 413 ASN A O 1
ATOM 3279 N N . ASN A 1 414 ? -0.304 1.039 -8.298 1.00 83.81 414 ASN A N 1
ATOM 3280 C CA . ASN A 1 414 ? 0.841 1.941 -8.115 1.00 83.81 414 ASN A CA 1
ATOM 3281 C C . ASN A 1 414 ? 0.913 3.102 -9.132 1.00 83.81 414 ASN A C 1
ATOM 3283 O O . ASN A 1 414 ? 1.889 3.254 -9.870 1.00 83.81 414 ASN A O 1
ATOM 3287 N N . LEU A 1 415 ? -0.111 3.959 -9.161 1.00 83.62 415 LEU A N 1
ATOM 3288 C CA . LEU A 1 415 ? -0.178 5.134 -10.046 1.00 83.62 415 LEU A CA 1
ATOM 3289 C C . LEU A 1 415 ? 0.573 6.334 -9.441 1.00 83.62 415 LEU A C 1
ATOM 3291 O O . LEU A 1 415 ? 0.027 7.422 -9.239 1.00 83.62 415 LEU A O 1
ATOM 3295 N N . TRP A 1 416 ? 1.835 6.120 -9.066 1.00 79.25 416 TRP A N 1
ATOM 3296 C CA . TRP A 1 416 ? 2.618 7.079 -8.285 1.00 79.25 416 TRP A CA 1
ATOM 3297 C C . TRP A 1 416 ? 2.863 8.416 -8.988 1.00 79.25 416 TRP A C 1
ATOM 3299 O O . TRP A 1 416 ? 2.896 9.453 -8.321 1.00 79.25 416 TRP A O 1
ATOM 3309 N N . GLY A 1 417 ? 2.982 8.387 -10.314 1.00 77.94 417 GLY A N 1
ATOM 3310 C CA . GLY A 1 417 ? 3.219 9.540 -11.179 1.00 77.94 417 GLY A CA 1
ATOM 3311 C C . GLY A 1 417 ? 1.956 10.057 -11.867 1.00 77.94 417 GLY A C 1
ATOM 3312 O O . GLY A 1 417 ? 2.052 10.859 -12.790 1.00 77.94 417 GLY A O 1
ATOM 3313 N N . GLN A 1 418 ? 0.754 9.627 -11.453 1.00 81.94 418 GLN A N 1
ATOM 3314 C CA . GLN A 1 418 ? -0.493 10.024 -12.129 1.00 81.94 418 GLN A CA 1
ATOM 3315 C C . GLN A 1 418 ? -0.698 11.546 -12.167 1.00 81.94 418 GLN A C 1
ATOM 3317 O O . GLN A 1 418 ? -1.359 12.057 -13.062 1.00 81.94 418 GLN A O 1
ATOM 3322 N N . ALA A 1 419 ? -0.122 12.274 -11.203 1.00 82.75 419 ALA A N 1
ATOM 3323 C CA . ALA A 1 419 ? -0.203 13.731 -11.128 1.00 82.75 419 ALA A CA 1
ATOM 3324 C C . ALA A 1 419 ? 0.597 14.442 -12.235 1.00 82.75 419 ALA A C 1
ATOM 3326 O O . ALA A 1 419 ? 0.323 15.605 -12.514 1.00 82.75 419 ALA A O 1
ATOM 3327 N N . ASP A 1 420 ? 1.551 13.754 -12.871 1.00 79.56 420 ASP A N 1
ATOM 3328 C CA . ASP A 1 420 ? 2.304 14.277 -14.014 1.00 79.56 420 ASP A CA 1
ATOM 3329 C C . ASP A 1 420 ? 1.543 14.079 -15.341 1.00 79.56 420 ASP A C 1
ATOM 3331 O O . ASP A 1 420 ? 1.967 14.569 -16.388 1.00 79.56 420 ASP A O 1
ATOM 3335 N N . ALA A 1 421 ? 0.420 13.349 -15.335 1.00 81.44 421 ALA A N 1
ATOM 3336 C CA . ALA A 1 421 ? -0.470 13.235 -16.487 1.00 81.44 421 ALA A CA 1
ATOM 3337 C C . ALA A 1 421 ? -1.422 14.436 -16.567 1.00 81.44 421 ALA A C 1
ATOM 3339 O O . ALA A 1 421 ? -1.896 14.946 -15.555 1.00 81.44 421 ALA A O 1
ATOM 3340 N N . THR A 1 422 ? -1.775 14.850 -17.785 1.00 80.69 422 THR A N 1
ATOM 3341 C CA . THR A 1 422 ? -2.887 15.794 -17.989 1.00 80.69 422 THR A CA 1
ATOM 3342 C C . THR A 1 422 ? -4.235 15.094 -17.867 1.00 80.69 422 THR A C 1
ATOM 3344 O O . THR A 1 422 ? -5.208 15.700 -17.429 1.00 80.69 422 THR A O 1
ATOM 3347 N N . SER A 1 423 ? -4.305 13.823 -18.268 1.00 77.50 423 SER A N 1
ATOM 3348 C CA . SER A 1 423 ? -5.472 12.961 -18.089 1.00 77.50 423 SER A CA 1
ATOM 3349 C C . SER A 1 423 ? -5.088 11.492 -18.241 1.00 77.50 423 SER A C 1
ATOM 3351 O O . SER A 1 423 ? -4.081 11.155 -18.873 1.00 77.50 423 SER A O 1
ATOM 3353 N N . GLY A 1 424 ? -5.908 10.615 -17.672 1.00 89.12 424 GLY A N 1
ATOM 3354 C CA . GLY A 1 424 ? -5.770 9.179 -17.839 1.00 89.12 424 GLY A CA 1
ATOM 3355 C C . GLY A 1 424 ? -6.314 8.386 -16.663 1.00 89.12 424 GLY A C 1
ATOM 3356 O O . GLY A 1 424 ? -6.746 8.945 -15.655 1.00 89.12 424 GLY A O 1
ATOM 3357 N N . SER A 1 425 ? -6.306 7.072 -16.823 1.00 82.31 425 SER A N 1
ATOM 3358 C CA . SER A 1 425 ? -6.762 6.113 -15.824 1.00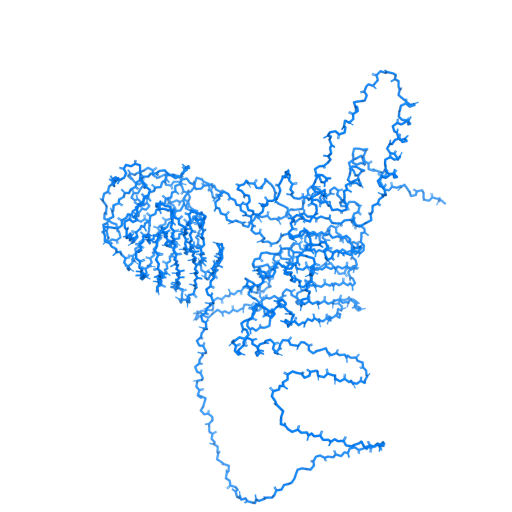 82.31 425 SER A CA 1
ATOM 3359 C C . SER A 1 425 ? -6.078 4.773 -16.042 1.00 82.31 425 SER A C 1
ATOM 3361 O O . SER A 1 425 ? -5.677 4.451 -17.164 1.00 82.31 425 SER A O 1
ATOM 3363 N N . GLN A 1 426 ? -6.008 3.967 -14.988 1.00 92.31 426 GLN A N 1
ATOM 3364 C CA . GLN A 1 426 ? -5.418 2.639 -15.042 1.00 92.31 426 GLN A CA 1
ATOM 3365 C C . GLN A 1 426 ? -6.064 1.707 -14.025 1.00 92.31 426 GLN A C 1
ATOM 3367 O O . GLN A 1 426 ? -6.238 2.079 -12.864 1.00 92.31 426 GLN A O 1
ATOM 3372 N N . CYS A 1 427 ? -6.371 0.493 -14.471 1.00 89.50 427 CYS A N 1
ATOM 3373 C CA . CYS A 1 427 ? -6.929 -0.574 -13.654 1.00 89.50 427 CYS A CA 1
ATOM 3374 C C . CYS A 1 427 ? -6.088 -1.840 -13.798 1.00 89.50 427 CYS A C 1
ATOM 3376 O O . CYS A 1 427 ? -5.619 -2.163 -14.891 1.00 89.50 427 CYS A O 1
ATOM 3378 N N . THR A 1 428 ? -5.908 -2.561 -12.700 1.00 90.94 428 THR A N 1
ATOM 3379 C CA . THR A 1 428 ? -5.082 -3.767 -12.618 1.00 90.94 428 THR A CA 1
ATOM 3380 C C . THR A 1 428 ? -5.894 -4.900 -12.007 1.00 90.94 428 THR A C 1
ATOM 3382 O O . THR A 1 428 ? -6.700 -4.664 -11.114 1.00 90.94 428 THR A O 1
ATOM 3385 N N . GLY A 1 429 ? -5.690 -6.127 -12.480 1.00 86.31 429 GLY A N 1
ATOM 3386 C CA . GLY A 1 429 ? -6.448 -7.291 -12.029 1.00 86.31 429 GLY A CA 1
ATOM 3387 C C . GLY A 1 429 ? -5.609 -8.561 -11.995 1.00 86.31 429 GLY A C 1
ATOM 3388 O O . GLY A 1 429 ? -4.703 -8.757 -12.809 1.00 86.31 429 GLY A O 1
ATOM 3389 N N . VAL A 1 430 ? -5.926 -9.447 -11.049 1.00 89.50 430 VAL A N 1
ATOM 3390 C CA . VAL A 1 430 ? -5.328 -10.785 -10.941 1.00 89.50 430 VAL A CA 1
ATOM 3391 C C . VAL A 1 430 ? -6.235 -11.790 -11.647 1.00 89.50 430 VAL A C 1
ATOM 3393 O O . VAL A 1 430 ? -7.362 -12.030 -11.222 1.00 89.50 430 VAL A O 1
ATOM 3396 N N . ASP A 1 431 ? -5.720 -12.420 -12.701 1.00 86.06 431 ASP A N 1
ATOM 3397 C CA . ASP A 1 431 ? -6.455 -13.410 -13.495 1.00 86.06 431 ASP A CA 1
ATOM 3398 C C . ASP A 1 431 ? -6.402 -14.815 -12.876 1.00 86.06 431 ASP A C 1
ATOM 3400 O O . ASP A 1 431 ? -7.263 -15.650 -13.149 1.00 86.06 431 ASP A O 1
ATOM 3404 N N . GLY A 1 432 ? -5.391 -15.097 -12.049 1.00 79.06 432 GLY A N 1
ATOM 3405 C CA . GLY A 1 432 ? -5.311 -16.331 -11.272 1.00 79.06 432 GLY A CA 1
ATOM 3406 C C . GLY A 1 432 ? -3.892 -16.724 -10.872 1.00 79.06 432 GLY A C 1
ATOM 3407 O O . GLY A 1 432 ? -2.906 -16.180 -11.363 1.00 79.06 432 GLY A O 1
ATOM 3408 N N . LEU A 1 433 ? -3.791 -17.719 -9.991 1.00 87.50 433 LEU A N 1
ATOM 3409 C CA . LEU A 1 433 ? -2.532 -18.315 -9.553 1.00 87.50 433 LEU A CA 1
ATOM 3410 C C . LEU A 1 433 ? -2.638 -19.839 -9.655 1.00 87.50 433 LEU A C 1
ATOM 3412 O O . LEU A 1 433 ? -3.521 -20.443 -9.051 1.00 87.50 433 LEU A O 1
ATOM 3416 N N . SER A 1 434 ? -1.736 -20.463 -10.416 1.00 84.25 434 SER A N 1
ATOM 3417 C CA . SER A 1 434 ? -1.645 -21.922 -10.545 1.00 84.25 434 SER A CA 1
ATOM 3418 C C . SER A 1 434 ? -0.252 -22.392 -10.141 1.00 84.25 434 SER A C 1
ATOM 3420 O O . SER A 1 434 ? 0.730 -22.172 -10.856 1.00 84.25 434 SER A O 1
ATOM 3422 N N . GLY A 1 435 ? -0.143 -23.033 -8.976 1.00 88.81 435 GLY A N 1
ATOM 3423 C CA . GLY A 1 435 ? 1.154 -23.318 -8.362 1.00 88.81 435 GLY A CA 1
ATOM 3424 C C . GLY A 1 435 ? 1.890 -22.013 -8.046 1.00 88.81 435 GLY A C 1
ATOM 3425 O O . GLY A 1 435 ? 1.406 -21.213 -7.256 1.00 88.81 435 GLY A O 1
ATOM 3426 N N . ARG A 1 436 ? 3.042 -21.782 -8.689 1.00 88.25 436 ARG A N 1
ATOM 3427 C CA . ARG A 1 436 ? 3.796 -20.513 -8.604 1.00 88.25 436 ARG A CA 1
ATOM 3428 C C . ARG A 1 436 ? 3.572 -19.589 -9.804 1.00 88.25 436 ARG A C 1
ATOM 3430 O O . ARG A 1 436 ? 4.180 -18.528 -9.851 1.00 88.25 436 ARG A O 1
ATOM 3437 N N . SER A 1 437 ? 2.759 -20.005 -10.775 1.00 93.19 437 SER A N 1
ATOM 3438 C CA . SER A 1 437 ? 2.524 -19.279 -12.024 1.00 93.19 437 SER A CA 1
ATOM 3439 C C . SER A 1 437 ? 1.368 -18.296 -11.842 1.00 93.19 437 SER A C 1
ATOM 3441 O O . SER A 1 437 ? 0.198 -18.693 -11.811 1.00 93.19 437 SER A O 1
ATOM 3443 N N . LEU A 1 438 ? 1.713 -17.025 -11.652 1.00 93.62 438 LEU A N 1
ATOM 3444 C CA . LEU A 1 438 ? 0.789 -15.905 -11.524 1.00 93.62 438 LEU A CA 1
ATOM 3445 C C . LEU A 1 438 ? 0.343 -15.414 -12.904 1.00 93.62 438 LEU A C 1
ATOM 3447 O O . LEU A 1 438 ? 1.159 -15.273 -13.815 1.00 93.62 438 LEU A O 1
ATOM 3451 N N . LYS A 1 439 ? -0.942 -15.090 -13.031 1.00 96.44 439 LYS A N 1
ATOM 3452 C CA . LYS A 1 439 ? -1.539 -14.431 -14.192 1.00 96.44 439 LYS A CA 1
ATOM 3453 C C . LYS A 1 439 ? -2.210 -13.146 -13.745 1.00 96.44 439 LYS A C 1
ATOM 3455 O O . LYS A 1 439 ? -2.960 -13.150 -12.768 1.00 96.44 439 LYS A O 1
ATOM 3460 N N . TRP A 1 440 ? -1.926 -12.058 -14.440 1.00 97.25 440 TRP A N 1
ATOM 3461 C CA . TRP A 1 440 ? -2.468 -10.744 -14.121 1.00 97.25 440 TRP A CA 1
ATOM 3462 C C . TRP A 1 440 ? -2.415 -9.837 -15.344 1.00 97.25 440 TRP A C 1
ATOM 3464 O O . TRP A 1 440 ? -1.728 -10.120 -16.332 1.00 97.25 440 TRP A O 1
ATOM 3474 N N . HIS A 1 441 ? -3.121 -8.722 -15.274 1.00 98.44 441 HIS A N 1
ATOM 3475 C CA . HIS A 1 441 ? -3.111 -7.725 -16.327 1.00 98.44 441 HIS A CA 1
ATOM 3476 C C . HIS A 1 441 ? -3.254 -6.322 -15.753 1.00 98.44 441 HIS A C 1
ATOM 3478 O O . HIS A 1 441 ? -3.719 -6.129 -14.632 1.00 98.44 441 HIS A O 1
ATOM 3484 N N . THR A 1 442 ? -2.872 -5.335 -16.554 1.00 98.25 442 THR A N 1
ATOM 3485 C CA . THR A 1 442 ? -3.187 -3.932 -16.296 1.00 98.25 442 THR A CA 1
ATOM 3486 C C . THR A 1 442 ? -3.608 -3.269 -17.596 1.00 98.25 442 THR A C 1
ATOM 3488 O O . THR A 1 442 ? -3.008 -3.514 -18.647 1.00 98.25 442 THR A O 1
ATOM 3491 N N . SER A 1 443 ? -4.676 -2.481 -17.533 1.00 97.56 443 SER A N 1
ATOM 3492 C CA . SER A 1 443 ? -5.218 -1.726 -18.659 1.00 97.56 443 SER A CA 1
ATOM 3493 C C . SER A 1 443 ? -5.185 -0.243 -18.323 1.00 97.56 443 SER A C 1
ATOM 3495 O O . SER A 1 443 ? -5.595 0.146 -17.230 1.00 97.56 443 SER A O 1
ATOM 3497 N N . TRP A 1 444 ? -4.709 0.592 -19.242 1.00 97.69 444 TRP A N 1
ATOM 3498 C CA . TRP A 1 444 ? -4.526 2.016 -18.977 1.00 97.69 444 TRP A CA 1
ATOM 3499 C C . TRP A 1 444 ? -4.653 2.889 -20.218 1.00 97.69 444 TRP A C 1
ATOM 3501 O O . TRP A 1 444 ? -4.632 2.442 -21.365 1.00 97.69 444 TRP A O 1
ATOM 3511 N N . SER A 1 445 ? -4.820 4.181 -19.978 1.00 96.06 445 SER A N 1
ATOM 3512 C CA . SER A 1 445 ? -4.673 5.234 -20.978 1.00 96.06 445 SER A CA 1
ATOM 3513 C C . SER A 1 445 ? -4.110 6.454 -20.268 1.00 96.06 445 SER A C 1
ATOM 3515 O O . SER A 1 445 ? -4.674 6.879 -19.265 1.00 96.06 445 SER A O 1
ATOM 3517 N N . TRP A 1 446 ? -2.993 6.990 -20.756 1.00 94.31 446 TRP A N 1
ATOM 3518 C CA . TRP A 1 446 ? -2.280 8.106 -20.135 1.00 94.31 446 TRP A CA 1
ATOM 3519 C C . TRP A 1 446 ? -1.887 9.133 -21.190 1.00 94.31 446 TRP A C 1
ATOM 3521 O O . TRP A 1 446 ? -1.329 8.791 -22.232 1.00 94.31 446 TRP A O 1
ATOM 3531 N N . THR A 1 447 ? -2.161 10.404 -20.903 1.00 88.56 447 THR A N 1
ATOM 3532 C CA . THR A 1 447 ? -1.833 11.546 -21.764 1.00 88.56 447 THR A CA 1
ATOM 3533 C C . THR A 1 447 ? -1.138 12.638 -20.950 1.00 88.56 447 THR A C 1
ATOM 3535 O O . THR A 1 447 ? -1.432 12.829 -19.770 1.00 88.56 447 THR A O 1
ATOM 3538 N N . GLY A 1 448 ? -0.225 13.380 -21.583 1.00 85.56 448 GLY A N 1
ATOM 3539 C CA . GLY A 1 448 ? 0.511 14.481 -20.954 1.00 85.56 448 GLY A CA 1
ATOM 3540 C C . GLY A 1 448 ? 1.758 14.040 -20.180 1.00 85.56 448 GLY A C 1
ATOM 3541 O O . GLY A 1 448 ? 2.035 12.850 -20.043 1.00 85.56 448 GLY A O 1
ATOM 3542 N N . GLY A 1 449 ? 2.550 15.012 -19.719 1.00 85.12 449 GLY A N 1
ATOM 3543 C CA . GLY A 1 449 ? 3.812 14.770 -19.004 1.00 85.12 449 GLY A CA 1
ATOM 3544 C C . GLY A 1 449 ? 4.822 13.936 -19.800 1.00 85.12 449 GLY A C 1
ATOM 3545 O O . GLY A 1 449 ? 5.175 12.845 -19.346 1.00 85.12 449 GLY A O 1
ATOM 3546 N N . PRO A 1 450 ? 5.249 14.373 -21.001 1.00 85.06 450 PRO A N 1
ATOM 3547 C CA . PRO A 1 450 ? 6.208 13.622 -21.811 1.00 85.06 450 PRO A CA 1
ATOM 3548 C C . PRO A 1 450 ? 7.507 13.385 -21.032 1.00 85.06 450 PRO A C 1
ATOM 3550 O O . PRO A 1 450 ? 8.015 14.290 -20.377 1.00 85.06 450 PRO A O 1
ATOM 3553 N N . GLY A 1 451 ? 8.035 12.161 -21.087 1.00 83.25 451 GLY A N 1
ATOM 3554 C CA . GLY A 1 451 ? 9.239 11.769 -20.345 1.00 83.25 451 GLY A CA 1
ATOM 3555 C C . GLY A 1 451 ? 9.025 11.462 -18.856 1.00 83.25 451 GLY A C 1
ATOM 3556 O O . GLY A 1 451 ? 9.960 11.003 -18.209 1.00 83.25 451 GLY A O 1
ATOM 3557 N N . HIS A 1 452 ? 7.811 11.640 -18.321 1.00 87.25 452 HIS A N 1
ATOM 3558 C CA . HIS A 1 452 ? 7.468 11.278 -16.943 1.00 87.25 452 HIS A CA 1
ATOM 3559 C C . HIS A 1 452 ? 6.667 9.974 -16.897 1.00 87.25 452 HIS A C 1
ATOM 3561 O O . HIS A 1 452 ? 5.654 9.835 -17.589 1.00 87.25 452 HIS A O 1
ATOM 3567 N N . VAL A 1 453 ? 7.098 9.036 -16.058 1.00 90.44 453 VAL A N 1
ATOM 3568 C CA . VAL A 1 453 ? 6.373 7.792 -15.770 1.00 90.44 453 VAL A CA 1
ATOM 3569 C C . VAL A 1 453 ? 5.108 8.102 -14.967 1.00 90.44 453 VAL A C 1
ATOM 3571 O O . VAL A 1 453 ? 5.148 8.901 -14.037 1.00 90.44 453 VAL A O 1
ATOM 3574 N N . LYS A 1 454 ? 3.977 7.472 -15.309 1.00 93.00 454 LYS A N 1
ATOM 3575 C CA . LYS A 1 454 ? 2.686 7.698 -14.627 1.00 93.00 454 LYS A CA 1
ATOM 3576 C C . LYS A 1 454 ? 2.379 6.673 -13.541 1.00 93.00 454 LYS A C 1
ATOM 3578 O O . LYS A 1 454 ? 1.688 6.977 -12.569 1.00 93.00 454 LYS A O 1
ATOM 3583 N N . SER A 1 455 ? 2.894 5.461 -13.679 1.00 93.94 455 SER A N 1
ATOM 3584 C CA . SER A 1 455 ? 2.659 4.374 -12.730 1.00 93.94 455 SER A CA 1
ATOM 3585 C C . SER A 1 455 ? 3.762 3.334 -12.808 1.00 93.94 455 SER A C 1
ATOM 3587 O O . SER A 1 455 ? 4.511 3.322 -13.777 1.00 93.94 455 SER A O 1
ATOM 3589 N N . TYR A 1 456 ? 3.782 2.404 -11.864 1.00 97.69 456 TYR A N 1
ATOM 3590 C CA . TYR A 1 456 ? 4.482 1.139 -12.032 1.00 97.69 456 TYR A CA 1
ATOM 3591 C C . TYR A 1 456 ? 3.609 0.002 -11.508 1.00 97.69 456 TYR A C 1
ATOM 3593 O O . TYR A 1 456 ? 3.836 -0.503 -10.410 1.00 97.69 456 TYR A O 1
ATOM 3601 N N . ALA A 1 457 ? 2.571 -0.367 -12.269 1.00 97.94 457 ALA A N 1
ATOM 3602 C CA . ALA A 1 457 ? 1.774 -1.542 -11.931 1.00 97.94 457 ALA A CA 1
ATOM 3603 C C . ALA A 1 457 ? 2.663 -2.778 -12.034 1.00 97.94 457 ALA A C 1
ATOM 3605 O O . ALA A 1 457 ? 3.224 -3.067 -13.097 1.00 97.94 457 ALA A O 1
ATOM 3606 N N . ASN A 1 458 ? 2.831 -3.470 -10.913 1.00 97.94 458 ASN A N 1
ATOM 3607 C CA . ASN A 1 458 ? 3.852 -4.489 -10.774 1.00 97.94 458 ASN A CA 1
ATOM 3608 C C . ASN A 1 458 ? 3.450 -5.577 -9.784 1.00 97.94 458 ASN A C 1
ATOM 3610 O O . ASN A 1 458 ? 2.703 -5.353 -8.835 1.00 97.94 458 ASN A O 1
ATOM 3614 N N . VAL A 1 459 ? 4.017 -6.760 -9.979 1.00 95.25 459 VAL A N 1
ATOM 3615 C CA . VAL A 1 459 ? 4.055 -7.814 -8.973 1.00 95.25 459 VAL A CA 1
ATOM 3616 C C . VAL A 1 459 ? 5.346 -7.697 -8.170 1.00 95.25 459 VAL A C 1
ATOM 3618 O O . VAL A 1 459 ? 6.429 -7.706 -8.746 1.00 95.25 459 VAL A O 1
ATOM 3621 N N . VAL A 1 460 ? 5.248 -7.627 -6.845 1.00 93.62 460 VAL A N 1
ATOM 3622 C CA . VAL A 1 460 ? 6.371 -7.806 -5.914 1.00 93.62 460 VAL A CA 1
ATOM 3623 C C . VAL A 1 460 ? 6.337 -9.234 -5.392 1.00 93.62 460 VAL A C 1
ATOM 3625 O O . VAL A 1 460 ? 5.291 -9.708 -4.953 1.00 93.62 460 VAL A O 1
ATOM 3628 N N . THR A 1 461 ? 7.478 -9.919 -5.429 1.00 92.50 461 THR A N 1
ATOM 3629 C CA . THR A 1 461 ? 7.597 -11.277 -4.887 1.00 92.50 461 THR A CA 1
ATOM 3630 C C . THR A 1 461 ? 8.137 -11.225 -3.464 1.00 92.50 461 THR A C 1
ATOM 3632 O O . THR A 1 461 ? 9.145 -10.570 -3.195 1.00 92.50 461 THR A O 1
ATOM 3635 N N . LYS A 1 462 ? 7.496 -11.948 -2.547 1.00 86.19 462 LYS A N 1
ATOM 3636 C CA . LYS A 1 462 ? 7.962 -12.116 -1.174 1.00 86.19 462 LYS A CA 1
ATOM 3637 C C . LYS A 1 462 ? 9.304 -12.849 -1.169 1.00 86.19 462 LYS A C 1
ATOM 3639 O O . LYS A 1 462 ? 9.413 -13.984 -1.626 1.00 86.19 462 LYS A O 1
ATOM 3644 N N . ILE A 1 463 ? 10.321 -12.201 -0.612 1.00 90.81 463 ILE A N 1
ATOM 3645 C CA . ILE A 1 463 ? 11.682 -12.733 -0.494 1.00 90.81 463 ILE A CA 1
ATOM 3646 C C . ILE A 1 463 ? 12.200 -12.589 0.934 1.00 90.81 463 ILE A C 1
ATOM 3648 O O . ILE A 1 463 ? 11.716 -11.769 1.714 1.00 90.81 463 ILE A O 1
ATOM 3652 N N . THR A 1 464 ? 13.234 -13.356 1.261 1.00 92.56 464 THR A N 1
ATOM 3653 C CA . THR A 1 464 ? 14.039 -13.117 2.455 1.00 92.56 464 THR A CA 1
ATOM 3654 C C . THR A 1 464 ? 15.063 -12.034 2.139 1.00 92.56 464 THR A C 1
ATOM 3656 O O . THR A 1 464 ? 15.887 -12.180 1.230 1.00 92.56 464 THR A O 1
ATOM 3659 N N . GLN A 1 465 ? 15.044 -10.954 2.913 1.00 94.69 465 GLN A N 1
ATOM 3660 C CA . GLN A 1 465 ? 16.036 -9.893 2.794 1.00 94.69 465 GLN A CA 1
ATOM 3661 C C . GLN A 1 465 ? 17.382 -10.398 3.318 1.00 94.69 465 GLN A C 1
ATOM 3663 O O . GLN A 1 465 ? 17.548 -10.694 4.501 1.00 94.69 465 GLN A O 1
ATOM 3668 N N . LYS A 1 466 ? 18.348 -10.551 2.413 1.00 95.56 466 LYS A N 1
ATOM 3669 C CA . LYS A 1 466 ? 19.708 -11.001 2.721 1.00 95.56 466 LYS A CA 1
ATOM 3670 C C . LYS A 1 466 ? 20.709 -10.309 1.804 1.00 95.56 466 LYS A C 1
ATOM 3672 O O . LYS A 1 466 ? 20.338 -9.803 0.743 1.00 95.56 466 LYS A O 1
ATOM 3677 N N . ALA A 1 467 ? 21.971 -10.283 2.228 1.00 96.81 467 ALA A N 1
ATOM 3678 C CA . ALA A 1 467 ? 23.057 -9.745 1.418 1.00 96.81 467 ALA A CA 1
ATOM 3679 C C . ALA A 1 467 ? 23.090 -10.424 0.041 1.00 96.81 467 ALA A C 1
ATOM 3681 O O . ALA A 1 467 ? 22.875 -11.634 -0.059 1.00 96.81 467 ALA A O 1
ATOM 3682 N N . VAL A 1 468 ? 23.394 -9.656 -1.003 1.00 97.06 468 VAL A N 1
ATOM 3683 C CA . VAL A 1 468 ? 23.511 -10.121 -2.391 1.00 97.06 468 VAL A CA 1
ATOM 3684 C C . VAL A 1 468 ? 24.487 -11.295 -2.498 1.00 97.06 468 VAL A C 1
ATOM 3686 O O . VAL A 1 468 ? 24.215 -12.258 -3.212 1.00 97.06 468 VAL A O 1
ATOM 3689 N N . SER A 1 469 ? 25.578 -11.273 -1.728 1.00 96.56 469 SER A N 1
ATOM 3690 C CA . SER A 1 469 ? 26.537 -12.382 -1.616 1.00 96.56 469 SER A CA 1
ATOM 3691 C C . SER A 1 469 ? 25.936 -13.701 -1.109 1.00 96.56 469 SER A C 1
ATOM 3693 O O . SER A 1 469 ? 26.462 -14.768 -1.419 1.00 96.56 469 SER A O 1
ATOM 3695 N N . SER A 1 470 ? 24.835 -13.649 -0.358 1.00 96.88 470 SER A N 1
ATOM 3696 C CA . SER A 1 470 ? 24.156 -14.804 0.247 1.00 96.88 470 SER A CA 1
ATOM 3697 C C . SER A 1 470 ? 22.978 -15.330 -0.588 1.00 96.88 470 SER A C 1
ATOM 3699 O O . SER A 1 470 ? 22.299 -16.279 -0.176 1.00 96.88 470 SER A O 1
ATOM 3701 N N . ILE A 1 471 ? 22.692 -14.719 -1.742 1.00 97.31 471 ILE A N 1
ATOM 3702 C CA . ILE A 1 471 ? 21.649 -15.154 -2.678 1.00 97.31 471 ILE A CA 1
ATOM 3703 C C . ILE A 1 471 ? 22.289 -16.059 -3.731 1.00 97.31 471 ILE A C 1
ATOM 3705 O O . ILE A 1 471 ? 23.178 -15.636 -4.469 1.00 97.31 471 ILE A O 1
ATOM 3709 N N . LYS A 1 472 ? 21.842 -17.317 -3.815 1.00 96.06 472 LYS A N 1
ATOM 3710 C CA . LYS A 1 472 ? 22.390 -18.276 -4.783 1.00 96.06 472 LYS A CA 1
ATOM 3711 C C . LYS A 1 472 ? 21.810 -18.036 -6.171 1.00 96.06 472 LYS A C 1
ATOM 3713 O O . LYS A 1 472 ? 22.572 -17.946 -7.135 1.00 96.06 472 LYS A O 1
ATOM 3718 N N . SER A 1 473 ? 20.485 -17.907 -6.240 1.00 97.44 473 SER A N 1
ATOM 3719 C CA . SER A 1 473 ? 19.747 -17.670 -7.482 1.00 97.44 473 SER A CA 1
ATOM 3720 C C . SER A 1 473 ? 18.396 -16.996 -7.240 1.00 97.44 473 SER A C 1
ATOM 3722 O O . SER A 1 473 ? 17.780 -17.171 -6.184 1.00 97.44 473 SER A O 1
ATOM 3724 N N . LEU A 1 474 ? 17.950 -16.256 -8.254 1.00 98.06 474 LEU A N 1
ATOM 3725 C CA . LEU A 1 474 ? 16.636 -15.634 -8.416 1.00 98.06 474 LEU A CA 1
ATOM 3726 C C . LEU A 1 474 ? 16.020 -16.071 -9.763 1.00 98.06 474 LEU A C 1
ATOM 3728 O O . LEU A 1 474 ? 15.861 -15.243 -10.667 1.00 98.06 474 LEU A O 1
ATOM 3732 N N . PRO A 1 475 ? 15.719 -17.369 -9.959 1.00 98.25 475 PRO A N 1
ATOM 3733 C CA . PRO A 1 475 ? 15.095 -17.834 -11.190 1.00 98.25 475 PRO A CA 1
ATOM 3734 C C . PRO A 1 475 ? 13.711 -17.205 -11.370 1.00 98.25 475 PRO A C 1
ATOM 3736 O O . PRO A 1 475 ? 12.895 -17.194 -10.442 1.00 98.25 475 PRO A O 1
ATOM 3739 N N . SER A 1 476 ? 13.442 -16.724 -12.584 1.00 98.56 476 SER A N 1
ATOM 3740 C CA . SER A 1 476 ? 12.161 -16.152 -12.974 1.00 98.56 476 SER A CA 1
ATOM 3741 C C . SER A 1 476 ? 11.740 -16.582 -14.377 1.00 98.56 476 SER A C 1
ATOM 3743 O O . SER A 1 476 ? 12.556 -16.698 -15.293 1.00 98.56 476 SER A O 1
ATOM 3745 N N . VAL A 1 477 ? 10.433 -16.788 -14.533 1.00 98.62 477 VAL A N 1
ATOM 3746 C CA . VAL A 1 477 ? 9.759 -16.953 -15.823 1.00 98.62 477 VAL A CA 1
ATOM 3747 C C . VAL A 1 477 ? 8.752 -15.823 -15.961 1.00 98.62 477 VAL A C 1
ATOM 3749 O O . VAL A 1 477 ? 7.980 -15.592 -15.033 1.00 98.62 477 VAL A O 1
ATOM 3752 N N . TRP A 1 478 ? 8.732 -15.146 -17.108 1.00 98.69 478 TRP A N 1
ATOM 3753 C CA . TRP A 1 478 ? 7.770 -14.081 -17.375 1.00 98.69 478 TRP A CA 1
ATOM 3754 C C . TRP A 1 478 ? 7.336 -14.061 -18.840 1.00 98.69 478 TRP A C 1
ATOM 3756 O O . TRP A 1 478 ? 8.136 -13.800 -19.741 1.00 98.69 478 TRP A O 1
ATOM 3766 N N . LYS A 1 479 ? 6.053 -14.350 -19.069 1.00 98.69 479 LYS A N 1
ATOM 3767 C CA . LYS A 1 479 ? 5.400 -14.363 -20.379 1.00 98.69 479 LYS A CA 1
ATOM 3768 C C . LYS A 1 479 ? 4.344 -13.276 -20.453 1.00 98.69 479 LYS A C 1
ATOM 3770 O O . LYS A 1 479 ? 3.348 -13.314 -19.722 1.00 98.69 479 LYS A O 1
ATOM 3775 N N . TRP A 1 480 ? 4.537 -12.330 -21.361 1.00 98.69 480 TRP A N 1
ATOM 3776 C CA . TRP A 1 480 ? 3.710 -11.134 -21.438 1.00 98.69 480 TRP A CA 1
ATOM 3777 C C . TRP A 1 480 ? 3.450 -10.682 -22.876 1.00 98.69 480 TRP A C 1
ATOM 3779 O O . TRP A 1 480 ? 4.238 -10.911 -23.798 1.00 98.69 480 TRP A O 1
ATOM 3789 N N . THR A 1 481 ? 2.323 -10.002 -23.052 1.00 98.44 481 THR A N 1
ATOM 3790 C CA . THR A 1 481 ? 1.921 -9.342 -24.300 1.00 98.44 481 THR A CA 1
ATOM 3791 C C . THR A 1 481 ? 1.426 -7.935 -23.996 1.00 98.44 481 THR A C 1
ATOM 3793 O O . THR A 1 481 ? 0.907 -7.693 -22.907 1.00 98.44 481 THR A O 1
ATOM 3796 N N . TYR A 1 482 ? 1.588 -7.019 -24.948 1.00 98.12 482 TYR A N 1
ATOM 3797 C CA . TYR A 1 482 ? 1.118 -5.639 -24.841 1.00 98.12 482 TYR A CA 1
ATOM 3798 C C . TYR A 1 482 ? 0.297 -5.299 -26.078 1.00 98.12 482 TYR A C 1
ATOM 3800 O O . TYR A 1 482 ? 0.760 -5.514 -27.197 1.00 98.12 482 TYR A O 1
ATOM 3808 N N . ALA A 1 483 ? -0.903 -4.771 -25.871 1.00 97.00 483 ALA A N 1
ATOM 3809 C CA . ALA A 1 483 ? -1.743 -4.209 -26.921 1.00 97.00 483 ALA A CA 1
ATOM 3810 C C . ALA A 1 483 ? -2.076 -2.751 -26.594 1.00 97.00 483 ALA A C 1
ATOM 3812 O O . ALA A 1 483 ? -2.066 -2.377 -25.422 1.00 97.00 483 ALA A O 1
ATOM 3813 N N . GLY A 1 484 ? -2.361 -1.944 -27.612 1.00 96.06 484 GLY A N 1
ATOM 3814 C CA . GLY A 1 484 ? -2.748 -0.540 -27.469 1.00 96.06 484 GLY A CA 1
ATOM 3815 C C . GLY A 1 484 ? -2.187 0.336 -28.582 1.00 96.06 484 GLY A C 1
ATOM 3816 O O . GLY A 1 484 ? -1.391 -0.124 -29.403 1.00 96.06 484 GLY A O 1
ATOM 3817 N N . ASP A 1 485 ?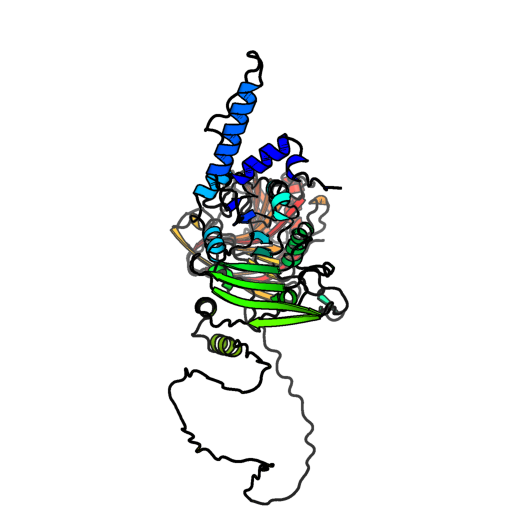 -2.594 1.599 -28.565 1.00 92.81 485 ASP A N 1
ATOM 3818 C CA . ASP A 1 485 ? -2.232 2.608 -29.556 1.00 92.81 485 ASP A CA 1
ATOM 3819 C C . ASP A 1 485 ? -1.220 3.600 -28.954 1.00 92.81 485 ASP A C 1
ATOM 3821 O O . ASP A 1 485 ? -1.304 3.939 -27.768 1.00 92.81 485 ASP A O 1
ATOM 3825 N N . ASP A 1 486 ? -0.260 4.061 -29.767 1.00 94.50 486 ASP A N 1
ATOM 3826 C CA . ASP A 1 486 ? 0.749 5.076 -29.407 1.00 94.50 486 ASP A CA 1
ATOM 3827 C C . ASP A 1 486 ? 1.488 4.799 -28.079 1.00 94.50 486 ASP A C 1
ATOM 3829 O O . ASP A 1 486 ? 1.752 5.695 -27.273 1.00 94.50 486 ASP A O 1
ATOM 3833 N N . LEU A 1 487 ? 1.805 3.522 -27.836 1.00 96.19 487 LEU A N 1
ATOM 3834 C CA . LEU A 1 487 ? 2.379 3.048 -26.578 1.00 96.19 487 LEU A CA 1
ATOM 3835 C C . LEU A 1 487 ? 3.817 3.525 -26.374 1.00 96.19 487 LEU A C 1
ATOM 3837 O O . LEU A 1 487 ? 4.728 3.045 -27.047 1.00 96.19 487 LEU A O 1
ATOM 3841 N N . VAL A 1 488 ? 4.030 4.351 -25.351 1.00 98.19 488 VAL A N 1
ATOM 3842 C CA . VAL A 1 488 ? 5.345 4.647 -24.775 1.00 98.19 488 VAL A CA 1
ATOM 3843 C C . VAL A 1 488 ? 5.377 4.075 -23.362 1.00 98.19 488 VAL A C 1
ATOM 3845 O O . VAL A 1 488 ? 4.801 4.646 -22.435 1.00 98.19 488 VAL A O 1
ATOM 3848 N N . ALA A 1 489 ? 6.015 2.918 -23.202 1.00 98.19 489 ALA A N 1
ATOM 3849 C CA . ALA A 1 489 ? 6.099 2.199 -21.933 1.00 98.19 489 ALA A CA 1
ATOM 3850 C C . ALA A 1 489 ? 7.315 1.267 -21.909 1.00 98.19 489 ALA A C 1
ATOM 3852 O O . ALA A 1 489 ? 7.825 0.875 -22.960 1.00 98.19 489 ALA A O 1
ATOM 3853 N N . ASN A 1 490 ? 7.749 0.857 -20.722 1.00 98.62 490 ASN A N 1
ATOM 3854 C CA . ASN A 1 490 ? 8.643 -0.292 -20.574 1.00 98.62 490 ASN A CA 1
ATOM 3855 C C . ASN A 1 490 ? 7.894 -1.522 -20.034 1.00 98.62 490 ASN A C 1
ATOM 3857 O O . ASN A 1 490 ? 6.747 -1.437 -19.589 1.00 98.62 490 ASN A O 1
ATOM 3861 N N . VAL A 1 491 ? 8.558 -2.674 -20.078 1.00 98.75 491 VAL A N 1
ATOM 3862 C CA . VAL A 1 491 ? 8.200 -3.864 -19.301 1.00 98.75 491 VAL A CA 1
ATOM 3863 C C . VAL A 1 491 ? 9.476 -4.341 -18.628 1.00 98.75 491 VAL A C 1
ATOM 3865 O O . VAL A 1 491 ? 10.439 -4.692 -19.317 1.00 98.75 491 VAL A O 1
ATOM 3868 N N . SER A 1 492 ? 9.515 -4.301 -17.299 1.00 98.56 492 SER A N 1
ATOM 3869 C CA . SER A 1 492 ? 10.764 -4.431 -16.551 1.00 98.56 492 SER A CA 1
ATOM 3870 C C . SER A 1 492 ? 10.625 -5.201 -15.250 1.00 98.56 492 SER A C 1
ATOM 3872 O O . SER A 1 492 ? 9.615 -5.112 -14.559 1.00 98.56 492 SER A O 1
ATOM 3874 N N . TYR A 1 493 ? 11.685 -5.927 -14.899 1.00 98.88 493 TYR A N 1
ATOM 3875 C CA . TYR A 1 493 ? 11.967 -6.232 -13.503 1.00 98.88 493 TYR A CA 1
ATOM 3876 C C . TYR A 1 493 ? 12.551 -5.006 -12.821 1.00 98.88 493 TYR A C 1
ATOM 3878 O O . TYR A 1 493 ? 13.242 -4.220 -13.471 1.00 98.88 493 TYR A O 1
ATOM 3886 N N . ASP A 1 494 ? 12.331 -4.910 -11.518 1.00 98.12 494 ASP A N 1
ATOM 3887 C CA . ASP A 1 494 ? 12.877 -3.853 -10.684 1.00 98.12 494 ASP A CA 1
ATOM 3888 C C . ASP A 1 494 ? 13.295 -4.412 -9.318 1.00 98.12 494 ASP A C 1
ATOM 3890 O O . ASP A 1 494 ? 12.525 -5.114 -8.650 1.00 98.12 494 ASP A O 1
ATOM 3894 N N . LEU A 1 495 ? 14.561 -4.200 -8.965 1.00 98.50 495 LEU A N 1
ATOM 3895 C CA . LEU A 1 495 ? 15.208 -4.735 -7.772 1.00 98.50 495 LEU A CA 1
ATOM 3896 C C . LEU A 1 495 ? 15.830 -3.587 -6.987 1.00 98.50 495 LEU A C 1
ATOM 3898 O O . LEU A 1 495 ? 16.609 -2.809 -7.534 1.00 98.50 495 LEU A O 1
ATOM 3902 N N . PHE A 1 496 ? 15.590 -3.564 -5.680 1.00 96.69 496 PHE A N 1
ATOM 3903 C CA . PHE A 1 496 ? 16.147 -2.549 -4.791 1.00 96.69 496 PHE A CA 1
ATOM 3904 C C . PHE A 1 496 ? 17.106 -3.162 -3.785 1.00 96.69 496 PHE A C 1
ATOM 3906 O O . PHE A 1 496 ? 16.842 -4.231 -3.223 1.00 96.69 496 PHE A O 1
ATOM 3913 N N . THR A 1 497 ? 18.206 -2.457 -3.519 1.00 96.94 497 THR A N 1
ATOM 3914 C CA . THR A 1 497 ? 19.131 -2.831 -2.450 1.00 96.94 497 THR A CA 1
ATOM 3915 C C . THR A 1 497 ? 19.422 -1.683 -1.496 1.00 96.94 497 THR A C 1
ATOM 3917 O O . THR A 1 497 ? 19.356 -0.508 -1.862 1.00 96.94 497 THR A O 1
ATOM 3920 N N . SER A 1 498 ? 19.771 -2.033 -0.260 1.00 96.56 498 SER A N 1
ATOM 3921 C CA . SER A 1 498 ? 20.204 -1.082 0.764 1.00 96.56 498 SER A CA 1
ATOM 3922 C C . SER A 1 498 ? 21.330 -1.661 1.620 1.00 96.56 498 SER A C 1
ATOM 3924 O O . SER A 1 498 ? 21.460 -2.878 1.764 1.00 96.56 498 SER A O 1
ATOM 3926 N N . SER A 1 499 ? 22.130 -0.797 2.245 1.00 94.56 499 SER A N 1
ATOM 3927 C CA . SER A 1 499 ? 23.124 -1.203 3.245 1.00 94.56 499 SER A CA 1
ATOM 3928 C C . SER A 1 499 ? 22.499 -1.720 4.550 1.00 94.56 499 SER A C 1
ATOM 3930 O O . SER A 1 499 ? 23.191 -2.339 5.361 1.00 94.56 499 SER A O 1
ATOM 3932 N N . LYS A 1 500 ? 21.196 -1.485 4.768 1.00 88.38 500 LYS A N 1
ATOM 3933 C CA . LYS A 1 500 ? 20.435 -1.914 5.953 1.00 88.38 500 LYS A CA 1
ATOM 3934 C C . LYS A 1 500 ? 19.120 -2.572 5.538 1.00 88.38 500 LYS A C 1
ATOM 3936 O O . LYS A 1 500 ? 18.514 -2.151 4.563 1.00 88.38 500 LYS A O 1
ATOM 3941 N N . VAL A 1 501 ? 18.661 -3.553 6.319 1.00 79.00 501 VAL A N 1
ATOM 3942 C CA . VAL A 1 501 ? 17.398 -4.292 6.090 1.00 79.00 501 VAL A CA 1
ATOM 3943 C C . VAL A 1 501 ? 16.213 -3.327 5.925 1.00 79.00 501 VAL A C 1
ATOM 3945 O O . VAL A 1 501 ? 15.530 -3.368 4.908 1.00 79.00 501 VAL A O 1
ATOM 3948 N N . ASP A 1 502 ? 16.078 -2.369 6.848 1.00 80.94 502 ASP A N 1
ATOM 3949 C CA . ASP A 1 502 ? 15.033 -1.329 6.826 1.00 80.94 502 ASP A CA 1
ATOM 3950 C C . ASP A 1 502 ? 15.559 0.030 6.322 1.00 80.94 502 ASP A C 1
ATOM 3952 O O . ASP A 1 502 ? 15.063 1.104 6.678 1.00 80.94 502 ASP A O 1
ATOM 3956 N N . GLY A 1 503 ? 16.651 0.002 5.555 1.00 77.44 503 GLY A N 1
ATOM 3957 C CA . GLY A 1 503 ? 17.265 1.193 4.988 1.00 77.44 503 GLY A CA 1
ATOM 3958 C C . GLY A 1 503 ? 16.497 1.716 3.779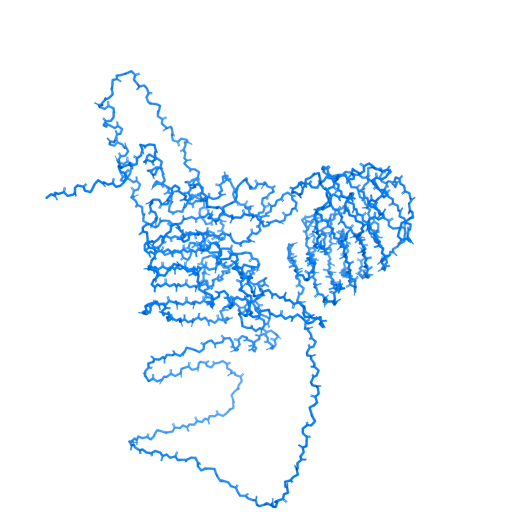 1.00 77.44 503 GLY A C 1
ATOM 3959 O O . GLY A 1 503 ? 15.759 0.997 3.110 1.00 77.44 503 GLY A O 1
ATOM 3960 N N . SER A 1 504 ? 16.706 2.993 3.461 1.00 85.12 504 SER A N 1
ATOM 3961 C CA . SER A 1 504 ? 16.255 3.506 2.166 1.00 85.12 504 SER A CA 1
ATOM 3962 C C . SER A 1 504 ? 17.049 2.843 1.033 1.00 85.12 504 SER A C 1
ATOM 3964 O O . SER A 1 504 ? 18.236 2.560 1.239 1.00 85.12 504 SER A O 1
ATOM 3966 N N . PRO A 1 505 ? 16.448 2.617 -0.148 1.00 87.50 505 PRO A N 1
ATOM 3967 C CA . PRO A 1 505 ? 17.180 2.086 -1.285 1.00 87.50 505 PRO A CA 1
ATOM 3968 C C . PRO A 1 505 ? 18.352 2.991 -1.677 1.00 87.50 505 PRO A C 1
ATOM 3970 O O . PRO A 1 505 ? 18.236 4.222 -1.711 1.00 87.50 505 PRO A O 1
ATOM 3973 N N . GLU A 1 506 ? 19.487 2.355 -1.944 1.00 95.69 506 GLU A N 1
ATOM 3974 C CA . GLU A 1 506 ? 20.742 2.976 -2.380 1.00 95.69 506 GLU A CA 1
ATOM 3975 C C . GLU A 1 506 ? 21.044 2.632 -3.842 1.00 95.69 506 GLU A C 1
ATOM 3977 O O . GLU A 1 506 ? 21.624 3.443 -4.570 1.00 95.69 506 GLU A O 1
ATOM 3982 N N . TYR A 1 507 ? 20.619 1.445 -4.281 1.00 97.94 507 TYR A N 1
ATOM 3983 C CA . TYR A 1 507 ? 20.732 0.990 -5.659 1.00 97.94 507 TYR A CA 1
ATOM 3984 C C . TYR A 1 507 ? 19.399 0.444 -6.153 1.00 97.94 507 TYR A C 1
ATOM 3986 O O . TYR A 1 507 ? 18.651 -0.191 -5.406 1.00 97.94 507 TYR A O 1
ATOM 3994 N N . GLU A 1 508 ? 19.161 0.674 -7.436 1.00 98.19 508 GLU A N 1
ATOM 3995 C CA . GLU A 1 508 ? 18.026 0.171 -8.199 1.00 98.19 508 GLU A CA 1
ATOM 3996 C C . GLU A 1 508 ? 18.580 -0.559 -9.423 1.00 98.19 508 GLU A C 1
ATOM 3998 O O . GLU A 1 508 ? 19.505 -0.076 -10.084 1.00 98.19 508 GLU A O 1
ATOM 4003 N N . ILE A 1 509 ? 18.077 -1.758 -9.692 1.00 98.75 509 ILE A N 1
ATOM 4004 C CA . ILE A 1 509 ? 18.545 -2.607 -10.784 1.00 98.75 509 ILE A CA 1
ATOM 4005 C C . ILE A 1 509 ? 17.325 -3.003 -11.599 1.00 98.75 509 ILE A C 1
ATOM 4007 O O . ILE A 1 509 ? 16.574 -3.904 -11.225 1.00 98.75 509 ILE A O 1
ATOM 4011 N N . MET A 1 510 ? 17.157 -2.344 -12.737 1.00 98.75 510 MET A N 1
ATOM 4012 C CA . MET A 1 510 ? 16.065 -2.617 -13.651 1.00 98.75 510 MET A CA 1
ATOM 4013 C C . MET A 1 510 ? 16.512 -3.536 -14.784 1.00 98.75 510 MET A C 1
ATOM 4015 O O . MET A 1 510 ? 17.600 -3.381 -15.343 1.00 98.75 510 MET A O 1
ATOM 4019 N N . ILE A 1 511 ? 15.648 -4.468 -15.179 1.00 98.88 511 ILE A N 1
ATOM 4020 C CA . ILE A 1 511 ? 15.888 -5.363 -16.320 1.00 98.88 511 ILE A CA 1
ATOM 4021 C C . ILE A 1 511 ? 14.686 -5.257 -17.254 1.00 98.88 511 ILE A C 1
ATOM 4023 O O . ILE A 1 511 ? 13.647 -5.869 -17.018 1.00 98.88 511 ILE A O 1
ATOM 4027 N N . TRP A 1 512 ? 14.816 -4.438 -18.293 1.00 98.75 512 TRP A N 1
ATOM 4028 C CA . TRP A 1 512 ? 13.760 -4.115 -19.245 1.00 98.75 512 TRP A CA 1
ATOM 4029 C C . TRP A 1 512 ? 13.707 -5.180 -20.335 1.00 98.75 512 TRP A C 1
ATOM 4031 O O . TRP A 1 512 ? 14.467 -5.151 -21.306 1.00 98.75 512 TRP A O 1
ATOM 4041 N N . VAL A 1 513 ? 12.785 -6.125 -20.170 1.00 98.75 513 VAL A N 1
ATOM 4042 C CA . VAL A 1 513 ? 12.461 -7.141 -21.178 1.00 98.75 513 VAL A CA 1
ATOM 4043 C C . VAL A 1 513 ? 11.703 -6.540 -22.368 1.00 98.75 513 VAL A C 1
ATOM 4045 O O . VAL A 1 513 ? 11.642 -7.160 -23.427 1.00 98.75 513 VAL A O 1
ATOM 4048 N N . GLY A 1 514 ? 11.155 -5.330 -22.235 1.00 97.88 514 GLY A N 1
ATOM 4049 C CA . GLY A 1 514 ? 10.561 -4.569 -23.333 1.00 97.88 514 GLY A CA 1
ATOM 4050 C C . GLY A 1 514 ? 10.748 -3.061 -23.175 1.00 97.88 514 GLY A C 1
ATOM 4051 O O . GLY A 1 514 ? 10.668 -2.533 -22.068 1.00 97.88 514 GLY A O 1
ATOM 4052 N N . ALA A 1 515 ? 10.967 -2.376 -24.297 1.00 97.69 515 ALA A N 1
ATOM 4053 C CA . ALA A 1 515 ? 10.993 -0.920 -24.410 1.00 97.69 515 ALA A CA 1
ATOM 4054 C C . ALA A 1 515 ? 10.160 -0.521 -25.637 1.00 97.69 515 ALA A C 1
ATOM 4056 O O . ALA A 1 515 ? 10.532 -0.832 -26.769 1.00 97.69 515 ALA A O 1
ATOM 4057 N N . LEU A 1 516 ? 9.007 0.108 -25.411 1.00 97.44 516 LEU A N 1
ATOM 4058 C CA . LEU A 1 516 ? 8.017 0.427 -26.439 1.00 97.44 516 LEU A CA 1
ATOM 4059 C C . LEU A 1 516 ? 7.979 1.938 -26.703 1.00 97.44 516 LEU A C 1
ATOM 4061 O O . LEU A 1 516 ? 8.164 2.741 -25.787 1.00 97.44 516 LEU A O 1
ATOM 4065 N N . GLY A 1 517 ? 7.766 2.321 -27.965 1.00 94.44 517 GLY A N 1
ATOM 4066 C CA . GLY A 1 517 ? 7.504 3.709 -28.376 1.00 94.44 517 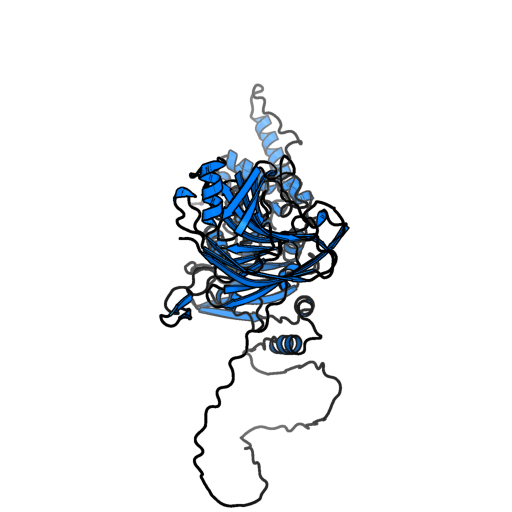GLY A CA 1
ATOM 4067 C C . GLY A 1 517 ? 8.586 4.734 -28.037 1.00 94.44 517 GLY A C 1
ATOM 4068 O O . GLY A 1 517 ? 8.289 5.918 -27.940 1.00 94.44 517 GLY A O 1
ATOM 4069 N N . GLY A 1 518 ? 9.834 4.303 -27.841 1.00 92.31 518 GLY A N 1
ATOM 4070 C CA . GLY A 1 518 ? 10.938 5.203 -27.497 1.00 92.31 518 GLY A CA 1
ATOM 4071 C C . GLY A 1 518 ? 11.113 5.466 -25.999 1.00 92.31 518 GLY A C 1
ATOM 4072 O O . GLY A 1 518 ? 11.851 6.382 -25.643 1.00 92.31 518 GLY A O 1
ATOM 4073 N N . ALA A 1 519 ? 10.487 4.671 -25.121 1.00 95.44 519 ALA A N 1
ATOM 4074 C CA . ALA A 1 519 ? 10.789 4.689 -23.689 1.00 95.44 519 ALA A CA 1
ATOM 4075 C C . ALA A 1 519 ? 12.296 4.474 -23.443 1.00 95.44 519 ALA A C 1
ATOM 4077 O O . ALA A 1 519 ? 12.892 3.532 -23.973 1.00 95.44 519 ALA A O 1
ATOM 4078 N N . GLY A 1 520 ? 12.907 5.347 -22.637 1.00 94.94 520 GLY A N 1
ATOM 4079 C CA . GLY A 1 520 ? 14.343 5.339 -22.350 1.00 94.94 520 GLY A CA 1
ATOM 4080 C C . GLY A 1 520 ? 14.638 5.171 -20.856 1.00 94.94 520 GLY A C 1
ATOM 4081 O O . GLY A 1 520 ? 13.899 5.722 -20.039 1.00 94.94 520 GLY A O 1
ATOM 4082 N N . PRO A 1 521 ? 15.698 4.431 -20.480 1.00 97.75 521 PRO A N 1
ATOM 4083 C CA . PRO A 1 521 ? 16.083 4.256 -19.084 1.00 97.75 521 PRO A CA 1
ATOM 4084 C C . PRO A 1 521 ? 16.774 5.503 -18.521 1.00 97.75 521 PRO A C 1
ATOM 4086 O O . PRO A 1 521 ? 17.274 6.356 -19.260 1.00 97.75 521 PRO A O 1
ATOM 4089 N N . ILE A 1 522 ? 16.899 5.556 -17.195 1.00 93.94 522 ILE A N 1
ATOM 4090 C CA . ILE A 1 522 ? 17.732 6.551 -16.517 1.00 93.94 522 ILE A CA 1
ATOM 4091 C C . ILE A 1 522 ? 19.194 6.364 -16.949 1.00 93.94 522 ILE A C 1
ATOM 4093 O O . ILE A 1 522 ? 19.777 5.288 -16.812 1.00 93.94 522 ILE A O 1
ATOM 4097 N N . SER A 1 523 ? 19.803 7.427 -17.475 1.00 97.12 523 SER A N 1
ATOM 4098 C CA . SER A 1 523 ? 21.195 7.418 -17.925 1.00 97.12 523 SER A CA 1
ATOM 4099 C C . SER A 1 523 ? 21.845 8.780 -17.727 1.00 97.12 523 SER A C 1
ATOM 4101 O O . SER A 1 523 ? 21.282 9.804 -18.103 1.00 97.12 523 SER A O 1
ATOM 4103 N N . ALA A 1 524 ? 23.061 8.788 -17.183 1.00 95.69 524 ALA A N 1
ATOM 4104 C CA . ALA A 1 524 ? 23.852 10.006 -17.043 1.00 95.69 524 ALA A CA 1
ATOM 4105 C C . ALA A 1 524 ? 24.316 10.574 -18.397 1.00 95.69 524 ALA A C 1
ATOM 4107 O O . ALA A 1 524 ? 24.513 11.778 -18.524 1.00 95.69 524 ALA A O 1
ATOM 4108 N N . THR A 1 525 ? 24.509 9.717 -19.404 1.00 95.69 525 THR A N 1
ATOM 4109 C CA . THR A 1 525 ? 25.084 10.094 -20.709 1.00 95.69 525 THR A CA 1
ATOM 4110 C C . THR A 1 525 ? 24.091 9.979 -21.864 1.00 95.69 525 THR A C 1
ATOM 4112 O O . THR A 1 525 ? 24.412 10.356 -22.989 1.00 95.69 525 THR A O 1
ATOM 4115 N N . GLY A 1 526 ? 22.917 9.388 -21.628 1.00 95.06 526 GLY A N 1
ATOM 4116 C CA . GLY A 1 526 ? 21.976 8.995 -22.681 1.00 95.06 526 GLY A CA 1
ATOM 4117 C C . GLY A 1 526 ? 22.449 7.809 -23.537 1.00 95.06 526 GLY A C 1
ATOM 4118 O O . GLY A 1 526 ? 21.735 7.388 -24.441 1.00 95.06 526 GLY A O 1
ATOM 4119 N N . SER A 1 527 ? 23.629 7.244 -23.259 1.00 97.06 527 SER A N 1
ATOM 4120 C CA . SER A 1 527 ? 24.228 6.127 -24.001 1.00 97.06 527 SER A CA 1
ATOM 4121 C C . SER A 1 527 ? 24.486 4.927 -23.083 1.00 97.06 527 SER A C 1
ATOM 4123 O O . SER A 1 527 ? 24.661 5.109 -21.874 1.00 97.06 527 SER A O 1
ATOM 4125 N N . PRO A 1 528 ? 24.504 3.693 -23.619 1.00 98.00 528 PRO A N 1
ATOM 4126 C CA . PRO A 1 528 ? 24.850 2.525 -22.823 1.00 98.00 528 PRO A CA 1
ATOM 4127 C C . PRO A 1 528 ? 26.324 2.573 -22.407 1.00 98.00 528 PRO A C 1
ATOM 4129 O O . PRO A 1 528 ? 27.193 2.928 -23.201 1.00 98.00 528 PRO A O 1
ATOM 4132 N N . ILE A 1 529 ? 26.606 2.180 -21.166 1.00 98.12 529 ILE A N 1
ATOM 4133 C CA . ILE A 1 529 ? 27.968 2.044 -20.633 1.00 98.12 529 ILE A CA 1
ATOM 4134 C C . ILE A 1 529 ? 28.604 0.702 -21.014 1.00 98.12 529 ILE A C 1
ATOM 4136 O O . ILE A 1 529 ? 29.825 0.570 -20.991 1.00 98.12 529 ILE A O 1
ATOM 4140 N N . ALA A 1 530 ? 27.785 -0.297 -21.355 1.00 97.75 530 ALA A N 1
ATOM 4141 C CA . ALA A 1 530 ? 28.226 -1.606 -21.822 1.00 97.75 530 ALA A CA 1
ATOM 4142 C C . ALA A 1 530 ? 27.129 -2.306 -22.638 1.00 97.75 530 ALA A C 1
ATOM 4144 O O . ALA A 1 530 ? 25.948 -1.972 -22.544 1.00 97.75 530 ALA A O 1
ATOM 4145 N N . THR A 1 531 ? 27.526 -3.314 -23.416 1.00 98.31 531 THR A N 1
ATOM 4146 C CA . THR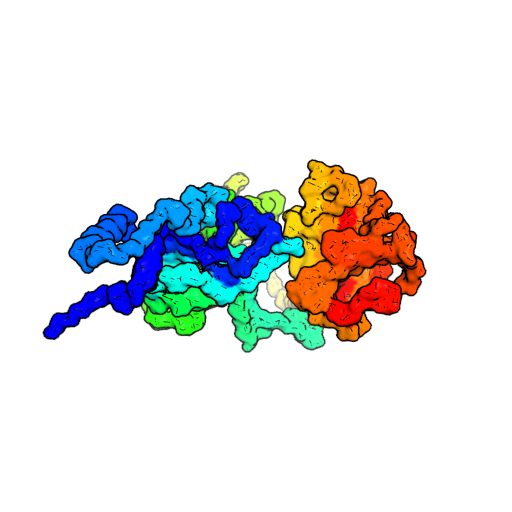 A 1 531 ? 26.617 -4.286 -24.044 1.00 98.31 531 THR A CA 1
ATOM 4147 C C . THR A 1 531 ? 27.023 -5.682 -23.585 1.00 98.31 531 THR A C 1
ATOM 4149 O O . THR A 1 531 ? 28.192 -6.048 -23.702 1.00 98.31 531 THR A O 1
ATOM 4152 N N . VAL A 1 532 ? 26.084 -6.442 -23.020 1.00 98.06 532 VAL A N 1
ATOM 4153 C CA . VAL A 1 532 ? 26.357 -7.716 -22.337 1.00 98.06 532 VAL A CA 1
ATOM 4154 C C . VAL A 1 532 ? 25.408 -8.818 -22.801 1.00 98.06 532 VAL A C 1
ATOM 4156 O O . VAL A 1 532 ? 24.265 -8.552 -23.163 1.00 98.06 532 VAL A O 1
ATOM 4159 N N . ASN A 1 533 ? 25.869 -10.069 -22.754 1.00 98.25 533 ASN A N 1
ATOM 4160 C CA . ASN A 1 533 ? 25.055 -11.247 -23.062 1.00 98.25 533 ASN A CA 1
ATOM 4161 C C . ASN A 1 533 ? 24.755 -12.011 -21.770 1.00 98.25 533 ASN A C 1
ATOM 4163 O O . ASN A 1 533 ? 25.645 -12.640 -21.202 1.00 98.25 533 ASN A O 1
ATOM 4167 N N . LEU A 1 534 ? 23.509 -11.944 -21.301 1.00 97.88 534 LEU A N 1
ATOM 4168 C CA . LEU A 1 534 ? 23.060 -12.516 -20.028 1.00 97.88 534 LEU A CA 1
ATOM 4169 C C . LEU A 1 534 ? 21.717 -13.219 -20.223 1.00 97.88 534 LEU A C 1
ATOM 4171 O O . LEU A 1 534 ? 20.869 -12.740 -20.977 1.00 97.88 534 LEU A O 1
ATOM 4175 N N . ALA A 1 535 ? 21.523 -14.358 -19.551 1.00 95.88 535 ALA A N 1
ATOM 4176 C CA . ALA A 1 535 ? 20.288 -15.149 -19.625 1.00 95.88 535 ALA A CA 1
ATOM 4177 C C . ALA A 1 535 ? 19.789 -15.382 -21.074 1.00 95.88 535 ALA A C 1
ATOM 4179 O O . ALA A 1 535 ? 18.603 -15.248 -21.367 1.00 95.88 535 ALA A O 1
ATOM 4180 N N . GLY A 1 536 ? 20.713 -15.665 -22.001 1.00 96.00 536 GLY A N 1
ATOM 4181 C CA . GLY A 1 536 ? 20.403 -15.956 -23.408 1.00 96.00 536 GLY A CA 1
ATOM 4182 C C . GLY A 1 536 ? 20.001 -14.755 -24.273 1.00 96.00 536 GLY A C 1
ATOM 4183 O O . GLY A 1 536 ? 19.583 -14.960 -25.407 1.00 96.00 536 GLY A O 1
ATOM 4184 N N . ASN A 1 537 ? 20.125 -13.522 -23.772 1.00 98.19 537 ASN A N 1
ATOM 4185 C CA . ASN A 1 537 ? 19.738 -12.299 -24.482 1.00 98.19 537 ASN A CA 1
ATOM 4186 C C . ASN A 1 537 ? 20.866 -11.253 -24.453 1.00 98.19 537 ASN A C 1
ATOM 4188 O O . ASN A 1 537 ? 21.728 -11.284 -23.569 1.00 98.19 537 ASN A O 1
ATOM 4192 N N . THR A 1 538 ? 20.845 -10.321 -25.410 1.00 98.50 538 THR A N 1
ATOM 4193 C CA . THR A 1 538 ? 21.767 -9.176 -25.472 1.00 98.50 538 THR A CA 1
ATOM 4194 C C . THR A 1 538 ? 21.117 -7.945 -24.847 1.00 98.50 538 THR A C 1
ATOM 4196 O O . THR A 1 538 ? 19.993 -7.578 -25.198 1.00 98.50 538 THR A O 1
ATOM 4199 N N . TRP A 1 539 ? 21.841 -7.303 -23.931 1.00 98.75 539 TRP A N 1
ATOM 4200 C CA . TRP A 1 539 ? 21.366 -6.182 -23.127 1.00 98.75 539 TRP A CA 1
ATOM 4201 C C . TRP A 1 539 ? 22.309 -4.995 -23.246 1.00 98.75 539 TRP A C 1
ATOM 4203 O O . TRP A 1 539 ? 23.523 -5.131 -23.088 1.00 98.75 539 TRP A O 1
ATOM 4213 N N . LYS A 1 540 ? 21.736 -3.812 -23.436 1.00 98.75 540 LYS A N 1
ATOM 4214 C CA . LYS A 1 540 ? 22.420 -2.533 -23.284 1.00 98.75 540 LYS A CA 1
ATOM 4215 C C . LYS A 1 540 ? 22.309 -2.096 -21.829 1.00 98.75 540 LYS A C 1
ATOM 4217 O O . LYS A 1 540 ? 21.206 -1.893 -21.332 1.00 98.75 540 LYS A O 1
ATOM 4222 N N . LEU A 1 541 ? 23.441 -1.984 -21.143 1.00 98.69 541 LEU A N 1
ATOM 4223 C CA . LEU A 1 541 ? 23.498 -1.541 -19.754 1.00 98.69 541 LEU A CA 1
ATOM 4224 C C . LEU A 1 541 ? 23.640 -0.021 -19.705 1.00 98.69 541 LEU A C 1
ATOM 4226 O O . LEU A 1 541 ? 24.579 0.531 -20.275 1.00 98.69 541 LEU A O 1
ATOM 4230 N N . TYR A 1 542 ? 22.741 0.639 -18.987 1.00 98.75 542 TYR A N 1
ATOM 4231 C CA . TYR A 1 542 ? 22.762 2.069 -18.697 1.00 98.75 542 TYR A CA 1
ATOM 4232 C C . TYR A 1 542 ? 22.980 2.296 -17.201 1.00 98.75 542 TYR A C 1
ATOM 4234 O O . TYR A 1 542 ? 22.664 1.433 -16.378 1.00 98.75 542 TYR A O 1
ATOM 4242 N N . ASN A 1 543 ? 23.516 3.464 -16.848 1.00 98.31 543 ASN A N 1
ATOM 4243 C CA . ASN A 1 543 ? 23.645 3.882 -15.459 1.00 98.31 543 ASN A CA 1
ATOM 4244 C C . ASN A 1 543 ? 23.378 5.382 -15.300 1.00 98.31 543 ASN A C 1
ATOM 4246 O O . ASN A 1 543 ? 23.824 6.194 -16.115 1.00 98.31 543 ASN A O 1
ATOM 4250 N N . GLY A 1 544 ? 22.674 5.745 -14.231 1.00 97.06 544 GLY A N 1
ATOM 4251 C CA . GLY A 1 544 ? 22.418 7.127 -13.846 1.00 97.06 544 GLY A CA 1
ATOM 4252 C C . GLY A 1 544 ? 21.911 7.242 -12.409 1.00 97.06 544 GLY A C 1
ATOM 4253 O O . GLY A 1 544 ? 21.847 6.258 -11.673 1.00 97.06 544 GLY A O 1
ATOM 4254 N N . LYS A 1 545 ? 21.576 8.466 -11.994 1.00 93.94 545 LYS A N 1
ATOM 4255 C CA . LYS A 1 545 ? 21.110 8.771 -10.635 1.00 93.94 545 LYS A CA 1
ATOM 4256 C C . LYS A 1 545 ? 19.622 9.108 -10.619 1.00 93.94 545 LYS A C 1
ATOM 4258 O O . LYS A 1 545 ? 19.167 9.877 -11.460 1.00 93.94 545 LYS A O 1
ATOM 4263 N N . ASN A 1 546 ? 18.909 8.592 -9.619 1.00 87.81 546 ASN A N 1
ATOM 4264 C CA . ASN A 1 546 ? 17.536 8.973 -9.289 1.00 87.81 546 ASN A CA 1
ATOM 4265 C C . ASN A 1 546 ? 17.459 9.349 -7.805 1.00 87.81 546 ASN A C 1
ATOM 4267 O O . ASN A 1 546 ? 17.479 8.486 -6.924 1.00 87.81 546 ASN A O 1
ATOM 4271 N N . GLY A 1 547 ? 17.473 10.650 -7.510 1.00 92.75 547 GLY A N 1
ATOM 4272 C CA . GLY A 1 547 ? 17.694 11.127 -6.146 1.00 92.75 547 GLY A CA 1
ATOM 4273 C C . GLY A 1 547 ? 19.008 10.573 -5.579 1.00 92.75 547 GLY A C 1
ATOM 4274 O O . GLY A 1 547 ? 20.075 10.761 -6.161 1.00 92.75 547 GLY A O 1
ATOM 4275 N N . GLN A 1 548 ? 18.933 9.865 -4.451 1.00 89.06 548 GLN A N 1
ATOM 4276 C CA . GLN A 1 548 ? 20.104 9.225 -3.836 1.00 89.06 548 GLN A CA 1
ATOM 4277 C C . GLN A 1 548 ? 20.512 7.902 -4.510 1.00 89.06 548 GLN A C 1
ATOM 4279 O O . GLN A 1 548 ? 21.660 7.472 -4.369 1.00 89.06 548 GLN A O 1
ATOM 4284 N N . MET A 1 549 ? 19.597 7.265 -5.248 1.00 92.19 549 MET A N 1
ATOM 4285 C CA . MET A 1 549 ? 19.796 5.925 -5.793 1.00 92.19 549 MET A CA 1
ATOM 4286 C C . MET A 1 549 ? 20.740 5.943 -6.991 1.00 92.19 549 MET A C 1
ATOM 4288 O O . MET A 1 549 ? 20.677 6.837 -7.839 1.00 92.19 549 MET A O 1
ATOM 4292 N N . ASN A 1 550 ? 21.619 4.943 -7.072 1.00 97.12 550 ASN A N 1
ATOM 4293 C CA . ASN A 1 550 ? 22.330 4.613 -8.302 1.00 97.12 550 ASN A CA 1
ATOM 4294 C C . ASN A 1 550 ? 21.548 3.552 -9.083 1.00 97.12 550 ASN A C 1
ATOM 4296 O O . ASN A 1 550 ? 21.409 2.425 -8.609 1.00 97.12 550 ASN A O 1
ATOM 4300 N N . VAL A 1 551 ? 21.059 3.913 -10.266 1.00 98.31 551 VAL A N 1
ATOM 4301 C CA . VAL A 1 551 ? 20.176 3.070 -11.075 1.00 98.31 551 VAL A CA 1
ATOM 4302 C C . VAL A 1 551 ? 20.984 2.402 -12.177 1.00 98.31 551 VAL A C 1
ATOM 4304 O O . VAL A 1 551 ? 21.667 3.078 -12.949 1.00 98.31 551 VAL A O 1
ATOM 4307 N N . PHE A 1 552 ? 20.919 1.078 -12.253 1.00 98.75 552 PHE A N 1
ATOM 4308 C CA . PHE A 1 552 ? 21.438 0.290 -13.364 1.00 98.75 552 PHE A CA 1
ATOM 4309 C C . PHE A 1 552 ? 20.269 -0.286 -14.152 1.00 98.75 552 PHE A C 1
ATOM 4311 O O . PHE A 1 552 ? 19.482 -1.049 -13.603 1.00 98.75 552 PHE A O 1
ATOM 4318 N N . SER A 1 553 ? 20.170 0.034 -15.438 1.00 98.75 553 SER A N 1
ATOM 4319 C CA . SER A 1 553 ? 19.091 -0.473 -16.290 1.00 98.75 553 SER A CA 1
ATOM 4320 C C . SER A 1 553 ? 19.665 -1.310 -17.424 1.00 98.75 553 SER A C 1
ATOM 4322 O O . SER A 1 553 ? 20.397 -0.804 -18.276 1.00 98.75 553 SER A O 1
ATOM 4324 N N . PHE A 1 554 ? 19.324 -2.593 -17.453 1.00 98.88 554 PHE A N 1
ATOM 4325 C CA . PHE A 1 554 ? 19.609 -3.488 -18.569 1.00 98.88 554 PHE A CA 1
ATOM 4326 C C . PHE A 1 554 ? 18.434 -3.452 -19.536 1.00 98.88 554 PHE A C 1
ATOM 4328 O O . PHE A 1 554 ? 17.355 -3.927 -19.201 1.00 98.88 554 PHE A O 1
ATOM 4335 N N . VAL A 1 555 ? 18.633 -2.922 -20.738 1.00 98.81 555 VAL A N 1
ATOM 4336 C CA . VAL A 1 555 ? 17.589 -2.850 -21.766 1.00 98.81 555 VAL A CA 1
ATOM 4337 C C . VAL A 1 555 ? 17.854 -3.882 -22.845 1.00 98.81 555 VAL A C 1
ATOM 4339 O O . VAL A 1 555 ? 18.916 -3.864 -23.470 1.00 98.81 555 VAL A O 1
ATOM 4342 N N . ALA A 1 556 ? 16.909 -4.798 -23.056 1.00 98.44 556 ALA A N 1
ATOM 4343 C CA . ALA A 1 556 ? 17.031 -5.807 -24.099 1.00 98.44 556 ALA A CA 1
ATOM 4344 C C . ALA A 1 556 ? 17.090 -5.142 -25.482 1.00 98.44 556 ALA A C 1
ATOM 4346 O O . ALA A 1 556 ? 16.279 -4.270 -25.793 1.00 98.44 556 ALA A O 1
ATOM 4347 N N . GLU A 1 557 ? 18.024 -5.564 -26.339 1.00 97.19 557 GLU A N 1
ATOM 4348 C CA . GLU A 1 557 ? 18.096 -5.028 -27.709 1.00 97.19 557 GLU A CA 1
ATOM 4349 C C . GLU A 1 557 ? 16.893 -5.430 -28.566 1.00 97.19 557 GLU A C 1
ATOM 4351 O O . GLU A 1 557 ? 16.512 -4.721 -29.497 1.00 97.19 557 GLU A O 1
ATOM 4356 N N . LYS A 1 558 ? 16.302 -6.584 -28.254 1.00 97.12 558 LYS A N 1
ATOM 4357 C CA . LYS A 1 558 ? 15.068 -7.084 -28.853 1.00 97.12 558 LYS A CA 1
ATOM 4358 C C . LYS A 1 558 ? 14.090 -7.402 -27.737 1.00 97.12 558 LYS A C 1
ATOM 4360 O O . LYS A 1 558 ? 14.492 -7.956 -26.720 1.00 97.12 558 LYS A O 1
ATOM 4365 N N . GLN A 1 559 ? 12.816 -7.086 -27.948 1.00 97.25 559 GLN A N 1
ATOM 4366 C CA . GLN A 1 559 ? 11.764 -7.367 -26.977 1.00 97.25 559 GLN A CA 1
ATOM 4367 C C . GLN A 1 559 ? 11.709 -8.865 -26.636 1.00 97.25 559 GLN A C 1
ATOM 4369 O O . GLN A 1 559 ? 11.628 -9.717 -27.522 1.00 97.25 559 GLN A O 1
ATOM 4374 N N . VAL A 1 560 ? 11.733 -9.176 -25.341 1.00 98.44 560 VAL A N 1
ATOM 4375 C CA . VAL A 1 560 ? 11.726 -10.531 -24.786 1.00 98.44 560 VAL A CA 1
ATOM 4376 C C . VAL A 1 560 ? 10.357 -10.805 -24.164 1.00 98.44 560 VAL A C 1
ATOM 4378 O O . VAL A 1 560 ? 10.153 -10.664 -22.960 1.00 98.44 560 VAL A O 1
ATOM 4381 N N . ASN A 1 561 ? 9.395 -11.215 -24.992 1.00 98.06 561 ASN A N 1
ATOM 4382 C CA . ASN A 1 561 ? 8.031 -11.529 -24.540 1.00 98.06 561 ASN A CA 1
ATOM 4383 C C . ASN A 1 561 ? 7.936 -12.783 -23.657 1.00 98.06 561 ASN A C 1
ATOM 4385 O O . ASN A 1 561 ? 6.940 -12.959 -22.963 1.00 98.06 561 ASN A O 1
ATOM 4389 N N . ASN A 1 562 ? 8.945 -13.659 -23.704 1.00 98.25 562 ASN A N 1
ATOM 4390 C CA . ASN A 1 562 ? 9.007 -14.910 -22.950 1.00 98.25 562 ASN A CA 1
ATOM 4391 C C . ASN A 1 562 ? 10.378 -15.031 -22.279 1.00 98.25 562 ASN A C 1
ATOM 4393 O O . ASN A 1 562 ? 11.275 -15.701 -22.791 1.00 98.25 562 ASN A O 1
ATOM 4397 N N . PHE A 1 563 ? 10.558 -14.346 -21.155 1.00 98.62 563 PHE A N 1
ATOM 4398 C CA . PHE A 1 563 ? 11.788 -14.435 -20.380 1.00 98.62 563 PHE A CA 1
ATOM 4399 C C . PHE A 1 563 ? 11.799 -15.711 -19.528 1.00 98.62 563 PHE A C 1
ATOM 4401 O O . PHE A 1 563 ? 10.795 -16.074 -18.913 1.00 98.62 563 PHE A O 1
ATOM 4408 N N . ASN A 1 564 ? 12.948 -16.383 -19.484 1.00 98.12 564 ASN A N 1
ATOM 4409 C CA . ASN A 1 564 ? 13.222 -17.503 -18.590 1.00 98.12 564 ASN A CA 1
ATOM 4410 C C . ASN A 1 564 ? 14.713 -17.484 -18.239 1.00 98.12 564 ASN A C 1
ATOM 4412 O O . ASN A 1 564 ? 15.556 -17.788 -19.085 1.00 98.12 564 ASN A O 1
ATOM 4416 N N . GLY A 1 565 ? 15.041 -17.087 -17.014 1.00 97.88 565 GLY A N 1
ATOM 4417 C CA . GLY A 1 565 ? 16.425 -16.913 -16.596 1.00 97.88 565 GLY A CA 1
ATOM 4418 C C . GLY A 1 565 ? 16.575 -16.587 -15.117 1.00 97.88 565 GLY A C 1
ATOM 4419 O O . GLY A 1 565 ? 15.597 -16.391 -14.400 1.00 97.88 565 GLY A O 1
ATOM 4420 N N . ASP A 1 566 ? 17.822 -16.536 -14.657 1.00 98.38 566 ASP A N 1
ATOM 4421 C CA . ASP A 1 566 ? 18.166 -16.171 -13.283 1.00 98.38 566 ASP A CA 1
ATOM 4422 C C . ASP A 1 566 ? 18.543 -14.688 -13.205 1.00 98.38 566 ASP A C 1
ATOM 4424 O O . ASP A 1 566 ? 19.537 -14.263 -13.793 1.00 98.38 566 ASP A O 1
ATOM 4428 N N . LEU A 1 567 ? 17.779 -13.896 -12.447 1.00 98.69 567 LEU A N 1
ATOM 4429 C CA . LEU A 1 567 ? 18.038 -12.461 -12.297 1.00 98.69 567 LEU A CA 1
ATOM 4430 C C . LEU A 1 567 ? 19.382 -12.178 -11.606 1.00 98.69 567 LEU A C 1
ATOM 4432 O O . LEU A 1 567 ? 19.984 -11.125 -11.822 1.00 98.69 567 LEU A O 1
ATOM 4436 N N . MET A 1 568 ? 19.924 -13.135 -10.842 1.00 98.06 568 MET A N 1
ATOM 4437 C CA . MET A 1 568 ? 21.245 -12.986 -10.231 1.00 98.06 568 MET A CA 1
ATOM 4438 C C . MET A 1 568 ? 22.378 -12.890 -11.253 1.00 98.06 568 MET A C 1
ATOM 4440 O O . MET A 1 568 ? 23.451 -12.413 -10.887 1.00 98.06 568 MET A O 1
ATOM 4444 N N . THR A 1 569 ? 22.194 -13.280 -12.523 1.00 98.06 569 THR A N 1
ATOM 4445 C CA . THR A 1 569 ? 23.235 -13.059 -13.545 1.00 98.06 569 THR A CA 1
ATOM 4446 C C . THR A 1 569 ? 23.473 -11.572 -13.800 1.00 98.06 569 THR A C 1
ATOM 4448 O O . THR A 1 569 ? 24.612 -11.161 -13.992 1.00 98.06 569 THR A O 1
ATOM 4451 N N . PHE A 1 570 ? 22.415 -10.760 -13.738 1.00 98.69 570 PHE A N 1
ATOM 4452 C CA . PHE A 1 570 ? 22.485 -9.305 -13.899 1.00 98.69 570 PHE A CA 1
ATOM 4453 C C . PHE A 1 570 ? 23.130 -8.650 -12.686 1.00 98.69 570 PHE A C 1
ATOM 4455 O O . PHE A 1 570 ? 24.048 -7.846 -12.829 1.00 98.69 570 PHE A O 1
ATOM 4462 N N . VAL A 1 571 ? 22.710 -9.065 -11.487 1.00 98.25 571 VAL A N 1
ATOM 4463 C CA . VAL A 1 571 ? 23.295 -8.582 -10.230 1.00 98.25 571 VAL A CA 1
ATOM 4464 C C . VAL A 1 571 ? 24.791 -8.910 -10.173 1.00 98.25 571 VAL A C 1
ATOM 4466 O O . VAL A 1 571 ? 25.595 -8.054 -9.821 1.00 98.25 571 VAL A O 1
ATOM 4469 N N . LYS A 1 572 ? 25.200 -10.118 -10.585 1.00 97.12 572 LYS A N 1
ATOM 4470 C CA . LYS A 1 572 ? 26.618 -10.514 -10.634 1.00 97.12 572 LYS A CA 1
ATOM 4471 C C . LYS A 1 572 ? 27.438 -9.702 -11.638 1.00 97.12 572 LYS A C 1
ATOM 4473 O O . LYS A 1 572 ? 28.606 -9.429 -11.366 1.00 97.12 572 LYS A O 1
ATOM 4478 N N . GLU A 1 573 ? 26.855 -9.300 -12.766 1.00 97.75 573 GLU A N 1
ATOM 4479 C CA . GLU A 1 573 ? 27.541 -8.448 -13.747 1.00 97.75 573 GLU A CA 1
ATOM 4480 C C . GLU A 1 573 ? 27.902 -7.086 -13.131 1.00 97.75 573 GLU A C 1
ATOM 4482 O O . GLU A 1 573 ? 29.057 -6.657 -13.197 1.00 97.75 573 GLU A O 1
ATOM 4487 N N . ILE A 1 574 ? 26.955 -6.437 -12.446 1.00 97.62 574 ILE A N 1
ATOM 4488 C CA . ILE A 1 574 ? 27.206 -5.132 -11.812 1.00 97.62 574 ILE A CA 1
ATOM 4489 C C . ILE A 1 574 ? 28.069 -5.217 -10.553 1.00 97.62 574 ILE A C 1
ATOM 4491 O O . ILE A 1 574 ? 28.890 -4.322 -10.343 1.00 97.62 574 ILE A O 1
ATOM 4495 N N . THR A 1 575 ? 27.964 -6.274 -9.739 1.00 97.19 575 THR A N 1
ATOM 4496 C CA . THR A 1 575 ? 28.868 -6.432 -8.586 1.00 97.19 575 THR A CA 1
ATOM 4497 C C . THR A 1 575 ? 30.305 -6.692 -9.022 1.00 97.19 575 THR A C 1
ATOM 4499 O O . THR A 1 575 ? 31.232 -6.223 -8.368 1.00 97.19 575 THR A O 1
ATOM 4502 N N . SER A 1 576 ? 30.505 -7.390 -10.143 1.00 95.62 576 SER A N 1
ATOM 4503 C CA . SER A 1 576 ? 31.846 -7.741 -10.622 1.00 95.62 576 SER A CA 1
ATOM 4504 C C . SER A 1 576 ? 32.533 -6.602 -11.376 1.00 95.62 576 SER A C 1
ATOM 4506 O O . SER A 1 576 ? 33.755 -6.494 -11.315 1.00 95.62 576 SER A O 1
ATOM 4508 N N . LYS A 1 577 ? 31.778 -5.772 -12.111 1.00 95.00 577 LYS A N 1
ATOM 4509 C CA . LYS A 1 577 ? 32.359 -4.806 -13.065 1.00 95.00 577 LYS A CA 1
ATOM 4510 C C . LYS A 1 577 ? 31.940 -3.351 -12.869 1.00 95.00 577 LYS A C 1
ATOM 4512 O O . LYS A 1 577 ? 32.604 -2.468 -13.403 1.00 95.00 577 LYS A O 1
ATOM 4517 N N . HIS A 1 578 ? 30.865 -3.084 -12.124 1.00 92.31 578 HIS A N 1
ATOM 4518 C CA . HIS A 1 578 ? 30.249 -1.751 -12.061 1.00 92.31 578 HIS A CA 1
ATOM 4519 C C . HIS A 1 578 ? 30.044 -1.219 -10.633 1.00 92.31 578 HIS A C 1
ATOM 4521 O O . HIS A 1 578 ? 29.407 -0.186 -10.442 1.00 92.31 578 HIS A O 1
ATOM 4527 N N . GLY A 1 579 ? 30.630 -1.880 -9.630 1.00 88.56 579 GLY A N 1
ATOM 4528 C CA . GLY A 1 579 ? 30.788 -1.319 -8.288 1.00 88.56 579 GLY A CA 1
ATOM 4529 C C . GLY A 1 579 ? 29.558 -1.401 -7.381 1.00 88.56 579 GLY A C 1
ATOM 4530 O O . GLY A 1 579 ? 29.478 -0.630 -6.428 1.00 88.56 579 GLY A O 1
ATOM 4531 N N . LEU A 1 580 ? 28.615 -2.321 -7.632 1.00 95.06 580 LEU A N 1
ATOM 4532 C CA . LEU A 1 580 ? 27.598 -2.675 -6.631 1.00 95.06 580 LEU A CA 1
ATOM 4533 C C . LEU A 1 580 ? 28.262 -3.505 -5.507 1.00 95.06 580 LEU A C 1
ATOM 4535 O O . LEU A 1 580 ? 28.769 -4.593 -5.792 1.00 95.06 580 LEU A O 1
ATOM 4539 N N . PRO A 1 581 ? 28.267 -3.062 -4.234 1.00 97.00 581 PRO A N 1
ATOM 4540 C CA . PRO A 1 581 ? 28.858 -3.847 -3.153 1.00 97.00 581 PRO A CA 1
ATOM 4541 C C . PRO A 1 581 ? 28.068 -5.136 -2.905 1.00 97.00 581 PRO A C 1
ATOM 4543 O O . PRO A 1 581 ? 26.853 -5.108 -2.735 1.00 97.00 581 PRO A O 1
ATOM 4546 N N . THR A 1 582 ? 28.748 -6.278 -2.805 1.00 96.75 582 THR A N 1
ATOM 4547 C CA . THR A 1 582 ? 28.091 -7.577 -2.548 1.00 96.75 582 THR A CA 1
ATOM 4548 C C . THR A 1 582 ? 27.480 -7.689 -1.145 1.00 96.75 582 THR A C 1
ATOM 4550 O O . THR A 1 582 ? 26.676 -8.588 -0.898 1.00 96.75 582 THR A O 1
ATOM 4553 N N . SER A 1 583 ? 27.840 -6.777 -0.235 1.00 97.06 583 SER A N 1
ATOM 4554 C CA . SER A 1 583 ? 27.252 -6.627 1.100 1.00 97.06 583 SER A CA 1
ATOM 4555 C C . SER A 1 583 ? 25.881 -5.948 1.098 1.00 97.06 583 SER A C 1
ATOM 4557 O O . SER A 1 583 ? 25.195 -6.001 2.116 1.00 97.06 583 SER A O 1
ATOM 4559 N N . GLN A 1 584 ? 25.474 -5.325 -0.014 1.00 98.06 584 GLN A N 1
ATOM 4560 C CA . GLN A 1 584 ? 24.139 -4.748 -0.163 1.00 98.06 584 GLN A CA 1
ATOM 4561 C C . GLN A 1 584 ? 23.066 -5.814 0.061 1.00 98.06 584 GLN A C 1
ATOM 4563 O O . GLN A 1 584 ? 23.205 -6.950 -0.388 1.00 98.06 584 GLN A O 1
ATOM 4568 N N . ILE A 1 585 ? 21.992 -5.451 0.753 1.00 97.62 585 ILE A N 1
ATOM 4569 C CA . ILE A 1 585 ? 20.866 -6.328 1.069 1.00 97.62 585 ILE A CA 1
ATOM 4570 C C . ILE A 1 585 ? 19.814 -6.143 -0.013 1.00 97.62 585 ILE A C 1
ATOM 4572 O O . ILE A 1 585 ? 19.387 -5.017 -0.247 1.00 97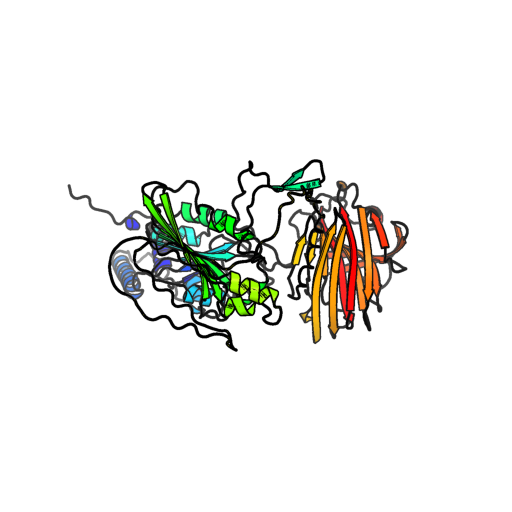.62 585 ILE A O 1
ATOM 4576 N N . LEU A 1 586 ? 19.382 -7.231 -0.657 1.00 97.12 586 LEU A N 1
ATOM 4577 C CA . LEU A 1 586 ? 18.233 -7.183 -1.563 1.00 97.12 586 LEU A CA 1
ATOM 4578 C C . LEU A 1 586 ? 16.967 -6.983 -0.725 1.00 97.12 586 LEU A C 1
ATOM 4580 O O . LEU A 1 586 ? 16.585 -7.879 0.031 1.00 97.12 586 LEU A O 1
ATOM 4584 N N . THR A 1 587 ? 16.344 -5.812 -0.839 1.00 92.81 587 THR A N 1
ATOM 4585 C CA . THR A 1 587 ? 15.189 -5.426 -0.018 1.00 92.81 587 THR A CA 1
ATOM 4586 C C . THR A 1 587 ? 13.862 -5.691 -0.718 1.00 92.81 587 THR A C 1
ATOM 4588 O O . THR A 1 587 ? 12.882 -5.999 -0.041 1.00 92.81 587 THR A O 1
ATOM 4591 N N . SER A 1 588 ? 13.831 -5.611 -2.051 1.00 93.62 588 SER A N 1
ATOM 4592 C CA . SER A 1 588 ? 12.638 -5.843 -2.866 1.00 93.62 588 SER A CA 1
ATOM 4593 C C . SER A 1 588 ? 13.006 -6.343 -4.263 1.00 93.62 588 SER A C 1
ATOM 4595 O O . SER A 1 588 ? 14.055 -5.986 -4.802 1.00 93.62 588 SER A O 1
ATOM 4597 N N . VAL A 1 589 ? 12.130 -7.162 -4.846 1.00 95.94 589 VAL A N 1
ATOM 4598 C CA . VAL A 1 589 ? 12.184 -7.582 -6.248 1.00 95.94 589 VAL A CA 1
ATOM 4599 C C . VAL A 1 589 ? 10.770 -7.694 -6.805 1.00 95.94 589 VAL A C 1
ATOM 4601 O O . VAL A 1 589 ? 9.895 -8.328 -6.207 1.00 95.94 589 VAL A O 1
ATOM 4604 N N . GLY A 1 590 ? 10.551 -7.102 -7.972 1.00 94.00 590 GLY A N 1
ATOM 4605 C CA . GLY A 1 590 ? 9.276 -7.170 -8.666 1.00 94.00 590 GLY A CA 1
ATOM 4606 C C . GLY A 1 590 ? 9.399 -7.087 -10.179 1.00 94.00 590 GLY A C 1
ATOM 4607 O O . GLY A 1 590 ? 10.500 -7.004 -10.722 1.00 94.00 590 GLY A O 1
ATOM 4608 N N . ALA A 1 591 ? 8.257 -7.155 -10.855 1.00 98.12 591 ALA A N 1
ATOM 4609 C CA . ALA A 1 591 ? 8.147 -7.060 -12.304 1.00 98.12 591 ALA A CA 1
ATOM 4610 C C . ALA A 1 591 ? 6.843 -6.371 -12.712 1.00 98.12 591 ALA A C 1
ATOM 4612 O O . ALA A 1 591 ? 5.781 -6.701 -12.184 1.00 98.12 591 ALA A O 1
ATOM 4613 N N . GLY A 1 592 ? 6.905 -5.430 -13.647 1.00 98.44 592 GLY A N 1
ATOM 4614 C CA . GLY A 1 592 ? 5.759 -4.612 -14.025 1.00 98.44 592 GLY A CA 1
ATOM 4615 C C . GLY A 1 592 ? 5.963 -3.811 -15.304 1.00 98.44 592 GLY A C 1
ATOM 4616 O O . GLY A 1 592 ? 6.773 -4.163 -16.161 1.00 98.44 592 GLY A O 1
ATOM 4617 N N . THR A 1 593 ? 5.203 -2.728 -15.438 1.00 98.81 593 THR A N 1
ATOM 4618 C CA . THR A 1 593 ? 5.293 -1.801 -16.574 1.00 98.81 593 THR A CA 1
ATOM 4619 C C . THR A 1 593 ? 5.215 -0.357 -16.110 1.00 98.81 593 THR A C 1
ATOM 4621 O O . THR A 1 593 ? 4.364 -0.009 -15.290 1.00 98.81 593 THR A O 1
ATOM 4624 N N . GLU A 1 594 ? 6.092 0.483 -16.654 1.00 98.50 594 GLU A N 1
ATOM 4625 C CA . GLU A 1 594 ? 6.069 1.932 -16.482 1.00 98.50 594 GLU A CA 1
ATOM 4626 C C . GLU A 1 594 ? 5.545 2.609 -17.754 1.00 98.50 594 GLU A C 1
ATOM 4628 O O . GLU A 1 594 ? 6.278 2.728 -18.743 1.00 98.50 594 GLU A O 1
ATOM 4633 N N . PRO A 1 595 ? 4.276 3.049 -17.773 1.00 97.19 595 PRO A N 1
ATOM 4634 C CA . PRO A 1 595 ? 3.732 3.815 -18.878 1.00 97.19 595 PRO A CA 1
ATOM 4635 C C . PRO A 1 595 ? 4.094 5.300 -18.779 1.00 97.19 595 PRO A C 1
ATOM 4637 O O . PRO A 1 595 ? 4.005 5.919 -17.716 1.00 97.19 595 PRO A O 1
ATOM 4640 N N . PHE A 1 596 ? 4.432 5.886 -19.925 1.00 95.56 596 PHE A N 1
ATOM 4641 C CA . PHE A 1 596 ? 4.620 7.325 -20.107 1.00 95.56 596 PHE A CA 1
ATOM 4642 C C . PHE A 1 596 ? 3.384 7.939 -20.771 1.00 95.56 596 PHE A C 1
ATOM 4644 O O . PHE A 1 596 ? 2.831 8.919 -20.266 1.00 95.56 596 PHE A O 1
ATOM 4651 N N . SER A 1 597 ? 2.945 7.346 -21.885 1.00 94.88 597 SER A N 1
ATOM 4652 C CA . SER A 1 597 ? 1.763 7.748 -22.654 1.00 94.88 597 SER A CA 1
ATOM 4653 C C . SER A 1 597 ? 1.253 6.608 -23.535 1.00 94.88 597 SER A C 1
ATOM 4655 O O . SER A 1 597 ? 2.005 5.690 -23.856 1.00 94.88 597 SER A O 1
ATOM 4657 N N . GLY A 1 598 ? -0.013 6.675 -23.939 1.00 94.88 598 GLY A N 1
ATOM 4658 C CA . GLY A 1 598 ? -0.649 5.674 -24.798 1.00 94.88 598 GLY A CA 1
ATOM 4659 C C . GLY A 1 598 ? -2.144 5.556 -24.520 1.00 94.88 598 GLY A C 1
ATOM 4660 O O . GLY A 1 598 ? -2.640 6.069 -23.511 1.00 94.88 598 GLY A O 1
ATOM 4661 N N . ASN A 1 599 ? -2.868 4.889 -25.415 1.00 91.81 599 ASN A N 1
ATOM 4662 C CA . ASN A 1 599 ? -4.321 4.762 -25.341 1.00 91.81 599 ASN A CA 1
ATOM 4663 C C . ASN A 1 599 ? -4.772 3.310 -25.519 1.00 91.81 599 ASN A C 1
ATOM 4665 O O . ASN A 1 599 ? -4.152 2.546 -26.259 1.00 91.81 599 ASN A O 1
ATOM 4669 N N . LYS A 1 600 ? -5.860 2.931 -24.832 1.00 95.00 600 LYS A N 1
ATOM 4670 C CA . LYS A 1 600 ? -6.420 1.562 -24.825 1.00 95.00 600 LYS A CA 1
ATOM 4671 C C . LYS A 1 600 ? -5.347 0.491 -24.594 1.00 95.00 600 LYS A C 1
ATOM 4673 O O . LYS A 1 600 ? -5.383 -0.593 -25.178 1.00 95.00 600 LYS A O 1
ATOM 4678 N N . ALA A 1 601 ? -4.371 0.828 -23.760 1.00 97.94 601 ALA A N 1
ATOM 4679 C CA . ALA A 1 601 ? -3.224 -0.003 -23.498 1.00 97.94 601 ALA A CA 1
ATOM 4680 C C . ALA A 1 601 ? -3.622 -1.158 -22.583 1.00 97.94 601 ALA A C 1
ATOM 4682 O O . ALA A 1 601 ? -4.389 -0.973 -21.639 1.00 97.94 601 ALA A O 1
ATOM 4683 N N . LYS A 1 602 ? -3.082 -2.347 -22.842 1.00 98.38 602 LYS A N 1
ATOM 4684 C CA . LYS A 1 602 ? -3.253 -3.516 -21.988 1.00 98.38 602 LYS A CA 1
ATOM 4685 C C . LYS A 1 602 ? -2.004 -4.381 -21.992 1.00 98.38 602 LYS A C 1
ATOM 4687 O O . LYS A 1 602 ? -1.684 -5.009 -23.003 1.00 98.38 602 LYS A O 1
ATOM 4692 N N . LEU A 1 603 ? -1.348 -4.464 -20.838 1.00 98.69 603 LEU A N 1
ATOM 4693 C CA . LEU A 1 603 ? -0.365 -5.500 -20.549 1.00 98.69 603 LEU A CA 1
ATOM 4694 C C . LEU A 1 603 ? -1.114 -6.737 -20.051 1.00 98.69 603 LEU A C 1
ATOM 4696 O O . LEU A 1 603 ? -1.857 -6.660 -19.076 1.00 98.69 603 LEU A O 1
ATOM 4700 N N . THR A 1 604 ? -0.896 -7.881 -20.695 1.00 98.44 604 THR A N 1
ATOM 4701 C CA . THR A 1 604 ? -1.416 -9.179 -20.244 1.00 98.44 604 THR A CA 1
ATOM 4702 C C . THR A 1 604 ? -0.258 -10.105 -19.912 1.00 98.44 604 THR A C 1
ATOM 4704 O O . THR A 1 604 ? 0.528 -10.464 -20.795 1.00 98.44 604 THR A O 1
ATOM 4707 N N . VAL A 1 605 ? -0.170 -10.518 -18.649 1.00 98.38 605 VAL A N 1
ATOM 4708 C CA . VAL A 1 605 ? 0.823 -11.464 -18.140 1.00 98.38 605 VAL A CA 1
ATOM 4709 C C . VAL A 1 605 ? 0.167 -12.831 -17.997 1.00 98.38 605 VAL A C 1
ATOM 4711 O O . VAL A 1 605 ? -0.653 -13.074 -17.115 1.00 98.38 605 VAL A O 1
ATOM 4714 N N . THR A 1 606 ? 0.536 -13.739 -18.896 1.00 96.88 606 THR A N 1
ATOM 4715 C CA . THR A 1 606 ? -0.046 -15.092 -18.961 1.00 96.88 606 THR A CA 1
ATOM 4716 C C . THR A 1 606 ? 0.654 -16.084 -18.042 1.00 96.88 606 THR A C 1
ATOM 4718 O O . THR A 1 606 ? 0.104 -17.151 -17.763 1.00 96.88 606 THR A O 1
ATOM 4721 N N . GLU A 1 607 ? 1.859 -15.735 -17.594 1.00 97.75 607 GLU A N 1
ATOM 4722 C CA . GLU A 1 607 ? 2.654 -16.483 -16.632 1.00 97.75 607 GLU A CA 1
ATOM 4723 C C . GLU A 1 607 ? 3.752 -15.581 -16.063 1.00 97.75 607 GLU A C 1
ATOM 4725 O O . GLU A 1 607 ? 4.564 -15.025 -16.802 1.00 97.75 607 GLU A O 1
ATOM 4730 N N . TYR A 1 608 ? 3.794 -15.468 -14.743 1.00 98.62 608 TYR A N 1
ATOM 4731 C CA . TYR A 1 608 ? 4.900 -14.899 -13.992 1.00 98.62 608 TYR A CA 1
ATOM 4732 C C . TYR A 1 608 ? 5.249 -15.825 -12.835 1.00 98.62 608 TYR A C 1
ATOM 4734 O O . TYR A 1 608 ? 4.371 -16.276 -12.102 1.00 98.62 608 TYR A O 1
ATOM 4742 N N . SER A 1 609 ? 6.533 -16.099 -12.651 1.00 97.75 609 SER A N 1
ATOM 4743 C CA . SER A 1 609 ? 7.023 -16.695 -11.418 1.00 97.75 609 SER A CA 1
ATOM 4744 C C . SER A 1 609 ? 8.398 -16.164 -11.065 1.00 97.75 609 SER A C 1
ATOM 4746 O O . SER A 1 609 ? 9.203 -15.855 -11.947 1.00 97.75 609 SER A O 1
ATOM 4748 N N . LEU A 1 610 ? 8.670 -16.076 -9.769 1.00 97.06 610 LEU A N 1
ATOM 4749 C CA . LEU A 1 610 ? 9.984 -15.756 -9.234 1.00 97.06 610 LEU A CA 1
ATOM 4750 C C . LEU A 1 610 ? 10.172 -16.509 -7.921 1.00 97.06 610 LEU A C 1
ATOM 4752 O O . LEU A 1 610 ? 9.237 -16.661 -7.140 1.00 97.06 610 LEU A O 1
ATOM 4756 N N . SER A 1 611 ? 11.377 -17.013 -7.678 1.00 93.75 611 SER A N 1
ATOM 4757 C CA . SER A 1 611 ? 11.718 -17.600 -6.379 1.00 93.75 611 SER A CA 1
ATOM 4758 C C . SER A 1 611 ? 13.132 -17.229 -5.967 1.00 93.75 611 SER A C 1
ATOM 4760 O O . SER A 1 611 ? 13.966 -16.931 -6.815 1.00 93.75 611 SER A O 1
ATOM 4762 N N . GLN A 1 612 ? 13.394 -17.242 -4.662 1.00 95.69 612 GLN A N 1
ATOM 4763 C CA . GLN A 1 612 ? 14.709 -16.973 -4.093 1.00 95.69 612 GLN A CA 1
ATOM 4764 C C . GLN A 1 612 ? 15.241 -18.230 -3.403 1.00 95.69 612 GLN A C 1
ATOM 4766 O O . GLN A 1 612 ? 14.521 -18.879 -2.646 1.00 95.69 612 GLN A O 1
ATOM 4771 N N . SER A 1 613 ? 16.519 -18.538 -3.632 1.00 88.25 613 SER A N 1
ATOM 4772 C CA . SER A 1 613 ? 17.256 -19.597 -2.923 1.00 88.25 613 SER A CA 1
ATOM 4773 C C . SER A 1 613 ? 18.598 -19.104 -2.407 1.00 88.25 613 SER A C 1
ATOM 4775 O O . SER A 1 613 ? 19.272 -18.337 -3.133 1.00 88.25 613 SER A O 1
#

pLDDT: mean 72.38, std 23.37, range [22.97, 98.88]